Protein AF-A0A7R9B310-F1 (afdb_monomer_lite)

Organism: Timema shepardi (NCBI:txid629360)

pLDDT: mean 81.36, std 20.02, range [23.92, 98.62]

Foldseek 3Di:
DDQDPDDDPVVSLVVLLVVQVVCCVVPVAFAKFAFQQLPAQDPLLAWRIAGPSLLVNLVVLQVLCCLAVVDGLPLFQDPPPDDDDDPDDDDDDDSNNHHPVNSLVSLLVSLVVVLVSLVVLCVVCLVVVPPRSLLNSLNSLSSSLSSLVSVLVVCVVVVDPSSVRSVVSSVSSVVVNVVSLVVLLVSLLCCLVPPLQDDPLLLPQADQAADVNLPDADSSLVSLLVSLVVLLVVLLNRHRFLSSLVSSLSSLLSSLVVVLVSLLPGDHHPNCLSNSLRSLLSNLLSCLLSQLLNDPFLLLSLQAPDPDPSSVSNLVSNLSSVVSNCVSVDDPVVVCVQQVVHCPPVVSPDPDDNHAGRPSNCVSCVVQQPDDVSDGDQVSRLVSLVSSQVSGSGHDPVSVLCSCPPPLRPVLQVLLLVLLVVQVVVVVVVPDDDDDDPDDDDDDDDDDDDDQDQPPLRWSPRRSTNSPNSSVVRPPDDDDDRSLVVNLVSLVSCVVPNDPSSCCVRPVVSCVVCVPRCVVSDDPVPDDPPPPDD

Structure (mmCIF, N/CA/C/O backbone):
data_AF-A0A7R9B310-F1
#
_entry.id   AF-A0A7R9B310-F1
#
loop_
_atom_site.group_PDB
_atom_site.id
_atom_site.type_symbol
_atom_site.label_atom_id
_atom_site.label_alt_id
_atom_site.label_comp_id
_atom_site.label_asym_id
_atom_site.label_entity_id
_atom_site.label_seq_id
_atom_site.pdbx_PDB_ins_code
_atom_site.Cartn_x
_atom_site.Cartn_y
_atom_site.Cartn_z
_atom_site.occupancy
_atom_site.B_iso_or_equiv
_atom_site.auth_seq_id
_atom_site.auth_comp_id
_atom_site.auth_asym_id
_atom_site.auth_atom_id
_atom_site.pdbx_PDB_model_num
ATOM 1 N N . MET A 1 1 ? -2.228 -15.239 27.739 1.00 56.34 1 MET A N 1
ATOM 2 C CA . MET A 1 1 ? -1.664 -14.647 28.972 1.00 56.34 1 MET A CA 1
ATOM 3 C C . MET A 1 1 ? -2.821 -14.437 29.942 1.00 56.34 1 MET A C 1
ATOM 5 O O . MET A 1 1 ? -3.732 -13.704 29.588 1.00 56.34 1 MET A O 1
ATOM 9 N N . GLU A 1 2 ? -2.843 -15.104 31.100 1.00 55.12 2 GLU A N 1
ATOM 10 C CA . GLU A 1 2 ? -3.897 -14.897 32.113 1.00 55.12 2 GLU A CA 1
ATOM 11 C C . GLU A 1 2 ? -3.560 -13.669 32.964 1.00 55.12 2 GLU A C 1
ATOM 13 O O . GLU A 1 2 ? -2.518 -13.623 33.624 1.00 55.12 2 GLU A O 1
ATOM 18 N N . ILE A 1 3 ? -4.412 -12.647 32.922 1.00 64.38 3 ILE A N 1
ATOM 19 C CA . ILE A 1 3 ? -4.282 -11.428 33.727 1.00 64.38 3 ILE A CA 1
ATOM 20 C C . ILE A 1 3 ? -5.395 -11.446 34.763 1.00 64.38 3 ILE A C 1
ATOM 22 O O . ILE A 1 3 ? -6.525 -11.779 34.431 1.00 64.38 3 ILE A O 1
ATOM 26 N N . MET A 1 4 ? -5.074 -11.096 36.010 1.00 61.78 4 MET A N 1
ATOM 27 C CA . MET A 1 4 ? -6.087 -10.936 37.050 1.00 61.78 4 MET A CA 1
ATOM 28 C C . MET A 1 4 ? -7.137 -9.911 36.603 1.00 61.78 4 MET A C 1
ATOM 30 O O . MET A 1 4 ? -6.808 -8.766 36.275 1.00 61.78 4 MET A O 1
ATOM 34 N N . GLU A 1 5 ? -8.398 -10.332 36.577 1.00 64.06 5 GLU A N 1
ATOM 35 C CA . GLU A 1 5 ? -9.518 -9.478 36.168 1.00 64.06 5 GLU A CA 1
ATOM 36 C C . GLU A 1 5 ? -10.063 -8.622 37.319 1.00 64.06 5 GLU A C 1
ATOM 38 O O . GLU A 1 5 ? -10.747 -7.628 37.090 1.00 64.06 5 GLU A O 1
ATOM 43 N N . GLU A 1 6 ? -9.674 -8.944 38.553 1.00 59.31 6 GLU A N 1
ATOM 44 C CA . GLU A 1 6 ? -10.116 -8.276 39.774 1.00 59.31 6 GLU A CA 1
ATOM 45 C C . GLU A 1 6 ? -9.070 -7.258 40.266 1.00 59.31 6 GLU A C 1
ATOM 47 O O . GLU A 1 6 ? -7.886 -7.578 40.401 1.00 59.31 6 GLU A O 1
ATOM 52 N N . GLY A 1 7 ? -9.498 -6.019 40.542 1.00 69.50 7 GLY A N 1
ATOM 53 C CA . GLY A 1 7 ? -8.651 -4.957 41.104 1.00 69.50 7 GLY A CA 1
ATOM 54 C C . GLY A 1 7 ? -8.884 -3.568 40.496 1.00 69.50 7 GLY A C 1
ATOM 55 O O . GLY A 1 7 ? -9.684 -3.400 39.575 1.00 69.50 7 GLY A O 1
ATOM 56 N N . ASN A 1 8 ? -8.174 -2.558 41.017 1.00 84.50 8 ASN A N 1
ATOM 57 C CA . ASN A 1 8 ? -8.165 -1.209 40.444 1.00 84.50 8 ASN A CA 1
ATOM 58 C C . ASN A 1 8 ? -7.583 -1.252 39.018 1.00 84.50 8 ASN A C 1
ATOM 60 O O . ASN A 1 8 ? -6.540 -1.869 38.789 1.00 84.50 8 ASN A O 1
ATOM 64 N N . MET A 1 9 ? -8.238 -0.586 38.063 1.00 85.75 9 MET A N 1
ATOM 65 C CA . MET A 1 9 ? -7.824 -0.580 36.658 1.00 85.75 9 MET A CA 1
ATOM 66 C C . MET A 1 9 ? -6.369 -0.136 36.464 1.00 85.75 9 MET A C 1
ATOM 68 O O . MET A 1 9 ? -5.642 -0.760 35.694 1.00 85.75 9 MET A O 1
ATOM 72 N N . MET A 1 10 ? -5.902 0.881 37.189 1.00 90.56 10 MET A N 1
ATOM 73 C CA . MET A 1 10 ? -4.535 1.386 37.024 1.00 90.56 10 MET A CA 1
ATOM 74 C C . MET A 1 10 ? -3.470 0.367 37.449 1.00 90.56 10 MET A C 1
ATOM 76 O O . MET A 1 10 ? -2.408 0.290 36.827 1.00 90.56 10 MET A O 1
ATOM 80 N N . ASP A 1 11 ? -3.756 -0.462 38.455 1.00 88.69 11 ASP A N 1
ATOM 81 C CA . ASP A 1 11 ? -2.857 -1.547 38.862 1.00 88.69 11 ASP A CA 1
ATOM 82 C C . ASP A 1 11 ? -2.849 -2.676 37.825 1.00 88.69 11 ASP A C 1
ATOM 84 O O . ASP A 1 11 ? -1.785 -3.203 37.488 1.00 88.69 11 ASP A O 1
ATOM 88 N N . ARG A 1 12 ? -4.013 -2.994 37.239 1.00 90.19 12 ARG A N 1
ATOM 89 C CA . ARG A 1 12 ? -4.123 -3.964 36.136 1.00 90.19 12 ARG A CA 1
ATOM 90 C C . ARG A 1 12 ? -3.302 -3.525 34.925 1.00 90.19 12 ARG A C 1
ATOM 92 O O . ARG A 1 12 ? -2.574 -4.344 34.367 1.00 90.19 12 ARG A O 1
ATOM 99 N N . VAL A 1 13 ? -3.355 -2.239 34.561 1.00 92.44 13 VAL A N 1
ATOM 100 C CA . VAL A 1 13 ? -2.560 -1.666 33.460 1.00 92.44 13 VAL A CA 1
ATOM 101 C C . VAL A 1 13 ? -1.062 -1.799 33.733 1.00 92.44 13 VAL A C 1
ATOM 103 O O . VAL A 1 13 ? -0.331 -2.285 32.874 1.00 92.44 13 VAL A O 1
ATOM 106 N N . ARG A 1 14 ? -0.594 -1.461 34.942 1.00 92.94 14 ARG A N 1
ATOM 107 C CA . ARG A 1 14 ? 0.822 -1.631 35.327 1.00 92.94 14 ARG A CA 1
ATOM 108 C C . ARG A 1 14 ? 1.296 -3.074 35.179 1.00 92.94 14 ARG A C 1
ATOM 110 O O . ARG A 1 14 ? 2.345 -3.318 34.586 1.00 92.94 14 ARG A O 1
ATOM 117 N N . ILE A 1 15 ? 0.514 -4.025 35.689 1.00 92.31 15 ILE A N 1
ATOM 118 C CA . ILE A 1 15 ? 0.840 -5.455 35.625 1.00 92.31 15 ILE A CA 1
ATOM 119 C C . ILE A 1 15 ? 0.835 -5.951 34.175 1.00 92.31 15 ILE A C 1
ATOM 121 O O . ILE A 1 15 ? 1.716 -6.720 33.793 1.00 92.31 15 ILE A O 1
ATOM 125 N N . LEU A 1 16 ? -0.137 -5.516 33.368 1.00 93.88 16 LEU A N 1
ATOM 126 C CA . LEU A 1 16 ? -0.231 -5.861 31.952 1.00 93.88 16 LEU A CA 1
ATOM 127 C C . LEU A 1 16 ? 1.022 -5.416 31.191 1.00 93.88 16 LEU A C 1
ATOM 129 O O . LEU A 1 16 ? 1.655 -6.253 30.554 1.00 93.88 16 LEU A O 1
ATOM 133 N N . LEU A 1 17 ? 1.411 -4.143 31.302 1.00 94.81 17 LEU A N 1
ATOM 134 C CA . LEU A 1 17 ? 2.575 -3.606 30.588 1.00 94.81 17 LEU A CA 1
ATOM 135 C C . LEU A 1 17 ? 3.883 -4.251 31.061 1.00 94.81 17 LEU A C 1
ATOM 137 O O . LEU A 1 17 ? 4.727 -4.614 30.246 1.00 94.81 17 LEU A O 1
ATOM 141 N N . GLN A 1 18 ? 4.028 -4.493 32.369 1.00 93.38 18 GLN A N 1
ATOM 142 C CA . GLN A 1 18 ? 5.192 -5.199 32.907 1.00 93.38 18 GLN A CA 1
ATOM 143 C C . GLN A 1 18 ? 5.303 -6.630 32.354 1.00 93.38 18 GLN A C 1
ATOM 145 O O . GLN A 1 18 ? 6.401 -7.095 32.046 1.00 93.38 18 GLN A O 1
ATOM 150 N N . ARG A 1 19 ? 4.178 -7.344 32.228 1.00 92.50 19 ARG A N 1
ATOM 151 C CA . ARG A 1 19 ? 4.149 -8.706 31.674 1.00 92.50 19 ARG A CA 1
ATOM 152 C C . ARG A 1 19 ? 4.366 -8.729 30.169 1.00 92.50 19 ARG A C 1
ATOM 154 O O . ARG A 1 19 ? 5.027 -9.645 29.693 1.00 92.50 19 ARG A O 1
ATOM 161 N N . ASP A 1 20 ? 3.835 -7.751 29.445 1.00 93.12 20 ASP A N 1
ATOM 162 C CA . ASP A 1 20 ? 4.055 -7.600 28.007 1.00 93.12 20 ASP A CA 1
ATOM 163 C C . ASP A 1 20 ? 5.543 -7.354 27.713 1.00 93.12 20 ASP A C 1
ATOM 165 O O . ASP A 1 20 ? 6.145 -8.074 26.917 1.00 93.12 20 ASP A O 1
ATOM 169 N N . LEU A 1 21 ? 6.184 -6.450 28.467 1.00 92.38 21 LEU A N 1
ATOM 170 C CA . LEU A 1 21 ? 7.626 -6.219 28.366 1.00 92.38 21 LEU A CA 1
ATOM 171 C C . LEU A 1 21 ? 8.441 -7.460 28.760 1.00 92.38 21 LEU A C 1
ATOM 173 O O . LEU A 1 21 ? 9.399 -7.812 28.077 1.00 92.38 21 LEU A O 1
ATOM 177 N N . GLY A 1 22 ? 8.055 -8.155 29.834 1.00 92.38 22 GLY A N 1
ATOM 178 C CA . GLY A 1 22 ? 8.707 -9.402 30.240 1.00 92.38 22 GLY A CA 1
ATOM 179 C C . GLY A 1 22 ? 8.568 -10.514 29.193 1.00 92.38 22 GLY A C 1
ATOM 180 O O . GLY A 1 22 ? 9.506 -11.282 28.976 1.00 92.38 22 GLY A O 1
ATOM 181 N N . TYR A 1 23 ? 7.426 -10.585 28.504 1.00 92.38 23 TYR A N 1
ATOM 182 C CA . TYR A 1 23 ? 7.223 -11.510 27.393 1.00 92.38 23 TYR A CA 1
ATOM 183 C C . TYR A 1 23 ? 8.141 -11.169 26.217 1.00 92.38 23 TYR A C 1
ATOM 185 O O . TYR A 1 23 ? 8.820 -12.070 25.718 1.00 92.38 23 TYR A O 1
ATOM 193 N N . TYR A 1 24 ? 8.215 -9.887 25.839 1.00 91.88 24 TYR A N 1
ATOM 194 C CA . TYR A 1 24 ? 9.129 -9.401 24.807 1.00 91.88 24 TYR A CA 1
ATOM 195 C C . TYR A 1 24 ? 10.585 -9.740 25.140 1.00 91.88 24 TYR A C 1
ATOM 197 O O . TYR A 1 24 ? 11.271 -10.355 24.331 1.00 91.88 24 TYR A O 1
ATOM 205 N N . GLN A 1 25 ? 11.045 -9.449 26.358 1.00 91.06 25 GLN A N 1
ATOM 206 C CA . GLN A 1 25 ? 12.416 -9.755 26.778 1.00 91.06 25 GLN A CA 1
ATOM 207 C C . GLN A 1 25 ? 12.747 -11.252 26.660 1.00 91.06 25 GLN A C 1
ATOM 209 O O . GLN A 1 25 ? 13.864 -11.607 26.288 1.00 91.06 25 GLN A O 1
ATOM 214 N N . ALA A 1 26 ? 11.777 -12.130 26.934 1.00 92.94 26 ALA A N 1
ATOM 215 C CA . ALA A 1 26 ? 11.961 -13.577 26.869 1.00 92.94 26 ALA A CA 1
ATOM 216 C C . ALA A 1 26 ? 11.863 -14.165 25.447 1.00 92.94 26 ALA A C 1
ATOM 218 O O . ALA A 1 26 ? 12.554 -15.140 25.155 1.00 92.94 26 ALA A O 1
ATOM 219 N N . HIS A 1 27 ? 11.015 -13.607 24.576 1.00 88.94 27 HIS A N 1
ATOM 220 C CA . HIS A 1 27 ? 10.671 -14.212 23.278 1.00 88.94 27 HIS A CA 1
ATOM 221 C C . HIS A 1 27 ? 11.046 -13.358 22.063 1.00 88.94 27 HIS A C 1
ATOM 223 O O . HIS A 1 27 ? 10.858 -13.819 20.941 1.00 88.94 27 HIS A O 1
ATOM 229 N N . GLN A 1 28 ? 11.537 -12.133 22.272 1.00 88.38 28 GLN A N 1
ATOM 230 C CA . GLN A 1 28 ? 11.850 -11.147 21.228 1.00 88.38 28 GLN A CA 1
ATOM 231 C C . GLN A 1 28 ? 10.679 -10.920 20.262 1.00 88.38 28 GLN A C 1
ATOM 233 O O . GLN A 1 28 ? 10.847 -10.757 19.063 1.00 88.38 28 GLN A O 1
ATOM 238 N N . THR A 1 29 ? 9.456 -10.980 20.786 1.00 86.56 29 THR A N 1
ATOM 239 C CA . THR A 1 29 ? 8.216 -10.800 20.028 1.00 86.56 29 THR A CA 1
ATOM 240 C C . THR A 1 29 ? 7.168 -10.155 20.922 1.00 86.56 29 THR A C 1
ATOM 242 O O . THR A 1 29 ? 7.185 -10.320 22.143 1.00 86.56 29 THR A O 1
ATOM 245 N N . VAL A 1 30 ? 6.247 -9.408 20.316 1.00 87.25 30 VAL A N 1
ATOM 246 C CA . VAL A 1 30 ? 5.093 -8.829 21.013 1.00 87.25 30 VAL A CA 1
ATOM 247 C C . VAL A 1 30 ? 3.896 -9.739 20.779 1.00 87.25 30 VAL A C 1
ATOM 249 O O . VAL A 1 30 ? 3.663 -10.172 19.650 1.00 87.25 30 VAL A O 1
ATOM 252 N N . LEU A 1 31 ? 3.128 -10.031 21.829 1.00 90.38 31 LEU A N 1
ATOM 253 C CA . LEU A 1 31 ? 1.872 -10.762 21.673 1.00 90.38 31 LEU A CA 1
ATOM 254 C C . LEU A 1 31 ? 0.890 -9.908 20.875 1.00 90.38 31 LEU A C 1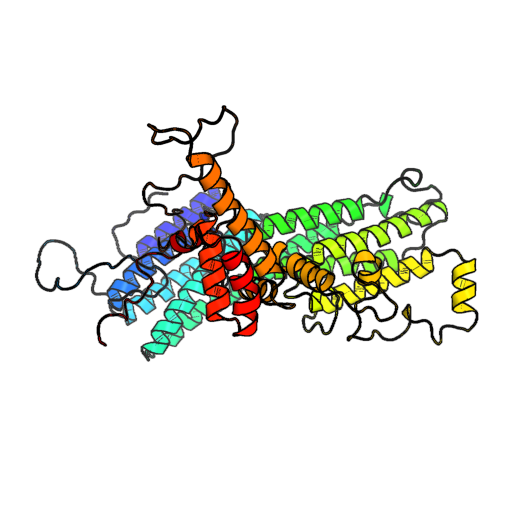
ATOM 256 O O . LEU A 1 31 ? 0.657 -8.750 21.214 1.00 90.38 31 LEU A O 1
ATOM 260 N N . GLN A 1 32 ? 0.303 -10.488 19.837 1.00 89.56 32 GLN A N 1
ATOM 261 C CA . GLN A 1 32 ? -0.623 -9.809 18.939 1.00 89.56 32 GLN A CA 1
ATOM 262 C C . GLN A 1 32 ? -1.984 -10.501 18.968 1.00 89.56 32 GLN A C 1
ATOM 264 O O . GLN A 1 32 ? -2.066 -11.723 19.099 1.00 89.56 32 GLN A O 1
ATOM 269 N N . GLU A 1 33 ? -3.048 -9.716 18.834 1.00 90.31 33 GLU A N 1
ATOM 270 C CA . GLU A 1 33 ? -4.407 -10.212 18.619 1.00 90.31 33 GLU A CA 1
ATOM 271 C C . GLU A 1 33 ? -4.966 -9.657 17.308 1.00 90.31 33 GLU A C 1
ATOM 273 O O . GLU A 1 33 ? -4.746 -8.491 16.965 1.00 90.31 33 GLU A O 1
ATOM 278 N N . ASN A 1 34 ? -5.704 -10.502 16.585 1.00 89.75 34 ASN A N 1
ATOM 279 C CA . ASN A 1 34 ? -6.335 -10.140 15.321 1.00 89.75 34 ASN A CA 1
ATOM 280 C C . ASN A 1 34 ? -7.614 -9.333 15.559 1.00 89.75 34 ASN A C 1
ATOM 282 O O . ASN A 1 34 ? -8.471 -9.701 16.367 1.00 89.75 34 ASN A O 1
ATOM 286 N N . LEU A 1 35 ? -7.770 -8.260 14.789 1.00 89.62 35 LEU A N 1
ATOM 287 C CA . LEU A 1 35 ? -9.024 -7.534 14.677 1.00 89.62 35 LEU A CA 1
ATOM 288 C C . LEU A 1 35 ? -9.956 -8.240 13.690 1.00 89.62 35 LEU A C 1
ATOM 290 O O . LEU A 1 35 ? -9.532 -8.934 12.766 1.00 89.62 35 LEU A O 1
ATOM 294 N N . CYS A 1 36 ? -11.253 -8.025 13.882 1.00 87.12 36 CYS A N 1
ATOM 295 C CA . CYS A 1 36 ? -12.299 -8.457 12.972 1.00 87.12 36 CYS A CA 1
ATOM 296 C C . CYS A 1 36 ? -12.008 -7.968 11.537 1.00 87.12 36 CYS A C 1
ATOM 298 O O . CYS A 1 36 ? -11.907 -6.755 11.330 1.00 87.12 36 CYS A O 1
ATOM 300 N N . PRO A 1 37 ? -11.955 -8.855 10.520 1.00 82.12 37 PRO A N 1
ATOM 301 C CA . PRO A 1 37 ? -11.706 -8.462 9.129 1.00 82.12 37 PRO A CA 1
ATOM 302 C C . PRO A 1 37 ? -12.701 -7.439 8.563 1.00 82.12 37 PRO A C 1
ATOM 304 O O . PRO A 1 37 ? -12.348 -6.690 7.654 1.00 82.12 37 PRO A O 1
ATOM 307 N N . GLY A 1 38 ? -13.926 -7.393 9.103 1.00 79.06 38 GLY A N 1
ATOM 308 C CA . GLY A 1 38 ? -14.942 -6.399 8.740 1.00 79.06 38 GLY A CA 1
ATOM 309 C C . GLY A 1 38 ? -14.667 -4.993 9.291 1.00 79.06 38 GLY A C 1
ATOM 310 O O . GLY A 1 38 ? -15.205 -4.023 8.769 1.00 79.06 38 GLY A O 1
ATOM 311 N N . VAL A 1 39 ? -13.811 -4.870 10.313 1.00 84.62 39 VAL A N 1
ATOM 312 C CA . VAL A 1 39 ? -13.461 -3.596 10.972 1.00 84.62 39 VAL A CA 1
ATOM 313 C C . VAL A 1 39 ? -12.131 -3.034 10.483 1.00 84.62 39 VAL A C 1
ATOM 315 O O . VAL A 1 39 ? -11.963 -1.815 10.473 1.00 84.62 39 VAL A O 1
ATOM 318 N N . VAL A 1 40 ? -11.193 -3.904 10.080 1.00 88.69 40 VAL A N 1
ATOM 319 C CA . VAL A 1 40 ? -9.886 -3.519 9.514 1.00 88.69 40 VAL A CA 1
ATOM 320 C C . VAL A 1 40 ? -10.064 -2.387 8.497 1.00 88.69 40 VAL A C 1
ATOM 322 O O . VAL A 1 40 ? -11.053 -2.350 7.775 1.00 88.69 40 VAL A O 1
ATOM 325 N N . GLY A 1 41 ? -9.129 -1.441 8.448 1.00 87.38 41 GLY A N 1
ATOM 326 C CA . GLY A 1 41 ? -9.189 -0.280 7.566 1.00 87.38 41 GLY A CA 1
ATOM 327 C C . GLY A 1 41 ? -10.400 0.621 7.817 1.00 87.38 41 GLY A C 1
ATOM 328 O O . GLY A 1 41 ? -10.528 1.235 8.879 1.00 87.38 41 GLY A O 1
ATOM 329 N N . GLY A 1 42 ? -11.248 0.790 6.803 1.00 85.00 42 GLY A N 1
ATOM 330 C CA . GLY A 1 42 ? -12.406 1.686 6.875 1.00 85.00 42 GLY A CA 1
ATOM 331 C C . GLY A 1 42 ? -12.043 3.176 6.990 1.00 85.00 42 GLY A C 1
ATOM 332 O O . GLY A 1 42 ? -11.016 3.648 6.486 1.00 85.00 42 GLY A O 1
ATOM 333 N N . LEU A 1 43 ? -12.920 3.966 7.622 1.00 85.56 43 LEU A N 1
ATOM 334 C CA . LEU A 1 43 ? -12.730 5.418 7.738 1.00 85.56 43 LEU A CA 1
ATOM 335 C C . LEU A 1 43 ? -11.504 5.762 8.595 1.00 85.56 43 LEU A C 1
ATOM 337 O O . LEU A 1 43 ? -10.679 6.572 8.168 1.00 85.56 43 LEU A O 1
ATOM 341 N N . LEU A 1 44 ? -11.374 5.106 9.752 1.00 90.75 44 LEU A N 1
ATOM 342 C CA . LEU A 1 44 ? -10.318 5.355 10.740 1.00 90.75 44 LEU A CA 1
ATOM 343 C C . LEU A 1 44 ? -9.011 4.599 10.460 1.00 90.75 44 LEU A C 1
ATOM 345 O O . LEU A 1 44 ? -8.007 4.857 11.120 1.00 90.75 44 LEU A O 1
ATOM 349 N N . ASP A 1 45 ? -9.003 3.723 9.453 1.00 92.75 45 ASP A N 1
ATOM 350 C CA . ASP A 1 45 ? -7.852 2.898 9.084 1.00 92.75 45 ASP A CA 1
ATOM 351 C C . ASP A 1 45 ? -7.412 1.982 10.243 1.00 92.75 45 ASP A C 1
ATOM 353 O O . ASP A 1 45 ? -6.320 2.122 10.791 1.00 92.75 45 ASP A O 1
ATOM 357 N N . PHE A 1 46 ? -8.301 1.093 10.700 1.00 92.88 46 PHE A N 1
ATOM 358 C CA . PHE A 1 46 ? -7.975 0.129 11.757 1.00 92.88 46 PHE A CA 1
ATOM 359 C C . PHE A 1 46 ? -6.900 -0.873 11.299 1.00 92.88 46 PHE A C 1
ATOM 361 O O . PHE A 1 46 ? -6.889 -1.286 10.135 1.00 92.88 46 PHE A O 1
ATOM 368 N N . PRO A 1 47 ? -5.995 -1.294 12.198 1.00 93.31 47 PRO A N 1
ATOM 369 C CA . PRO A 1 47 ? -4.976 -2.288 11.881 1.00 93.31 47 PRO A CA 1
ATOM 370 C C 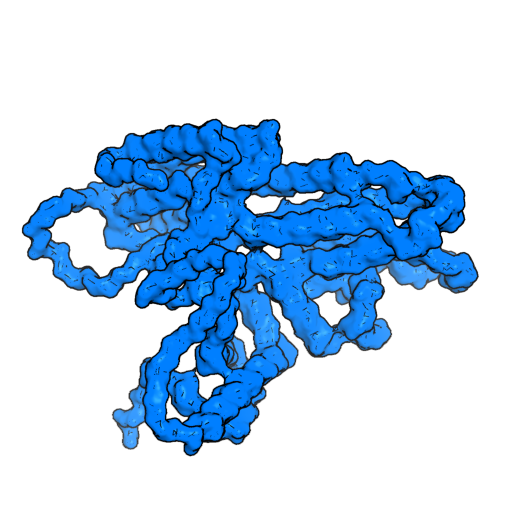. PRO A 1 47 ? -5.578 -3.694 11.742 1.00 93.31 47 PRO A C 1
ATOM 372 O O . PRO A 1 47 ? -6.698 -3.948 12.179 1.00 93.31 47 PRO A O 1
ATOM 375 N N . ARG A 1 48 ? -4.815 -4.633 11.169 1.00 89.12 48 ARG A N 1
ATOM 376 C CA . ARG A 1 48 ? -5.191 -6.061 11.135 1.00 89.12 48 ARG A CA 1
ATOM 377 C C . ARG A 1 48 ? -4.971 -6.770 12.457 1.00 89.12 48 ARG A C 1
ATOM 379 O O . ARG A 1 48 ? -5.793 -7.588 12.854 1.00 89.12 48 ARG A O 1
ATOM 386 N N . TYR A 1 49 ? -3.889 -6.427 13.136 1.00 90.38 49 TYR A N 1
ATOM 387 C CA . TYR A 1 49 ? -3.610 -6.871 14.487 1.00 90.38 49 TYR A CA 1
ATOM 388 C C . TYR A 1 49 ? -3.093 -5.704 15.318 1.00 90.38 49 TYR A C 1
ATOM 390 O O . TYR A 1 49 ? -2.559 -4.722 14.801 1.00 90.38 49 TYR A O 1
ATOM 398 N N . ALA A 1 50 ? -3.241 -5.819 16.626 1.00 92.25 50 ALA A N 1
ATOM 399 C CA . ALA A 1 50 ? -2.668 -4.893 17.589 1.00 92.25 50 ALA A CA 1
ATOM 400 C C . ALA A 1 50 ? -2.008 -5.685 18.716 1.00 92.25 50 ALA A C 1
ATOM 402 O O . ALA A 1 50 ? -2.257 -6.885 18.867 1.00 92.25 50 ALA A O 1
ATOM 403 N N . SER A 1 51 ? -1.155 -5.029 19.508 1.00 92.62 51 SER A N 1
ATOM 404 C CA . SER A 1 51 ? -0.581 -5.692 20.676 1.00 92.62 51 SER A CA 1
ATOM 405 C C . SER A 1 51 ? -1.688 -6.137 21.632 1.00 92.62 51 SER A C 1
ATOM 407 O O . SER A 1 51 ? -2.682 -5.434 21.837 1.00 92.62 51 SER A O 1
ATOM 409 N N . PHE A 1 52 ? -1.496 -7.300 22.248 1.00 92.25 52 PHE A N 1
ATOM 410 C CA . PHE A 1 52 ? -2.396 -7.853 23.255 1.00 92.25 52 PHE A CA 1
ATOM 411 C C . PHE A 1 52 ? -2.677 -6.832 24.365 1.00 92.25 52 PHE A C 1
ATOM 413 O O . PHE A 1 52 ? -3.817 -6.670 24.799 1.00 92.25 52 PHE A O 1
ATOM 420 N N . ALA A 1 53 ? -1.648 -6.085 24.779 1.00 94.00 53 ALA A N 1
ATOM 421 C CA . ALA A 1 53 ? -1.791 -5.028 25.768 1.00 94.00 53 ALA A CA 1
ATOM 422 C C . ALA A 1 53 ? -2.740 -3.905 25.318 1.00 94.00 53 ALA A C 1
ATOM 424 O O . ALA A 1 53 ? -3.590 -3.484 26.101 1.00 94.00 53 ALA A O 1
ATOM 425 N N . ALA A 1 54 ? -2.650 -3.454 24.064 1.00 95.81 54 ALA A N 1
ATOM 426 C CA . ALA A 1 54 ? -3.561 -2.442 23.536 1.00 95.81 54 ALA A CA 1
ATOM 427 C C . ALA A 1 54 ? -5.003 -2.963 23.462 1.00 95.81 54 ALA A C 1
ATOM 429 O O . ALA A 1 54 ? -5.921 -2.262 23.878 1.00 95.81 54 ALA A O 1
ATOM 430 N N . VAL A 1 55 ? -5.208 -4.204 23.008 1.00 94.19 55 VAL A N 1
ATOM 431 C CA . VAL A 1 55 ? -6.553 -4.798 22.929 1.00 94.19 55 VAL A CA 1
ATOM 432 C C . VAL A 1 55 ? -7.192 -4.936 24.313 1.00 94.19 55 VAL A C 1
ATOM 434 O O . VAL A 1 55 ? -8.334 -4.520 24.510 1.00 94.19 55 VAL A O 1
ATOM 437 N N . LYS A 1 56 ? -6.450 -5.444 25.307 1.00 93.00 56 LYS A N 1
ATOM 438 C CA . LYS A 1 56 ? -6.945 -5.524 26.691 1.00 93.00 56 LYS A CA 1
ATOM 439 C C . LYS A 1 56 ? -7.238 -4.156 27.287 1.00 93.00 56 LYS A C 1
ATOM 441 O O . LYS A 1 56 ? -8.245 -4.010 27.974 1.00 93.00 56 LYS A O 1
ATOM 446 N N . LEU A 1 57 ? -6.404 -3.160 26.999 1.00 94.50 57 LEU A N 1
ATOM 447 C CA . LEU A 1 57 ? -6.637 -1.805 27.476 1.00 94.50 57 LEU A CA 1
ATOM 448 C C . LEU A 1 57 ? -7.938 -1.220 26.910 1.00 94.50 57 LEU A C 1
ATOM 450 O O . LEU A 1 57 ? -8.720 -0.662 27.673 1.00 94.50 57 LEU A O 1
ATOM 454 N N . VAL A 1 58 ? -8.200 -1.404 25.612 1.00 94.69 58 VAL A N 1
ATOM 455 C CA . VAL A 1 58 ? -9.452 -0.950 24.983 1.00 94.69 58 VAL A CA 1
ATOM 456 C C . VAL A 1 58 ? -10.662 -1.669 25.576 1.00 94.69 58 VAL A C 1
ATOM 458 O O . VAL A 1 58 ? -11.652 -1.012 25.869 1.00 94.69 58 VAL A O 1
ATOM 461 N N . LEU A 1 59 ? -10.589 -2.983 25.818 1.00 91.88 59 LEU A N 1
ATOM 462 C CA . LEU A 1 59 ? -11.676 -3.715 26.486 1.00 91.88 59 LEU A CA 1
ATOM 463 C C . LEU A 1 59 ? -12.009 -3.112 27.858 1.00 91.88 59 LEU A C 1
ATOM 465 O O . LEU A 1 59 ? -13.175 -2.873 28.161 1.00 91.88 59 LEU A O 1
ATOM 469 N N . TRP A 1 60 ? -10.991 -2.805 28.664 1.00 92.06 60 TRP A N 1
ATOM 470 C CA . TRP A 1 60 ? -11.202 -2.180 29.971 1.00 92.06 60 TRP A CA 1
ATOM 471 C C . TRP A 1 60 ? -11.714 -0.740 29.860 1.00 92.06 60 TRP A C 1
ATOM 473 O O . TRP A 1 60 ? -12.519 -0.319 30.686 1.00 92.06 60 TRP A O 1
ATOM 483 N N . TRP A 1 61 ? -11.285 0.020 28.848 1.00 93.19 61 TRP A N 1
ATOM 484 C CA . TRP A 1 61 ? -11.845 1.347 28.585 1.00 93.19 61 TRP A CA 1
ATOM 485 C C . TRP A 1 61 ? -13.316 1.284 28.192 1.00 93.19 61 TRP A C 1
ATOM 487 O O . TRP A 1 61 ? -14.087 2.109 28.666 1.00 93.19 61 TRP A O 1
ATOM 497 N N . GLU A 1 62 ? -13.724 0.307 27.385 1.00 91.12 62 GLU A N 1
ATOM 498 C CA . GLU A 1 62 ? -15.130 0.119 27.023 1.00 91.12 62 GLU A CA 1
ATOM 499 C C . GLU A 1 62 ? -15.992 -0.232 28.239 1.00 91.12 62 GLU A C 1
ATOM 501 O O . GLU A 1 62 ? -17.060 0.353 28.416 1.00 91.12 62 GLU A O 1
ATOM 506 N N . GLU A 1 63 ? -15.516 -1.115 29.121 1.00 89.06 63 GLU A N 1
ATOM 507 C CA . GLU A 1 63 ? -16.193 -1.425 30.389 1.00 89.06 63 GLU A CA 1
ATOM 508 C C . GLU A 1 63 ? -16.389 -0.166 31.251 1.00 89.06 63 GLU A C 1
ATOM 510 O O . GLU A 1 63 ? -17.493 0.096 31.735 1.00 89.06 63 GLU A O 1
ATOM 515 N N . GLU A 1 64 ? -15.340 0.648 31.412 1.00 89.12 64 GLU A N 1
ATOM 516 C CA . GLU A 1 64 ? -15.415 1.898 32.179 1.00 89.12 64 GLU A CA 1
ATOM 517 C C . GLU A 1 64 ? -16.252 2.979 31.469 1.00 89.12 64 GLU A C 1
ATOM 519 O O . GLU A 1 64 ? -16.930 3.764 32.134 1.00 89.12 64 GLU A O 1
ATOM 524 N N . TYR A 1 65 ? -16.271 3.015 30.132 1.00 89.50 65 TYR A N 1
ATOM 525 C CA . TYR A 1 65 ? -17.126 3.922 29.361 1.00 89.50 65 TYR A CA 1
ATOM 526 C C . TYR A 1 65 ? -18.603 3.590 29.580 1.00 89.50 65 TYR A C 1
ATOM 528 O O . TYR A 1 65 ? -19.397 4.479 29.894 1.00 89.50 65 TYR A O 1
ATOM 536 N N . VAL A 1 66 ? -18.981 2.313 29.461 1.00 88.94 66 VAL A N 1
ATOM 537 C CA . VAL A 1 66 ? -20.363 1.861 29.682 1.00 88.94 66 VAL A CA 1
ATOM 538 C C . VAL A 1 66 ? -20.792 2.142 31.123 1.00 88.94 66 VAL A C 1
ATOM 540 O O . VAL A 1 66 ? -21.905 2.623 31.340 1.00 88.94 66 VAL A O 1
ATOM 543 N N . ALA A 1 67 ? -19.905 1.931 32.100 1.00 87.38 67 ALA A N 1
ATOM 544 C CA . ALA A 1 67 ? -20.154 2.288 33.495 1.00 87.38 67 ALA A CA 1
ATOM 545 C C . ALA A 1 67 ? -20.386 3.801 33.688 1.00 87.38 67 ALA A C 1
ATOM 547 O O . ALA A 1 67 ? -21.283 4.197 34.437 1.00 87.38 67 ALA A O 1
ATOM 548 N N . ALA A 1 68 ? -19.615 4.647 32.994 1.00 86.81 68 ALA A N 1
ATOM 549 C CA . ALA A 1 68 ? -19.664 6.099 33.153 1.00 86.81 68 ALA A CA 1
ATOM 550 C C . ALA A 1 68 ? -20.803 6.798 32.398 1.00 86.81 68 ALA A C 1
ATOM 552 O O . ALA A 1 68 ? -21.398 7.745 32.916 1.00 86.81 68 ALA A O 1
ATOM 553 N N . PHE A 1 69 ? -21.112 6.344 31.183 1.00 84.62 69 PHE A N 1
ATOM 554 C CA . PHE A 1 69 ? -22.076 6.988 30.285 1.00 84.62 69 PHE A CA 1
ATOM 555 C C . PHE A 1 69 ? -23.378 6.200 30.117 1.00 84.62 69 PHE A C 1
ATOM 557 O O . PHE A 1 69 ? -24.303 6.700 29.479 1.00 84.62 69 PHE A O 1
ATOM 564 N N . ARG A 1 70 ? -23.477 4.999 30.710 1.00 83.38 70 ARG A N 1
ATOM 565 C CA . ARG A 1 70 ? -24.662 4.119 30.670 1.00 83.38 70 ARG A CA 1
ATOM 566 C C . ARG A 1 70 ? -25.153 3.823 29.249 1.00 83.38 70 ARG A C 1
ATOM 568 O O . ARG A 1 70 ? -26.349 3.689 29.010 1.00 83.38 70 ARG A O 1
ATOM 575 N N . GLY A 1 71 ? -24.222 3.728 28.307 1.00 80.19 71 GLY A N 1
ATOM 576 C CA . GLY A 1 71 ? -24.502 3.435 26.909 1.00 80.19 71 GLY A CA 1
ATOM 577 C C . GLY A 1 71 ? -23.239 3.005 26.164 1.00 80.19 71 GLY A C 1
ATOM 578 O O . GLY A 1 71 ? -22.131 3.253 26.647 1.00 80.19 71 GLY A O 1
ATOM 579 N N . PRO A 1 72 ? -23.385 2.350 25.002 1.00 81.88 72 PRO A N 1
ATOM 580 C CA . PRO A 1 72 ? -22.247 1.921 24.202 1.00 81.88 72 PRO A CA 1
ATOM 581 C C . PRO A 1 72 ? -21.517 3.126 23.597 1.00 81.88 72 PRO A C 1
ATOM 583 O O . PRO A 1 72 ? -22.130 4.117 23.196 1.00 81.88 72 PRO A O 1
ATOM 586 N N . SER A 1 73 ? -20.192 3.032 23.486 1.00 82.50 73 SER A N 1
ATOM 587 C CA . SER A 1 73 ? -19.370 4.047 22.811 1.00 82.50 73 SER A CA 1
ATOM 588 C C . SER A 1 73 ? -19.546 4.030 21.284 1.00 82.50 73 SER A C 1
ATOM 590 O O . SER A 1 73 ? -19.267 5.025 20.609 1.00 82.50 73 SER A O 1
ATOM 592 N N . GLY A 1 74 ? -20.013 2.897 20.746 1.00 80.50 74 GLY A N 1
ATOM 593 C CA . GLY A 1 74 ? -20.020 2.573 19.320 1.00 80.50 74 GLY A CA 1
ATOM 594 C C . GLY A 1 74 ? -18.758 1.847 18.832 1.00 80.50 74 GLY A C 1
ATOM 595 O O . GLY A 1 74 ? -18.668 1.569 17.642 1.00 80.50 74 GLY A O 1
ATOM 596 N N . LEU A 1 75 ? -17.786 1.544 19.709 1.00 81.94 75 LEU A N 1
ATOM 597 C CA . LEU A 1 75 ? -16.613 0.716 19.377 1.00 81.94 75 LEU A CA 1
ATOM 598 C C . LEU A 1 75 ? -16.913 -0.784 19.476 1.00 81.94 75 LEU A C 1
ATOM 600 O O . LEU A 1 75 ? -16.555 -1.539 18.576 1.00 81.94 75 LEU A O 1
ATOM 604 N N . LEU A 1 76 ? -17.569 -1.212 20.556 1.00 78.50 76 LEU A N 1
ATOM 605 C CA . LEU A 1 76 ? -18.071 -2.574 20.725 1.00 78.50 76 LEU A CA 1
ATOM 606 C C . LEU A 1 76 ? -19.599 -2.546 20.664 1.00 78.50 76 LEU A C 1
ATOM 608 O O . LEU A 1 76 ? -20.257 -2.050 21.580 1.00 78.50 76 LEU A O 1
ATOM 612 N N . GLU A 1 77 ? -20.169 -3.089 19.588 1.00 63.25 77 GLU A N 1
ATOM 613 C CA . GLU A 1 77 ? -21.587 -3.444 19.567 1.00 63.25 77 GLU A CA 1
ATOM 614 C C . GLU A 1 77 ? -21.761 -4.670 20.462 1.00 63.25 77 GLU A C 1
ATOM 616 O O . GLU A 1 77 ? -21.518 -5.809 20.068 1.00 63.25 77 GLU A O 1
ATOM 621 N N . THR A 1 78 ? -22.127 -4.435 21.718 1.00 52.75 78 THR A N 1
ATOM 622 C CA . THR A 1 78 ? -22.725 -5.502 22.514 1.00 52.75 78 THR A CA 1
ATOM 623 C C . THR A 1 78 ? -24.121 -5.719 21.954 1.00 52.75 78 THR A C 1
ATOM 625 O O . THR A 1 78 ? -24.871 -4.759 21.794 1.00 52.75 78 THR A O 1
ATOM 628 N N . ALA A 1 79 ? -24.455 -6.963 21.605 1.00 37.97 79 ALA A N 1
ATOM 629 C CA . ALA A 1 79 ? -25.809 -7.349 21.235 1.00 37.97 79 ALA A CA 1
ATOM 630 C C . ALA A 1 79 ? -26.736 -7.083 22.429 1.00 37.97 79 ALA A C 1
ATOM 632 O O . ALA A 1 79 ? -26.950 -7.940 23.282 1.00 37.97 79 ALA A O 1
ATOM 633 N N . THR A 1 80 ? -27.235 -5.858 22.539 1.00 37.97 80 THR A N 1
ATOM 634 C CA . THR A 1 80 ? -28.334 -5.511 23.426 1.00 37.97 80 THR A CA 1
ATOM 635 C C . THR A 1 80 ? -29.617 -5.770 22.658 1.00 37.97 80 THR A C 1
ATOM 637 O O . THR A 1 80 ? -30.272 -4.840 22.194 1.00 37.97 80 THR A O 1
ATOM 640 N N . GLU A 1 81 ? -29.947 -7.047 22.488 1.00 35.06 81 GLU A N 1
ATOM 641 C CA . GLU A 1 81 ? -31.352 -7.431 22.445 1.00 35.06 81 GLU A CA 1
ATOM 642 C C . GLU A 1 81 ? -31.822 -7.481 23.908 1.00 35.06 81 GLU A C 1
ATOM 644 O O . GLU A 1 81 ? -31.255 -8.189 24.740 1.00 35.06 81 GLU A O 1
ATOM 649 N N . ASP A 1 82 ? -32.801 -6.631 24.207 1.00 36.88 82 ASP A N 1
ATOM 650 C CA . ASP A 1 82 ? -33.653 -6.616 25.395 1.00 36.88 82 ASP A CA 1
ATOM 651 C C . ASP A 1 82 ? -32.975 -6.440 26.767 1.00 36.88 82 ASP A C 1
ATOM 653 O O . ASP A 1 82 ? -32.760 -7.375 27.539 1.00 36.88 82 ASP A O 1
ATOM 657 N N . LYS A 1 83 ? -32.771 -5.172 27.143 1.00 38.59 83 LYS A N 1
ATOM 658 C CA . LYS A 1 83 ? -32.900 -4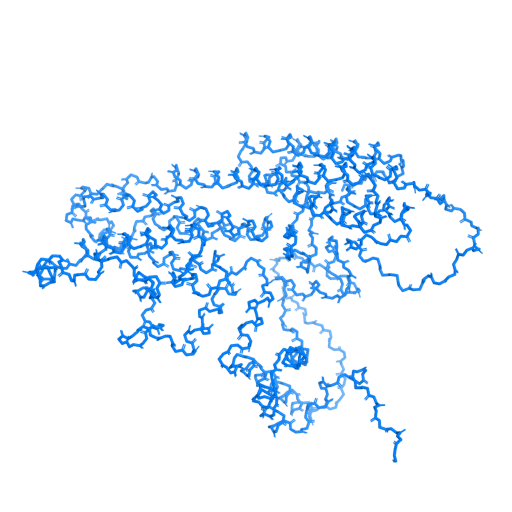.742 28.546 1.00 38.59 83 LYS A CA 1
ATOM 659 C C . LYS A 1 83 ? -33.833 -3.541 28.643 1.00 38.59 83 LYS A C 1
ATOM 661 O O . LYS A 1 83 ? -33.423 -2.440 29.000 1.00 38.59 83 LYS A O 1
ATOM 666 N N . GLU A 1 84 ? -35.096 -3.775 28.306 1.00 36.09 84 GLU A N 1
ATOM 667 C CA . GLU A 1 84 ? -36.182 -3.072 28.983 1.00 36.09 84 GLU A CA 1
ATOM 668 C C . GLU A 1 84 ? -36.294 -3.669 30.402 1.00 36.09 84 GLU A C 1
ATOM 670 O O . GLU A 1 84 ? -36.313 -4.886 30.573 1.00 36.09 84 GLU A O 1
ATOM 675 N N . ASP A 1 85 ? -36.296 -2.793 31.406 1.00 39.69 85 ASP A N 1
ATOM 676 C CA . ASP A 1 85 ? -36.645 -3.042 32.811 1.00 39.69 85 ASP A CA 1
ATOM 677 C C . ASP A 1 85 ? -35.782 -4.024 33.641 1.00 39.69 85 ASP A C 1
ATOM 679 O O . ASP A 1 85 ? -36.207 -5.119 34.002 1.00 39.69 85 ASP A O 1
ATOM 683 N N . GLU A 1 86 ? -34.625 -3.563 34.132 1.00 38.69 86 GLU A N 1
ATOM 684 C CA . GLU A 1 86 ? -34.110 -4.003 35.445 1.00 38.69 86 GLU A CA 1
ATOM 685 C C . GLU A 1 86 ? -33.699 -2.797 36.307 1.00 38.69 86 GLU A C 1
ATOM 687 O O . GLU A 1 86 ? -32.523 -2.551 36.565 1.00 38.69 86 GLU A O 1
ATOM 692 N N . GLU A 1 87 ? -34.691 -2.042 36.790 1.00 38.28 87 GLU A N 1
ATOM 693 C CA . GLU A 1 87 ? -34.521 -1.162 37.958 1.00 38.28 87 GLU A CA 1
ATOM 694 C C . GLU A 1 87 ? -34.769 -1.880 39.301 1.00 38.28 87 GLU A C 1
ATOM 696 O O . GLU A 1 87 ? -34.608 -1.258 40.346 1.00 38.28 87 GLU A O 1
ATOM 701 N N . ASP A 1 88 ? -35.101 -3.180 39.337 1.00 35.56 88 ASP A N 1
ATOM 702 C CA . ASP A 1 88 ? -35.441 -3.828 40.617 1.00 35.56 88 ASP A CA 1
ATOM 703 C C . ASP A 1 88 ? -35.121 -5.331 40.707 1.00 35.56 88 ASP A C 1
ATOM 705 O O . ASP A 1 88 ? -36.002 -6.170 40.905 1.00 35.56 88 ASP A O 1
ATOM 709 N N . ARG A 1 89 ? -33.836 -5.703 40.606 1.00 33.25 89 ARG A N 1
ATOM 710 C CA . ARG A 1 89 ? -33.348 -6.986 41.149 1.00 33.25 89 ARG A CA 1
ATOM 711 C C . ARG A 1 89 ? -32.019 -6.830 41.872 1.00 33.25 89 ARG A C 1
ATOM 713 O O . ARG A 1 89 ? -30.934 -6.956 41.313 1.00 33.25 89 ARG A O 1
ATOM 720 N N . GLY A 1 90 ? -32.115 -6.610 43.180 1.00 38.94 90 GLY A N 1
ATOM 721 C CA . GLY A 1 90 ? -30.988 -6.776 44.083 1.00 38.94 90 GLY A CA 1
ATOM 722 C C . GLY A 1 90 ? -30.526 -8.233 44.139 1.00 38.94 90 GLY A C 1
ATOM 723 O O . GLY A 1 90 ? -31.255 -9.075 44.651 1.00 38.94 90 GLY A O 1
ATOM 724 N N . CYS A 1 91 ? -29.303 -8.511 43.669 1.00 29.22 91 CYS A N 1
ATOM 725 C CA . CYS A 1 91 ? -28.366 -9.450 44.300 1.00 29.22 91 CYS A CA 1
ATOM 726 C C . CYS A 1 91 ? -26.957 -9.366 43.662 1.00 29.22 91 CYS A C 1
ATOM 728 O O . CYS A 1 91 ? -26.736 -9.851 42.559 1.00 29.22 91 CYS A O 1
ATOM 730 N N . GLY A 1 92 ? -25.973 -8.823 44.390 1.00 30.78 92 GLY A N 1
ATOM 731 C CA . GLY A 1 92 ? -24.585 -9.323 44.359 1.00 30.78 92 GLY A CA 1
ATOM 732 C C . GLY A 1 92 ? -23.573 -8.804 43.325 1.00 30.78 92 GLY A C 1
ATOM 733 O O . GLY A 1 92 ? -22.409 -9.170 43.447 1.00 30.78 92 GLY A O 1
ATOM 734 N N . GLY A 1 93 ? -23.935 -7.956 42.362 1.00 31.67 93 GLY A N 1
ATOM 735 C CA . GLY A 1 93 ? -22.955 -7.272 41.504 1.00 31.67 93 GLY A CA 1
ATOM 736 C C . GLY A 1 93 ? -22.671 -5.868 42.030 1.00 31.67 93 GLY A C 1
ATOM 737 O O . GLY A 1 93 ? -23.601 -5.078 42.168 1.00 31.67 93 GLY A O 1
ATOM 738 N N . VAL A 1 94 ? -21.418 -5.527 42.342 1.00 33.12 94 VAL A N 1
ATOM 739 C CA . VAL A 1 94 ? -21.052 -4.130 42.629 1.00 33.12 94 VAL A CA 1
ATOM 740 C C . VAL A 1 94 ? -21.339 -3.324 41.365 1.00 33.12 94 VAL A C 1
ATOM 742 O O . VAL A 1 94 ? -20.609 -3.439 40.384 1.00 33.12 94 VAL A O 1
ATOM 745 N N . ALA A 1 95 ? -22.411 -2.531 41.367 1.00 42.38 95 ALA A N 1
ATOM 746 C CA . ALA A 1 95 ? -22.655 -1.546 40.325 1.00 42.38 95 ALA A CA 1
ATOM 747 C C . ALA A 1 95 ? -21.498 -0.538 40.365 1.00 42.38 95 ALA A C 1
ATOM 749 O O . ALA A 1 95 ? -21.466 0.353 41.218 1.00 42.38 95 ALA A O 1
ATOM 750 N N . LYS A 1 96 ? -20.496 -0.725 39.498 1.00 56.06 96 LYS A N 1
ATOM 751 C CA . LYS A 1 96 ? -19.457 0.275 39.255 1.00 56.06 96 LYS A CA 1
ATOM 752 C C . LYS A 1 96 ? -20.146 1.493 38.645 1.00 56.06 96 LYS A C 1
ATOM 754 O O . LYS A 1 96 ? -20.424 1.528 37.454 1.00 56.06 96 LYS A O 1
ATOM 759 N N . ASN A 1 97 ? -20.465 2.470 39.482 1.00 59.47 97 ASN A N 1
ATOM 760 C CA . ASN A 1 97 ? -20.941 3.773 39.041 1.00 59.47 97 ASN A CA 1
ATOM 761 C C . ASN A 1 97 ? -19.719 4.683 38.873 1.00 59.47 97 ASN A C 1
ATOM 763 O O . ASN A 1 97 ? -19.418 5.471 39.769 1.00 59.47 97 ASN A O 1
ATOM 767 N N . SER A 1 98 ? -18.993 4.538 37.764 1.00 71.94 98 SER A N 1
ATOM 768 C CA . SER A 1 98 ? -17.876 5.430 37.424 1.00 71.94 98 SER A CA 1
ATOM 769 C C . SER A 1 98 ? -18.433 6.792 36.990 1.00 71.94 98 SER A C 1
ATOM 771 O O . SER A 1 98 ? -19.468 6.865 36.333 1.00 71.94 98 SER A O 1
ATOM 773 N N . ALA A 1 99 ? -17.799 7.905 37.360 1.00 82.75 99 ALA A N 1
ATOM 774 C CA . ALA A 1 99 ? -18.212 9.222 36.857 1.00 82.75 99 ALA A CA 1
ATOM 775 C C . ALA A 1 99 ? -17.525 9.531 35.508 1.00 82.75 99 ALA A C 1
ATOM 777 O O . ALA A 1 99 ? -16.362 9.163 35.335 1.00 82.75 99 ALA A O 1
ATOM 778 N N . PRO A 1 100 ? -18.133 10.310 34.587 1.00 84.19 100 PRO A N 1
ATOM 779 C CA . PRO A 1 100 ? -17.486 10.720 33.330 1.00 84.19 100 PRO A CA 1
ATOM 780 C C . PRO A 1 100 ? -16.087 11.335 33.502 1.00 84.19 100 PRO A C 1
ATOM 782 O O . PRO A 1 100 ? -15.179 11.089 32.715 1.00 84.19 100 PRO A O 1
ATOM 785 N N . GLY A 1 101 ? -15.876 12.105 34.577 1.00 84.88 101 GLY A N 1
ATOM 786 C CA . GLY A 1 101 ? -14.559 12.667 34.893 1.00 84.88 101 GLY A CA 1
ATOM 787 C C . GLY A 1 101 ? -13.519 11.637 35.335 1.00 84.88 101 GLY A C 1
ATOM 788 O O . GLY A 1 101 ? -12.337 11.813 35.053 1.00 84.88 101 GLY A O 1
ATOM 789 N N . GLU A 1 102 ? -13.954 10.582 36.017 1.00 87.31 102 GLU A N 1
ATOM 790 C CA . GLU A 1 102 ? -13.092 9.481 36.444 1.00 87.31 102 GLU A CA 1
ATOM 791 C C . GLU A 1 102 ? -12.679 8.636 35.239 1.00 87.31 102 GLU A C 1
ATOM 793 O O . GLU A 1 102 ? -11.490 8.382 35.068 1.00 87.31 102 GLU A O 1
ATOM 798 N N . PHE A 1 103 ? -13.622 8.336 34.337 1.00 90.06 103 PHE A N 1
ATOM 799 C CA . PHE A 1 103 ? -13.331 7.699 33.050 1.00 90.06 103 PHE A CA 1
ATOM 800 C C . PHE A 1 103 ? -12.253 8.464 32.275 1.00 90.06 103 PHE A C 1
ATOM 802 O O . PHE A 1 103 ? -11.225 7.894 31.913 1.00 90.06 103 PHE A O 1
ATOM 809 N N . VAL A 1 104 ? -12.443 9.774 32.079 1.00 90.25 104 VAL A N 1
ATOM 810 C CA . VAL A 1 104 ? -11.477 10.615 31.357 1.00 90.25 104 VAL A CA 1
ATOM 811 C C . VAL A 1 104 ? -10.088 10.563 32.004 1.00 90.25 104 VAL A C 1
ATOM 813 O O . VAL A 1 104 ? -9.084 10.441 31.299 1.00 90.25 104 VAL A O 1
ATOM 816 N N . SER A 1 105 ? -10.017 10.619 33.337 1.00 90.94 105 SER A N 1
ATOM 817 C CA . SER A 1 105 ? -8.750 10.522 34.067 1.00 90.94 105 SER A CA 1
ATOM 818 C C . SER A 1 105 ? -8.078 9.164 33.863 1.00 90.94 105 SER A C 1
ATOM 820 O O . SER A 1 105 ? -6.883 9.113 33.578 1.00 90.94 105 SER A O 1
ATOM 822 N N . VAL A 1 106 ? -8.834 8.071 33.991 1.00 92.06 106 VAL A N 1
ATOM 823 C CA . VAL A 1 106 ? -8.321 6.703 33.848 1.00 92.06 106 VAL A CA 1
ATOM 824 C C . VAL A 1 106 ? -7.826 6.454 32.427 1.00 92.06 106 VAL A C 1
ATOM 826 O O . VAL A 1 106 ? -6.711 5.960 32.253 1.00 92.06 106 VAL A O 1
ATOM 829 N N . VAL A 1 107 ? -8.595 6.848 31.408 1.00 93.69 107 VAL A N 1
ATOM 830 C CA . VAL A 1 107 ? -8.196 6.721 29.998 1.00 93.69 107 VAL A CA 1
ATOM 831 C C . VAL A 1 107 ? -6.930 7.518 29.721 1.00 93.69 107 VAL A C 1
ATOM 833 O O . VAL A 1 107 ? -5.966 6.954 29.220 1.00 93.69 107 VAL A O 1
ATOM 836 N N . THR A 1 108 ? -6.883 8.795 30.105 1.00 94.19 108 THR A N 1
ATOM 837 C CA . THR A 1 108 ? -5.716 9.656 29.841 1.00 94.19 108 THR A CA 1
ATOM 838 C C . THR A 1 108 ? -4.457 9.112 30.525 1.00 94.19 108 THR A C 1
ATOM 840 O O . THR A 1 108 ? -3.395 9.021 29.908 1.00 94.19 108 THR A O 1
ATOM 843 N N . GLN A 1 109 ? -4.566 8.692 31.790 1.00 95.19 109 GLN A N 1
ATOM 844 C CA . GLN A 1 109 ? -3.426 8.178 32.548 1.00 95.19 109 GLN A CA 1
ATOM 845 C C . GLN A 1 109 ? -2.931 6.832 32.003 1.00 95.19 109 GLN A C 1
ATOM 847 O O . GLN A 1 109 ? -1.730 6.637 31.826 1.00 95.19 109 GLN A O 1
ATOM 852 N N . SER A 1 110 ? -3.840 5.899 31.724 1.00 96.31 110 SER A N 1
ATOM 853 C CA . SER A 1 110 ? -3.468 4.585 31.190 1.00 96.31 110 SER A CA 1
ATOM 854 C C . SER A 1 110 ? -2.989 4.645 29.735 1.00 96.31 110 SER A C 1
ATOM 856 O O . SER A 1 110 ? -2.086 3.894 29.370 1.00 96.31 110 SER A O 1
ATOM 858 N N . ALA A 1 111 ? -3.508 5.578 28.929 1.00 96.81 111 ALA A N 1
ATOM 859 C CA . ALA A 1 111 ? -3.017 5.856 27.581 1.00 96.81 111 ALA A CA 1
ATOM 860 C C . ALA A 1 111 ? -1.566 6.351 27.617 1.00 96.81 111 ALA A C 1
ATOM 862 O O . ALA A 1 111 ? -0.732 5.838 26.878 1.00 96.81 111 ALA A O 1
ATOM 863 N N . SER A 1 112 ? -1.248 7.286 28.520 1.00 97.12 112 SER A N 1
ATOM 864 C CA . SER A 1 112 ? 0.120 7.783 28.724 1.00 97.12 112 SER A CA 1
ATOM 865 C C . SER A 1 112 ? 1.088 6.658 29.119 1.00 97.12 112 SER A C 1
ATOM 867 O O . SER A 1 112 ? 2.162 6.541 28.535 1.00 97.12 112 SER A O 1
ATOM 869 N N . MET A 1 113 ? 0.680 5.761 30.023 1.00 97.31 113 MET A N 1
ATOM 870 C CA . MET A 1 113 ? 1.490 4.594 30.396 1.00 97.31 113 MET A CA 1
ATOM 871 C C . MET A 1 113 ? 1.748 3.642 29.222 1.00 97.31 113 MET A C 1
ATOM 873 O O . MET A 1 113 ? 2.864 3.150 29.052 1.00 97.31 113 MET A O 1
ATOM 877 N N . LEU A 1 114 ? 0.723 3.369 28.408 1.00 97.62 114 LEU A N 1
ATOM 878 C CA . LEU A 1 114 ? 0.892 2.548 27.211 1.00 97.62 114 LEU A CA 1
ATOM 879 C C . LEU A 1 114 ? 1.792 3.251 26.187 1.00 97.62 114 LEU A C 1
ATOM 881 O O . LEU A 1 114 ? 2.613 2.588 25.566 1.00 97.62 114 LEU A O 1
ATOM 885 N N . LEU A 1 115 ? 1.685 4.570 26.029 1.00 97.81 115 LEU A N 1
ATOM 886 C CA . LEU A 1 115 ? 2.528 5.333 25.110 1.00 97.81 115 LEU A CA 1
ATOM 887 C C . LEU A 1 115 ? 4.019 5.218 25.474 1.00 97.81 115 LEU A C 1
ATOM 889 O O . LEU A 1 115 ? 4.834 4.938 24.599 1.00 97.81 115 LEU A O 1
ATOM 893 N N . GLU A 1 116 ? 4.377 5.350 26.756 1.00 97.38 116 GLU A N 1
ATOM 894 C CA . GLU A 1 116 ? 5.755 5.142 27.241 1.00 97.38 116 GLU A CA 1
ATOM 895 C C . GLU A 1 116 ? 6.263 3.716 26.961 1.00 97.38 116 GLU A C 1
ATOM 897 O O . GLU A 1 116 ? 7.406 3.510 26.533 1.00 97.38 116 GLU A O 1
ATOM 902 N N . HIS A 1 117 ? 5.396 2.717 27.149 1.00 96.88 117 HIS A N 1
ATOM 903 C CA . HIS A 1 117 ? 5.700 1.324 26.818 1.00 96.88 117 HIS A CA 1
ATOM 904 C C . HIS A 1 117 ? 5.935 1.128 25.315 1.00 96.88 117 HIS A C 1
ATOM 906 O O . HIS A 1 117 ? 6.937 0.532 24.918 1.00 96.88 117 HIS A O 1
ATOM 912 N N . LEU A 1 118 ? 5.071 1.690 24.462 1.00 96.88 118 LEU A N 1
ATOM 913 C CA . LEU A 1 118 ? 5.238 1.634 23.008 1.00 96.88 118 LEU A CA 1
ATOM 914 C C . LEU A 1 118 ? 6.492 2.385 22.543 1.00 96.88 118 LEU A C 1
ATOM 916 O O . LEU A 1 118 ? 7.143 1.930 21.607 1.00 96.88 118 LEU A O 1
ATOM 920 N N . HIS A 1 119 ? 6.879 3.485 23.197 1.00 96.38 119 HIS A N 1
ATOM 921 C CA . HIS A 1 119 ? 8.160 4.144 22.930 1.00 96.38 119 HIS A CA 1
ATOM 922 C C . HIS A 1 119 ? 9.342 3.215 23.204 1.00 96.38 119 HIS A C 1
ATOM 924 O O . HIS A 1 119 ? 10.228 3.095 22.358 1.00 96.38 119 HIS A O 1
ATOM 930 N N . THR A 1 120 ? 9.321 2.506 24.332 1.00 95.12 120 THR A N 1
ATOM 931 C CA . THR A 1 120 ? 10.362 1.528 24.678 1.00 95.12 120 THR A CA 1
ATOM 932 C C . THR A 1 120 ? 10.442 0.419 23.627 1.00 95.12 120 THR A C 1
ATOM 934 O O . THR A 1 120 ? 11.509 0.189 23.065 1.00 95.12 120 THR A O 1
ATOM 937 N N . LEU A 1 121 ? 9.309 -0.204 23.279 1.00 94.50 121 LEU A N 1
ATOM 938 C CA . LEU A 1 121 ? 9.263 -1.241 22.240 1.00 94.50 121 LEU A CA 1
ATOM 939 C C . LEU A 1 121 ? 9.697 -0.722 20.864 1.00 94.50 121 LEU A C 1
ATOM 941 O O . LEU A 1 121 ? 10.373 -1.433 20.126 1.00 94.50 121 LEU A O 1
ATOM 945 N N . SER A 1 122 ? 9.343 0.518 20.518 1.00 94.12 122 SER A N 1
ATOM 946 C CA . SER A 1 122 ? 9.759 1.122 19.251 1.00 94.12 122 SER A CA 1
ATOM 947 C C . SER A 1 122 ? 11.272 1.315 19.172 1.00 94.12 122 SER A C 1
ATOM 949 O O . SER A 1 122 ? 11.857 1.060 18.125 1.00 94.12 122 SER A O 1
ATOM 951 N N . GLN A 1 123 ? 11.911 1.723 20.272 1.00 92.69 123 GLN A N 1
ATOM 952 C CA . GLN A 1 123 ? 13.355 1.922 20.322 1.00 92.69 123 GLN A CA 1
ATOM 953 C C . GLN A 1 123 ? 14.088 0.585 20.180 1.00 92.69 123 GLN A C 1
ATOM 955 O O . GLN A 1 123 ? 14.960 0.450 19.327 1.00 92.69 123 GLN A O 1
ATOM 960 N N . GLU A 1 124 ? 13.655 -0.421 20.937 1.00 90.75 124 GLU A N 1
ATOM 961 C CA . GLU A 1 124 ? 14.182 -1.786 20.865 1.00 90.75 124 GLU A CA 1
ATOM 962 C C . GLU A 1 124 ? 14.039 -2.387 19.454 1.00 90.75 124 GLU A C 1
ATOM 964 O O . GLU A 1 124 ? 14.988 -2.950 18.903 1.00 90.75 124 GLU A O 1
ATOM 969 N N . ALA A 1 125 ? 12.878 -2.196 18.814 1.00 89.94 125 ALA A N 1
ATOM 970 C CA . ALA A 1 125 ? 12.647 -2.643 17.443 1.00 89.94 125 ALA A CA 1
ATOM 971 C C . ALA A 1 125 ? 13.604 -1.983 16.441 1.00 89.94 125 ALA A C 1
ATOM 973 O O . ALA A 1 125 ? 14.042 -2.627 15.491 1.00 89.94 125 ALA A O 1
ATOM 974 N N . LEU A 1 126 ? 13.945 -0.706 16.634 1.00 88.25 126 LEU A N 1
ATOM 975 C CA . LEU A 1 126 ? 14.875 0.009 15.759 1.00 88.25 126 LEU A CA 1
ATOM 976 C C . LEU A 1 126 ? 16.328 -0.408 15.992 1.00 88.25 126 LEU A C 1
ATOM 978 O O . LEU A 1 126 ? 17.063 -0.580 15.018 1.00 88.25 126 LEU A O 1
ATOM 982 N N . ASP A 1 127 ? 16.728 -0.610 17.247 1.00 88.12 127 ASP A N 1
ATOM 983 C CA . ASP A 1 127 ? 18.086 -1.028 17.606 1.00 88.12 127 ASP A CA 1
ATOM 984 C C . ASP A 1 127 ? 18.399 -2.448 17.101 1.00 88.12 127 ASP A C 1
ATOM 986 O O . ASP A 1 127 ? 19.536 -2.742 16.718 1.00 88.12 127 ASP A O 1
ATOM 990 N N . HIS A 1 128 ? 17.378 -3.306 17.013 1.00 87.31 128 HIS A N 1
ATOM 991 C CA . HIS A 1 128 ? 17.488 -4.677 16.505 1.00 87.31 128 HIS A CA 1
ATOM 992 C C . HIS A 1 128 ? 16.978 -4.877 15.070 1.00 87.31 128 HIS A C 1
ATOM 994 O O . HIS A 1 128 ? 17.091 -5.980 14.536 1.00 87.31 128 HIS A O 1
ATOM 1000 N N . ALA A 1 129 ? 16.466 -3.823 14.425 1.00 85.75 129 ALA A N 1
ATOM 1001 C CA . ALA A 1 129 ? 15.808 -3.878 13.116 1.00 85.75 129 ALA A CA 1
ATOM 1002 C C . ALA A 1 129 ? 14.691 -4.946 13.030 1.00 85.75 129 ALA A C 1
ATOM 1004 O O . ALA A 1 129 ? 14.524 -5.612 12.004 1.00 85.75 129 ALA A O 1
ATOM 1005 N N . ASP A 1 130 ? 13.916 -5.102 14.105 1.00 88.94 130 ASP A N 1
ATOM 1006 C CA . ASP A 1 130 ? 12.821 -6.065 14.200 1.00 88.94 130 ASP A CA 1
ATOM 1007 C C . ASP A 1 130 ? 11.517 -5.488 13.626 1.00 88.94 130 ASP A C 1
ATOM 1009 O O . ASP A 1 130 ? 10.779 -4.734 14.268 1.00 88.94 130 ASP A O 1
ATOM 1013 N N . LEU A 1 131 ? 11.214 -5.881 12.389 1.00 89.06 131 LEU A N 1
ATOM 1014 C CA . LEU A 1 131 ? 9.992 -5.490 11.684 1.00 89.06 131 LEU A CA 1
ATOM 1015 C C . LEU A 1 131 ? 8.712 -6.003 12.360 1.00 89.06 131 LEU A C 1
ATOM 1017 O O . LEU A 1 131 ? 7.673 -5.343 12.287 1.00 89.06 131 LEU A O 1
ATOM 1021 N N . THR A 1 132 ? 8.757 -7.154 13.027 1.00 89.12 132 THR A N 1
ATOM 1022 C CA . THR A 1 132 ? 7.574 -7.753 13.663 1.00 89.12 132 THR A CA 1
ATOM 1023 C C . THR A 1 132 ? 7.161 -6.931 14.878 1.00 89.12 132 THR A C 1
ATOM 1025 O O . THR A 1 132 ? 5.987 -6.596 15.051 1.00 89.12 132 THR A O 1
ATOM 1028 N N . VAL A 1 133 ? 8.139 -6.543 15.699 1.00 91.75 133 VAL A N 1
ATOM 1029 C CA . VAL A 1 133 ? 7.918 -5.682 16.869 1.00 91.75 133 VAL A CA 1
ATOM 1030 C C . VAL A 1 133 ? 7.520 -4.274 16.428 1.00 91.75 133 VAL A C 1
ATOM 1032 O O . VAL A 1 133 ? 6.588 -3.697 16.996 1.00 91.75 133 VAL A O 1
ATOM 1035 N N . LEU A 1 134 ? 8.154 -3.735 15.380 1.00 92.81 134 LEU A N 1
ATOM 1036 C CA . LEU A 1 134 ? 7.827 -2.412 14.845 1.00 92.81 134 LEU A CA 1
ATOM 1037 C C . LEU A 1 134 ? 6.379 -2.343 14.334 1.00 92.81 134 LEU A C 1
ATOM 1039 O O . LEU A 1 134 ? 5.632 -1.439 14.710 1.00 92.81 134 LEU A O 1
ATOM 1043 N N . THR A 1 135 ? 5.956 -3.315 13.521 1.00 92.44 135 THR A N 1
ATOM 1044 C CA . THR A 1 135 ? 4.584 -3.371 12.984 1.00 92.44 135 THR A CA 1
ATOM 1045 C C . THR A 1 135 ? 3.548 -3.666 14.071 1.00 92.44 135 THR A C 1
ATOM 1047 O O . THR A 1 135 ? 2.476 -3.067 14.060 1.00 92.44 135 THR A O 1
ATOM 1050 N N . GLY A 1 136 ? 3.875 -4.498 15.069 1.00 92.06 136 GLY A N 1
ATOM 1051 C CA . GLY A 1 136 ? 3.031 -4.724 16.251 1.00 92.06 136 GLY A CA 1
ATOM 1052 C C . GLY A 1 136 ? 2.810 -3.462 17.087 1.00 92.06 136 GLY A C 1
ATOM 1053 O O . GLY A 1 136 ? 1.676 -3.142 17.451 1.00 92.06 136 GLY A O 1
ATOM 1054 N N . THR A 1 137 ? 3.883 -2.711 17.341 1.00 94.38 137 THR A N 1
ATOM 1055 C CA . THR A 1 137 ? 3.847 -1.416 18.043 1.00 94.38 137 THR A CA 1
ATOM 1056 C C . THR A 1 137 ? 3.025 -0.389 17.262 1.00 94.38 137 THR A C 1
ATOM 1058 O O . THR A 1 137 ? 2.216 0.339 17.838 1.00 94.38 137 THR A O 1
ATOM 1061 N N . LEU A 1 138 ? 3.170 -0.366 15.936 1.00 95.75 138 LEU A N 1
ATOM 1062 C CA . LEU A 1 138 ? 2.396 0.499 15.048 1.00 95.75 138 LEU A CA 1
ATOM 1063 C C . LEU A 1 138 ? 0.905 0.135 15.048 1.00 95.75 138 LEU A C 1
ATOM 1065 O O . LEU A 1 138 ? 0.063 1.028 15.138 1.00 95.75 138 LEU A O 1
ATOM 1069 N N . GLY A 1 139 ? 0.567 -1.158 15.009 1.00 95.12 139 GLY A N 1
ATOM 1070 C CA . GLY A 1 139 ? -0.810 -1.639 15.135 1.00 95.12 139 GLY A CA 1
ATOM 1071 C C . GLY A 1 139 ? -1.440 -1.237 16.470 1.00 95.12 139 GLY A C 1
ATOM 1072 O O . GLY A 1 139 ? -2.558 -0.724 16.501 1.00 95.12 139 GLY A O 1
ATOM 1073 N N . ALA A 1 140 ? -0.695 -1.364 17.572 1.00 96.19 140 ALA A N 1
ATOM 1074 C CA . ALA A 1 140 ? -1.122 -0.889 18.887 1.00 96.19 140 ALA A CA 1
ATOM 1075 C C . ALA A 1 140 ? -1.404 0.623 18.896 1.00 96.19 140 ALA A C 1
ATOM 1077 O O . ALA A 1 140 ? -2.473 1.049 19.337 1.00 96.19 140 ALA A O 1
ATOM 1078 N N . ALA A 1 141 ? -0.486 1.431 18.358 1.00 97.62 141 ALA A N 1
ATOM 1079 C CA . ALA A 1 141 ? -0.660 2.878 18.296 1.00 97.62 141 ALA A CA 1
ATOM 1080 C C . ALA A 1 141 ? -1.875 3.279 17.441 1.00 97.62 141 ALA A C 1
ATOM 1082 O O . ALA A 1 141 ? -2.670 4.128 17.848 1.00 97.62 141 ALA A O 1
ATOM 1083 N N . ALA A 1 142 ? -2.061 2.631 16.286 1.00 96.94 142 ALA A N 1
ATOM 1084 C CA . ALA A 1 142 ? -3.191 2.871 15.394 1.00 96.94 142 ALA A CA 1
ATOM 1085 C C . ALA A 1 142 ? -4.536 2.511 16.043 1.00 96.94 142 ALA A C 1
ATOM 1087 O O . ALA A 1 142 ? -5.484 3.291 15.938 1.00 96.94 142 ALA A O 1
ATOM 1088 N N . LEU A 1 143 ? -4.612 1.373 16.744 1.00 96.56 143 LEU A N 1
ATOM 1089 C CA . LEU A 1 143 ? -5.813 0.964 17.469 1.00 96.56 143 LEU A CA 1
ATOM 1090 C C . LEU A 1 143 ? -6.194 2.001 18.531 1.00 96.56 143 LEU A C 1
ATOM 1092 O O . LEU A 1 143 ? -7.312 2.511 18.516 1.00 96.56 143 LEU A O 1
ATOM 1096 N N . ILE A 1 144 ? -5.258 2.358 19.412 1.00 97.62 144 ILE A N 1
ATOM 1097 C CA . ILE A 1 144 ? -5.520 3.291 20.514 1.00 97.62 144 ILE A CA 1
ATOM 1098 C C . ILE A 1 144 ? -5.905 4.674 19.990 1.00 97.62 144 ILE A C 1
ATOM 1100 O O . ILE A 1 144 ? -6.884 5.254 20.458 1.00 97.62 144 ILE A O 1
ATOM 1104 N N . LYS A 1 145 ? -5.202 5.174 18.965 1.00 96.88 145 LYS A N 1
ATOM 1105 C CA . LYS A 1 145 ? -5.562 6.410 18.257 1.00 96.88 145 LYS A CA 1
ATOM 1106 C C . LYS A 1 145 ? -7.022 6.372 17.789 1.00 96.88 145 LYS A C 1
ATOM 1108 O O . LYS A 1 145 ? -7.764 7.325 18.018 1.00 96.88 145 LYS A O 1
ATOM 1113 N N . ASN A 1 146 ? -7.451 5.281 17.153 1.00 95.44 146 ASN A N 1
ATOM 1114 C CA . ASN A 1 146 ? -8.817 5.150 16.642 1.00 95.44 146 ASN A CA 1
ATOM 1115 C C . ASN A 1 146 ? -9.852 5.068 17.774 1.00 95.44 146 ASN A C 1
ATOM 1117 O O . ASN A 1 146 ? -10.893 5.716 17.693 1.00 95.44 146 ASN A O 1
ATOM 1121 N N . CYS A 1 147 ? -9.552 4.349 18.858 1.00 94.62 147 CYS A N 1
ATOM 1122 C CA . CYS A 1 147 ? -10.434 4.265 20.023 1.00 94.62 147 CYS A CA 1
ATOM 1123 C C . CYS A 1 147 ? -10.611 5.625 20.715 1.00 94.62 147 CYS A C 1
ATOM 1125 O O . CYS A 1 147 ? -11.736 6.058 20.967 1.00 94.62 147 CYS A O 1
ATOM 1127 N N . LEU A 1 148 ? -9.514 6.353 20.944 1.00 95.00 148 LEU A N 1
ATOM 1128 C CA . LEU A 1 148 ? -9.549 7.700 21.522 1.00 95.00 148 LEU A CA 1
ATOM 1129 C C . LEU A 1 148 ? -10.310 8.688 20.627 1.00 95.00 148 LEU A C 1
ATOM 1131 O O . LEU A 1 148 ? -10.966 9.600 21.131 1.00 95.00 148 LEU A O 1
ATOM 1135 N N . TRP A 1 149 ? -10.250 8.521 19.302 1.00 93.81 149 TRP A N 1
ATOM 1136 C CA . TRP A 1 149 ? -11.062 9.313 18.379 1.00 93.81 149 TRP A CA 1
ATOM 1137 C C . TRP A 1 149 ? -12.562 9.091 18.609 1.00 93.81 149 TRP A C 1
ATOM 1139 O O . TRP A 1 149 ? -13.300 10.069 18.729 1.00 93.81 149 TRP A O 1
ATOM 1149 N N . CYS A 1 150 ? -13.004 7.836 18.748 1.00 91.44 150 CYS A N 1
ATOM 1150 C CA . CYS A 1 150 ? -14.407 7.519 19.022 1.00 91.44 150 CYS A CA 1
ATOM 1151 C C . CYS A 1 150 ? -14.887 8.155 20.333 1.00 91.44 150 CYS A C 1
ATOM 1153 O O . CYS A 1 150 ? -15.928 8.812 20.345 1.00 91.44 150 CYS A O 1
ATOM 1155 N N . TYR A 1 151 ? -14.108 8.054 21.416 1.00 91.44 151 TYR A N 1
ATOM 1156 C CA . TYR A 1 151 ? -14.457 8.713 22.681 1.00 91.44 151 TYR A CA 1
ATOM 1157 C C . TYR A 1 151 ? -14.527 10.233 22.549 1.00 91.44 151 TYR A C 1
ATOM 1159 O O . TYR A 1 151 ? -15.461 10.849 23.059 1.00 91.44 151 TYR A O 1
ATOM 1167 N N . ASN A 1 152 ? -13.585 10.845 21.828 1.00 90.38 152 ASN A N 1
ATOM 1168 C CA . ASN A 1 152 ? -13.610 12.284 21.575 1.00 90.38 152 ASN A CA 1
ATOM 1169 C C . ASN A 1 152 ? -14.884 12.716 20.839 1.00 90.38 152 ASN A C 1
ATOM 1171 O O . ASN A 1 152 ? -15.460 13.744 21.185 1.00 90.38 152 ASN A O 1
ATOM 1175 N N . GLU A 1 153 ? -15.346 11.956 19.844 1.00 88.06 153 GLU A N 1
ATOM 1176 C CA . GLU A 1 153 ? -16.591 12.274 19.135 1.00 88.06 153 GLU A CA 1
ATOM 1177 C C . GLU A 1 153 ? -17.823 12.179 20.041 1.00 88.06 153 GLU A C 1
ATOM 1179 O O . GLU A 1 153 ? -18.704 13.038 19.968 1.00 88.06 153 GLU A O 1
ATOM 1184 N N . GLN A 1 154 ? -17.874 11.202 20.948 1.00 84.94 154 GLN A N 1
ATOM 1185 C CA . GLN A 1 154 ? -18.983 11.100 21.898 1.00 84.94 154 GLN A CA 1
ATOM 1186 C C . GLN A 1 154 ? -18.945 12.209 22.959 1.00 84.94 154 GLN A C 1
ATOM 1188 O O . GLN A 1 154 ? -19.968 12.842 23.224 1.00 84.94 154 GLN A O 1
ATOM 1193 N N . LEU A 1 155 ? -17.766 12.533 23.497 1.00 85.19 155 LEU A N 1
ATOM 1194 C CA . LEU A 1 155 ? -17.592 13.641 24.446 1.00 85.19 155 LEU A CA 1
ATOM 1195 C C . LEU A 1 155 ? -17.939 15.000 23.819 1.00 85.19 155 LEU A C 1
ATOM 1197 O O . LEU A 1 155 ? -18.571 15.834 24.469 1.00 85.19 155 LEU A O 1
ATOM 1201 N N . LYS A 1 156 ? -17.599 15.211 22.537 1.00 85.06 156 LYS A N 1
ATOM 1202 C CA . LYS A 1 156 ? -18.020 16.401 21.775 1.00 85.06 156 LYS A CA 1
ATOM 1203 C C . LYS A 1 156 ? -19.537 16.525 21.705 1.00 85.06 156 LYS A C 1
ATOM 1205 O O . LYS A 1 156 ? -20.059 17.620 21.889 1.00 85.06 156 LYS A O 1
ATOM 1210 N N . ARG A 1 157 ? -20.244 15.423 21.438 1.00 81.31 157 ARG A N 1
ATOM 1211 C CA . ARG A 1 157 ? -21.716 15.404 21.371 1.00 81.31 157 ARG A CA 1
ATOM 1212 C C . ARG A 1 157 ? -22.359 15.674 22.728 1.00 81.31 157 ARG A C 1
ATOM 1214 O O . ARG A 1 157 ? -23.397 16.324 22.777 1.00 81.31 157 ARG A O 1
ATOM 1221 N N . ALA A 1 158 ? -21.731 15.213 23.807 1.00 77.69 158 ALA A N 1
ATOM 1222 C CA . ALA A 1 158 ? -22.178 15.456 25.176 1.00 77.69 158 ALA A CA 1
ATOM 1223 C C . ALA A 1 158 ? -21.903 16.892 25.674 1.00 77.69 158 ALA A C 1
ATOM 1225 O O . ALA A 1 158 ? -22.443 17.282 26.707 1.00 77.69 158 ALA A O 1
ATOM 1226 N N . GLY A 1 159 ? -21.095 17.684 24.955 1.00 70.56 159 GLY A N 1
ATOM 1227 C CA . GLY A 1 159 ? -20.755 19.059 25.336 1.00 70.56 159 GLY A CA 1
ATOM 1228 C C . GLY A 1 159 ? -19.857 19.158 26.575 1.00 70.56 159 GLY A C 1
ATOM 1229 O O . GLY A 1 159 ? -19.960 20.135 27.311 1.00 70.56 159 GLY A O 1
ATOM 1230 N N . ASP A 1 160 ? -19.014 18.150 26.832 1.00 71.69 160 ASP A N 1
ATOM 1231 C CA . ASP A 1 160 ? -18.165 18.089 28.031 1.00 71.69 160 ASP A CA 1
ATOM 1232 C C . ASP A 1 160 ? -16.849 18.876 27.848 1.00 71.69 160 ASP A C 1
ATOM 1234 O O . ASP A 1 160 ? -16.058 18.609 26.937 1.00 71.69 160 ASP A O 1
ATOM 1238 N N . ASP A 1 161 ? -16.571 19.808 28.765 1.00 64.56 161 ASP A N 1
ATOM 1239 C CA . ASP A 1 161 ? -15.343 20.618 28.819 1.00 64.56 161 ASP A CA 1
ATOM 1240 C C . ASP A 1 161 ? -14.060 19.774 28.993 1.00 64.56 161 ASP A C 1
ATOM 1242 O O . ASP A 1 161 ? -12.947 20.241 28.732 1.00 64.56 161 ASP A O 1
ATOM 1246 N N . LYS A 1 162 ? -14.184 18.504 29.403 1.00 66.69 162 LYS A N 1
ATOM 1247 C CA . LYS A 1 162 ? -13.057 17.572 29.593 1.00 66.69 162 LYS A CA 1
ATOM 1248 C C . LYS A 1 162 ? -12.520 16.960 28.296 1.00 66.69 162 LYS A C 1
ATOM 1250 O O . LYS A 1 162 ? -11.502 16.261 28.334 1.00 66.69 162 LYS A O 1
ATOM 1255 N N . LEU A 1 163 ? -13.127 17.289 27.153 1.00 72.38 163 LEU A N 1
ATOM 1256 C CA . LEU A 1 163 ? -12.715 16.890 25.802 1.00 72.38 163 LEU A CA 1
ATOM 1257 C C . LEU A 1 163 ? -11.220 17.117 25.508 1.00 72.38 163 LEU A C 1
ATOM 1259 O O . LEU A 1 163 ? -10.602 16.340 24.784 1.00 72.38 163 LEU A O 1
ATOM 1263 N N . LEU A 1 164 ? -10.621 18.174 26.066 1.00 77.00 164 LEU A N 1
ATOM 1264 C CA . LEU A 1 164 ? -9.236 18.552 25.761 1.00 77.00 164 LEU A CA 1
ATOM 1265 C C . LEU A 1 164 ? -8.204 17.488 26.170 1.00 77.00 164 LEU A C 1
ATOM 1267 O O . LEU A 1 164 ? -7.183 17.348 25.500 1.00 77.00 164 LEU A O 1
ATOM 1271 N N . SER A 1 165 ? -8.469 16.736 27.239 1.00 81.25 165 SER A N 1
ATOM 1272 C CA . SER A 1 165 ? -7.531 15.740 27.780 1.00 81.25 165 SER A CA 1
ATOM 1273 C C . SER A 1 165 ? -7.432 14.489 26.899 1.00 81.25 165 SER A C 1
ATOM 1275 O O . SER A 1 165 ? -6.354 14.172 26.402 1.00 81.25 165 SER A O 1
ATOM 1277 N N . VAL A 1 166 ? -8.568 13.857 26.591 1.00 88.88 166 VAL A N 1
ATOM 1278 C CA . VAL A 1 166 ? -8.655 12.708 25.670 1.00 88.88 166 VAL A CA 1
ATOM 1279 C C . VAL A 1 166 ? -8.201 13.099 24.259 1.00 88.88 166 VAL A C 1
ATOM 1281 O O . VAL A 1 166 ? -7.579 12.308 23.546 1.00 88.88 166 VAL A O 1
ATOM 1284 N N . HIS A 1 167 ? -8.446 14.347 23.850 1.00 91.56 167 HIS A N 1
ATOM 1285 C CA . HIS A 1 167 ? -7.943 14.862 22.582 1.00 91.56 167 HIS A CA 1
ATOM 1286 C C . HIS A 1 167 ? -6.414 14.998 22.553 1.00 91.56 167 HIS A C 1
ATOM 1288 O O . HIS A 1 167 ? -5.814 14.768 21.503 1.00 91.56 167 HIS A O 1
ATOM 1294 N N . SER A 1 168 ? -5.778 15.330 23.682 1.00 93.50 168 SER A N 1
ATOM 1295 C CA . SER A 1 168 ? -4.314 15.348 23.794 1.00 93.50 168 SER A CA 1
ATOM 1296 C C . SER A 1 168 ? -3.736 13.952 23.580 1.00 93.50 168 SER A C 1
ATOM 1298 O O . SER A 1 168 ? -2.906 13.776 22.693 1.00 93.50 168 SER A O 1
ATOM 1300 N N . SER A 1 169 ? -4.254 12.944 24.290 1.00 95.12 169 SER A N 1
ATOM 1301 C CA . SER A 1 169 ? -3.810 11.556 24.109 1.00 95.12 169 SER A CA 1
ATOM 1302 C C . SER A 1 169 ? -4.037 11.062 22.678 1.00 95.12 169 SER A C 1
ATOM 1304 O O . SER A 1 169 ? -3.179 10.397 22.107 1.00 95.12 169 SER A O 1
ATOM 1306 N N . TYR A 1 170 ? -5.155 11.435 22.042 1.00 96.50 170 TYR A N 1
ATOM 1307 C CA . TYR A 1 170 ? -5.381 11.127 20.626 1.00 96.50 170 TYR A CA 1
ATOM 1308 C C . TYR A 1 170 ? -4.259 11.671 19.727 1.00 96.50 170 TYR A C 1
ATOM 1310 O O . TYR A 1 170 ? -3.792 10.957 18.837 1.00 96.50 170 TYR A O 1
ATOM 1318 N N . LYS A 1 171 ? -3.823 12.920 19.945 1.00 97.06 171 LYS A N 1
ATOM 1319 C CA . LYS A 1 171 ? -2.739 13.523 19.155 1.00 97.06 171 LYS A CA 1
ATOM 1320 C C . LYS A 1 171 ? -1.417 12.799 19.365 1.00 97.06 171 LYS A C 1
ATOM 1322 O O . LYS A 1 171 ? -0.762 12.491 18.380 1.00 97.06 171 LYS A O 1
ATOM 1327 N N . GLU A 1 172 ? -1.072 12.471 20.605 1.00 97.81 172 GLU A N 1
ATOM 1328 C CA . GLU A 1 172 ? 0.171 11.761 20.930 1.00 97.81 172 GLU A CA 1
ATOM 1329 C C . GLU A 1 172 ? 0.241 10.394 20.230 1.00 97.81 172 GLU A C 1
ATOM 1331 O O . GLU A 1 172 ? 1.237 10.061 19.590 1.00 97.81 172 GLU A O 1
ATOM 1336 N N . PHE A 1 173 ? -0.851 9.624 20.257 1.00 98.12 173 PHE A N 1
ATOM 1337 C CA . PHE A 1 173 ? -0.921 8.345 19.545 1.00 98.12 173 PHE A CA 1
ATOM 1338 C C . PHE A 1 173 ? -0.968 8.506 18.019 1.00 98.12 173 PHE A C 1
ATOM 1340 O O . PHE A 1 173 ? -0.450 7.652 17.295 1.00 98.12 173 PHE A O 1
ATOM 1347 N N . HIS A 1 174 ? -1.558 9.590 17.507 1.00 97.12 174 HIS A N 1
ATOM 1348 C CA . HIS A 1 174 ? -1.506 9.906 16.081 1.00 97.12 174 HIS A CA 1
ATOM 1349 C C . HIS A 1 174 ? -0.075 10.211 15.621 1.00 97.12 174 HIS A C 1
ATOM 1351 O O . HIS A 1 174 ? 0.365 9.651 14.617 1.00 97.12 174 HIS A O 1
ATOM 1357 N N . GLU A 1 175 ? 0.647 11.045 16.367 1.00 97.94 175 GLU A N 1
ATOM 1358 C CA . GLU A 1 175 ? 2.045 11.393 16.104 1.00 97.94 175 GLU A CA 1
ATOM 1359 C C . GLU A 1 175 ? 2.950 10.161 16.201 1.00 97.94 175 GLU A C 1
ATOM 1361 O O . GLU A 1 175 ? 3.767 9.937 15.310 1.00 97.94 175 GLU A O 1
ATOM 1366 N N . MET A 1 176 ? 2.745 9.308 17.211 1.00 97.12 176 MET A N 1
ATOM 1367 C CA . MET A 1 176 ? 3.458 8.034 17.338 1.00 97.12 176 MET A CA 1
ATOM 1368 C C . MET A 1 176 ? 3.227 7.132 16.119 1.00 97.12 176 MET A C 1
ATOM 1370 O O . MET A 1 176 ? 4.182 6.611 15.546 1.00 97.12 176 MET A O 1
ATOM 1374 N N . ALA A 1 177 ? 1.975 6.962 15.682 1.00 97.19 177 ALA A N 1
ATOM 1375 C CA . ALA A 1 177 ? 1.658 6.127 14.525 1.00 97.19 177 ALA A CA 1
ATOM 1376 C C . ALA A 1 177 ? 2.300 6.652 13.226 1.00 97.19 177 ALA A C 1
ATOM 1378 O O . ALA A 1 177 ? 2.822 5.859 12.442 1.00 97.19 177 ALA A O 1
ATOM 1379 N N . GLU A 1 178 ? 2.305 7.971 13.001 1.00 97.00 178 GLU A N 1
ATOM 1380 C CA . GLU A 1 178 ? 2.966 8.561 11.829 1.00 97.00 178 GLU A CA 1
ATOM 1381 C C . GLU A 1 178 ? 4.495 8.456 11.909 1.00 97.00 178 GLU A C 1
ATOM 1383 O O . GLU A 1 178 ? 5.127 8.067 10.926 1.00 97.00 178 GLU A O 1
ATOM 1388 N N . ALA A 1 179 ? 5.093 8.691 13.080 1.00 96.69 179 ALA A N 1
ATOM 1389 C CA . ALA A 1 179 ? 6.530 8.521 13.280 1.00 96.69 179 ALA A CA 1
ATOM 1390 C C . ALA A 1 179 ? 6.972 7.070 13.021 1.00 96.69 179 ALA A C 1
ATOM 1392 O O . ALA A 1 179 ? 7.958 6.841 12.318 1.00 96.69 179 ALA A O 1
ATOM 1393 N N . LEU A 1 180 ? 6.228 6.080 13.529 1.00 96.19 180 LEU A N 1
ATOM 1394 C CA . LEU A 1 180 ? 6.509 4.662 13.279 1.00 96.19 180 LEU A CA 1
ATOM 1395 C C . LEU A 1 180 ? 6.375 4.306 11.791 1.00 96.19 180 LEU A C 1
ATOM 1397 O O . LEU A 1 180 ? 7.196 3.549 11.273 1.00 96.19 180 LEU A O 1
ATOM 1401 N N . ALA A 1 181 ? 5.390 4.871 11.084 1.00 96.62 181 ALA A N 1
ATOM 1402 C CA . ALA A 1 181 ? 5.224 4.659 9.646 1.00 96.62 181 ALA A CA 1
ATOM 1403 C C . ALA A 1 181 ? 6.406 5.221 8.837 1.00 96.62 181 ALA A C 1
ATOM 1405 O O . ALA A 1 181 ? 6.892 4.568 7.911 1.00 96.62 181 ALA A O 1
ATOM 1406 N N . GLU A 1 182 ? 6.908 6.406 9.202 1.00 96.25 182 GLU A N 1
ATOM 1407 C CA . GLU A 1 182 ? 8.116 6.978 8.599 1.00 96.25 182 GLU A CA 1
ATOM 1408 C C . GLU A 1 182 ? 9.357 6.124 8.876 1.00 96.25 182 GLU A C 1
ATOM 1410 O O . GLU A 1 182 ? 10.172 5.915 7.978 1.00 96.25 182 GLU A O 1
ATOM 1415 N N . ARG A 1 183 ? 9.501 5.596 10.099 1.00 94.56 183 ARG A N 1
ATOM 1416 C CA . ARG A 1 183 ? 10.609 4.691 10.440 1.00 94.56 183 ARG A CA 1
ATOM 1417 C C . ARG A 1 183 ? 10.550 3.384 9.651 1.00 94.56 183 ARG A C 1
ATOM 1419 O O . ARG A 1 183 ? 11.584 2.921 9.178 1.00 94.56 183 ARG A O 1
ATOM 1426 N N . LEU A 1 184 ? 9.358 2.811 9.483 1.00 95.75 184 LEU A N 1
ATOM 1427 C CA . LEU A 1 184 ? 9.148 1.607 8.679 1.00 95.75 184 LEU A CA 1
ATOM 1428 C C . LEU A 1 184 ? 9.541 1.842 7.212 1.00 95.75 184 LEU A C 1
ATOM 1430 O O . LEU A 1 184 ? 10.252 1.030 6.619 1.00 95.75 184 LEU A O 1
ATOM 1434 N N . LEU A 1 185 ? 9.137 2.984 6.645 1.00 97.12 185 LEU A N 1
ATOM 1435 C CA . LEU A 1 185 ? 9.550 3.402 5.306 1.00 97.12 185 LEU A CA 1
ATOM 1436 C C . LEU A 1 185 ? 11.077 3.554 5.200 1.00 97.12 185 LEU A C 1
ATOM 1438 O O . LEU A 1 185 ? 11.674 2.998 4.277 1.00 97.12 185 LEU A O 1
ATOM 1442 N N . ASP A 1 186 ? 11.712 4.269 6.135 1.00 95.38 186 ASP A N 1
ATOM 1443 C CA . ASP A 1 186 ? 13.170 4.458 6.151 1.00 95.38 186 ASP A CA 1
ATOM 1444 C C . ASP A 1 186 ? 13.910 3.117 6.188 1.00 95.38 186 ASP A C 1
ATOM 1446 O O . ASP A 1 186 ? 14.818 2.885 5.388 1.00 95.38 186 ASP A O 1
ATOM 1450 N N . LEU A 1 187 ? 13.477 2.192 7.049 1.00 93.69 187 LEU A N 1
ATOM 1451 C CA . LEU A 1 187 ? 14.078 0.867 7.170 1.00 93.69 187 LEU A CA 1
ATOM 1452 C C . LEU A 1 187 ? 14.019 0.094 5.845 1.00 93.69 187 LEU A C 1
ATOM 1454 O O . LEU A 1 187 ? 15.051 -0.391 5.372 1.00 93.69 187 LEU A O 1
ATOM 1458 N N . HIS A 1 188 ? 12.854 0.029 5.193 1.00 96.25 188 HIS A N 1
ATOM 1459 C CA . HIS A 1 188 ? 12.738 -0.647 3.900 1.00 96.25 188 HIS A CA 1
ATOM 1460 C C . HIS A 1 188 ? 13.542 0.052 2.792 1.00 96.25 188 HIS A C 1
ATOM 1462 O O . HIS A 1 188 ? 14.176 -0.629 1.980 1.00 96.25 188 HIS A O 1
ATOM 1468 N N . CYS A 1 189 ? 13.579 1.387 2.763 1.00 97.12 189 CYS A N 1
ATOM 1469 C CA . CYS A 1 189 ? 14.396 2.155 1.818 1.00 97.12 189 CYS A CA 1
ATOM 1470 C C . CYS A 1 189 ? 15.901 1.926 2.030 1.00 97.12 189 CYS A C 1
ATOM 1472 O O . CYS A 1 189 ? 16.658 1.807 1.060 1.00 97.12 189 CYS A O 1
ATOM 1474 N N . ARG A 1 190 ? 16.354 1.805 3.281 1.00 95.06 190 ARG A N 1
ATOM 1475 C CA . ARG A 1 190 ? 17.738 1.442 3.621 1.00 95.06 190 ARG A CA 1
ATOM 1476 C C . ARG A 1 190 ? 18.065 0.018 3.194 1.00 95.06 190 ARG A C 1
ATOM 1478 O O . ARG A 1 190 ? 19.107 -0.193 2.580 1.00 95.06 190 ARG A O 1
ATOM 1485 N N . LEU A 1 191 ? 17.169 -0.941 3.434 1.00 94.31 191 LEU A N 1
ATOM 1486 C CA . LEU A 1 191 ? 17.352 -2.324 2.985 1.00 94.31 191 LEU A CA 1
ATOM 1487 C C . LEU A 1 191 ? 17.504 -2.409 1.459 1.00 94.31 191 LEU A C 1
ATOM 1489 O O . LEU A 1 191 ? 18.448 -3.015 0.943 1.00 94.31 191 LEU A O 1
ATOM 1493 N N . LEU A 1 192 ? 16.626 -1.713 0.736 1.00 97.00 192 LEU A N 1
ATOM 1494 C CA . LEU A 1 192 ? 16.682 -1.601 -0.717 1.00 97.00 192 LEU A CA 1
ATOM 1495 C C . LEU A 1 192 ? 17.996 -0.977 -1.193 1.00 97.00 192 LEU A C 1
ATOM 1497 O O . LEU A 1 192 ? 18.711 -1.561 -2.007 1.00 97.00 192 LEU A O 1
ATOM 1501 N N . SER A 1 193 ? 18.324 0.207 -0.682 1.00 96.19 193 SER A N 1
ATOM 1502 C CA . SER A 1 193 ? 19.464 0.992 -1.154 1.00 96.19 193 SER A CA 1
ATOM 1503 C C . SER A 1 193 ? 20.821 0.397 -0.790 1.00 96.19 193 SER A C 1
ATOM 1505 O O . SER A 1 193 ? 21.757 0.581 -1.566 1.00 96.19 193 SER A O 1
ATOM 1507 N N . LEU A 1 194 ? 20.946 -0.307 0.339 1.00 94.25 194 LEU A N 1
ATOM 1508 C CA . LEU A 1 194 ? 22.224 -0.831 0.829 1.00 94.25 194 LEU A CA 1
ATOM 1509 C C . LEU A 1 194 ? 22.476 -2.289 0.441 1.00 94.25 194 LEU A C 1
ATOM 1511 O O . LEU A 1 194 ? 23.630 -2.644 0.216 1.00 94.25 194 LEU A O 1
ATOM 1515 N N . TYR A 1 195 ? 21.435 -3.121 0.344 1.00 93.31 195 TYR A N 1
ATOM 1516 C CA . TYR A 1 195 ? 21.612 -4.567 0.160 1.00 93.31 195 TYR A CA 1
ATOM 1517 C C . TYR A 1 195 ? 21.081 -5.078 -1.176 1.00 93.31 195 TYR A C 1
ATOM 1519 O O . TYR A 1 195 ? 21.716 -5.918 -1.805 1.00 93.31 195 TYR A O 1
ATOM 1527 N N . ILE A 1 196 ? 19.939 -4.572 -1.640 1.00 95.50 196 ILE A N 1
ATOM 1528 C CA . ILE A 1 196 ? 19.286 -5.110 -2.845 1.00 95.50 196 ILE A CA 1
ATOM 1529 C C . ILE A 1 196 ? 19.830 -4.443 -4.104 1.00 95.50 196 ILE A C 1
ATOM 1531 O O . ILE A 1 196 ? 20.099 -5.092 -5.113 1.00 95.50 196 ILE A O 1
ATOM 1535 N N . LEU A 1 197 ? 20.014 -3.125 -4.050 1.00 96.19 197 LEU A N 1
ATOM 1536 C CA . LEU A 1 197 ? 20.408 -2.333 -5.206 1.00 96.19 197 LEU A CA 1
ATOM 1537 C C . LEU A 1 197 ? 21.928 -2.271 -5.420 1.00 96.19 197 LEU A C 1
ATOM 1539 O O . LEU A 1 197 ? 22.353 -1.519 -6.294 1.00 96.19 197 LEU A O 1
ATOM 1543 N N . GLN A 1 198 ? 22.743 -3.015 -4.669 1.00 93.19 198 GLN A N 1
ATOM 1544 C CA . GLN A 1 198 ? 24.209 -2.881 -4.646 1.00 93.19 198 GLN A CA 1
ATOM 1545 C C . GLN A 1 198 ? 24.946 -4.134 -5.148 1.00 93.19 198 GLN A C 1
ATOM 1547 O O . GLN A 1 198 ? 25.828 -4.655 -4.472 1.00 93.19 198 GLN A O 1
ATOM 1552 N N . ASP A 1 199 ? 24.617 -4.617 -6.350 1.00 91.50 199 ASP A N 1
ATOM 1553 C CA . ASP A 1 199 ? 25.360 -5.720 -6.978 1.00 91.50 199 ASP A CA 1
ATOM 1554 C C . ASP A 1 199 ? 26.440 -5.205 -7.943 1.00 91.50 199 ASP A C 1
ATOM 1556 O O . ASP A 1 199 ? 26.142 -4.619 -8.984 1.00 91.50 199 ASP A O 1
ATOM 1560 N N . SER A 1 200 ? 27.713 -5.441 -7.626 1.00 86.56 200 SER A N 1
ATOM 1561 C CA . SER A 1 200 ? 28.841 -4.913 -8.405 1.00 86.56 200 SER A CA 1
ATOM 1562 C C . SER A 1 200 ? 28.903 -5.451 -9.839 1.00 86.56 200 SER A C 1
ATOM 1564 O O . SER A 1 200 ? 29.257 -4.706 -10.752 1.00 86.56 200 SER A O 1
ATOM 1566 N N . ASN A 1 201 ? 28.515 -6.708 -10.072 1.00 84.69 201 ASN A N 1
ATOM 1567 C CA . ASN A 1 201 ? 28.580 -7.341 -11.393 1.00 84.69 201 ASN A CA 1
ATOM 1568 C C . ASN A 1 201 ? 27.497 -6.815 -12.345 1.00 84.69 201 ASN A C 1
ATOM 1570 O O . ASN A 1 201 ? 27.744 -6.620 -13.542 1.00 84.69 201 ASN A O 1
ATOM 1574 N N . CYS A 1 202 ? 26.297 -6.573 -11.817 1.00 87.56 202 CYS A N 1
ATOM 1575 C CA . CYS A 1 202 ? 25.194 -5.950 -12.542 1.00 87.56 202 CYS A CA 1
ATOM 1576 C C . CYS A 1 202 ? 25.495 -4.482 -12.864 1.00 87.56 202 CYS A C 1
ATOM 1578 O O . CYS A 1 202 ? 25.073 -3.984 -13.904 1.00 87.56 202 CYS A O 1
ATOM 1580 N N . LEU A 1 203 ? 26.242 -3.801 -11.989 1.00 88.25 203 LEU A N 1
ATOM 1581 C CA . LEU A 1 203 ? 26.557 -2.376 -12.104 1.00 88.25 203 LEU A CA 1
ATOM 1582 C C . LEU A 1 203 ? 27.866 -2.083 -12.854 1.00 88.25 203 LEU A C 1
ATOM 1584 O O . LEU A 1 203 ? 28.180 -0.917 -13.101 1.00 88.25 203 LEU A O 1
ATOM 1588 N N . HIS A 1 204 ? 28.619 -3.110 -13.257 1.00 92.94 204 HIS A N 1
ATOM 1589 C CA . HIS A 1 204 ? 29.827 -2.955 -14.065 1.00 92.94 204 HIS A CA 1
ATOM 1590 C C . HIS A 1 204 ? 29.480 -2.711 -15.545 1.00 92.94 204 HIS A C 1
ATOM 1592 O O . HIS A 1 204 ? 29.605 -3.586 -16.402 1.00 92.94 204 HIS A O 1
ATOM 1598 N N . TRP A 1 205 ? 29.005 -1.499 -15.843 1.00 94.81 205 TRP A N 1
ATOM 1599 C CA . TRP A 1 205 ? 28.537 -1.105 -17.177 1.00 94.81 205 TRP A CA 1
ATOM 1600 C C . TRP A 1 205 ? 29.632 -1.121 -18.250 1.00 94.81 205 TRP A C 1
ATOM 1602 O O . TRP A 1 205 ? 29.331 -1.332 -19.422 1.00 94.81 205 TRP A O 1
ATOM 1612 N N . GLU A 1 206 ? 30.892 -0.931 -17.866 1.00 94.38 206 GLU A N 1
ATOM 1613 C CA . GLU A 1 206 ? 32.030 -0.832 -18.789 1.00 94.38 206 GLU A CA 1
ATOM 1614 C C . GLU A 1 206 ? 32.590 -2.193 -19.235 1.00 94.38 206 GLU A C 1
ATOM 1616 O O . GLU A 1 206 ? 33.411 -2.237 -20.151 1.00 94.38 206 GLU A O 1
ATOM 1621 N N . ASP A 1 207 ? 32.123 -3.301 -18.646 1.00 93.56 207 ASP A N 1
ATOM 1622 C CA . ASP A 1 207 ? 32.580 -4.653 -18.985 1.00 93.56 207 ASP A CA 1
ATOM 1623 C C . ASP A 1 207 ? 32.451 -4.916 -20.491 1.00 93.56 207 ASP A C 1
ATOM 1625 O O . ASP A 1 207 ? 31.351 -4.772 -21.032 1.00 93.56 207 ASP A O 1
ATOM 1629 N N . PRO A 1 208 ? 33.508 -5.328 -21.204 1.00 93.88 208 PRO A N 1
ATOM 1630 C CA . PRO A 1 208 ? 33.396 -5.635 -22.625 1.00 93.88 208 PRO A CA 1
ATOM 1631 C C . PRO A 1 208 ? 32.496 -6.847 -22.916 1.00 93.88 208 PRO A C 1
ATOM 1633 O O . PRO A 1 208 ? 31.997 -6.964 -24.038 1.00 93.88 208 PRO A O 1
ATOM 1636 N N . HIS A 1 209 ? 32.266 -7.731 -21.940 1.00 93.69 209 HIS A N 1
ATOM 1637 C CA . HIS A 1 209 ? 31.473 -8.942 -22.116 1.00 93.69 209 HIS A CA 1
ATOM 1638 C C . HIS A 1 209 ? 29.977 -8.697 -21.884 1.00 93.69 209 HIS A C 1
ATOM 1640 O O . HIS A 1 209 ? 29.587 -7.880 -21.038 1.00 93.69 209 HIS A O 1
ATOM 1646 N N . PRO A 1 210 ? 29.111 -9.426 -22.611 1.00 93.06 210 PRO A N 1
ATOM 1647 C CA . PRO A 1 210 ? 27.688 -9.420 -22.329 1.00 93.06 210 PRO A CA 1
ATOM 1648 C C . PRO A 1 210 ? 27.403 -10.003 -20.945 1.00 93.06 210 PRO A C 1
ATOM 1650 O O . PRO A 1 210 ? 28.008 -10.990 -20.526 1.00 93.06 210 PRO A O 1
ATOM 1653 N N . PHE A 1 211 ? 26.449 -9.399 -20.239 1.00 92.62 211 PHE A N 1
ATOM 1654 C CA . PHE A 1 211 ? 25.976 -9.935 -18.967 1.00 92.62 211 PHE A CA 1
ATOM 1655 C C . PHE A 1 211 ? 25.232 -11.246 -19.208 1.00 92.62 211 PHE A C 1
ATOM 1657 O O . PHE A 1 211 ? 24.270 -11.252 -19.974 1.00 92.62 211 PHE A O 1
ATOM 1664 N N . PHE A 1 212 ? 25.683 -12.335 -18.575 1.00 89.62 212 PHE A N 1
ATOM 1665 C CA . PHE A 1 212 ? 25.097 -13.676 -18.728 1.00 89.62 212 PHE A CA 1
ATOM 1666 C C . PHE A 1 212 ? 24.791 -14.017 -20.193 1.00 89.62 212 PHE A C 1
ATOM 1668 O O . PHE A 1 212 ? 23.661 -14.342 -20.545 1.00 89.62 212 PHE A O 1
ATOM 1675 N N . GLU A 1 213 ? 25.791 -13.833 -21.063 1.00 87.12 213 GLU A N 1
ATOM 1676 C CA . GLU A 1 213 ? 25.707 -14.150 -22.499 1.00 87.12 213 GLU A CA 1
ATOM 1677 C C . GLU A 1 213 ? 24.612 -13.375 -23.267 1.00 87.12 213 GLU A C 1
ATOM 1679 O O . GLU A 1 213 ? 24.363 -13.628 -24.441 1.00 87.12 213 GLU A O 1
ATOM 1684 N N . GLY A 1 214 ? 24.007 -12.357 -22.641 1.00 84.00 214 GLY A N 1
ATOM 1685 C CA . GLY A 1 214 ? 22.929 -11.549 -23.208 1.00 84.00 214 GLY A CA 1
ATOM 1686 C C . GLY A 1 214 ? 21.533 -12.151 -23.034 1.00 84.00 214 GLY A C 1
ATOM 1687 O O . GLY A 1 214 ? 20.582 -11.621 -23.603 1.00 84.00 214 GLY A O 1
ATOM 1688 N N . GLU A 1 215 ? 21.388 -13.224 -22.255 1.00 84.81 215 GLU A N 1
ATOM 1689 C CA . GLU A 1 215 ? 20.122 -13.954 -22.125 1.00 84.81 215 GLU A CA 1
ATOM 1690 C C . GLU A 1 215 ? 19.177 -13.382 -21.060 1.00 84.81 215 GLU A C 1
ATOM 1692 O O . GLU A 1 215 ? 18.005 -13.760 -21.004 1.00 84.81 215 GLU A O 1
ATOM 1697 N N . ARG A 1 216 ? 19.673 -12.522 -20.159 1.00 87.25 216 ARG A N 1
ATOM 1698 C CA . ARG A 1 216 ? 18.941 -12.132 -18.944 1.00 87.25 216 ARG A CA 1
ATOM 1699 C C . ARG A 1 216 ? 19.142 -10.667 -18.568 1.00 87.25 216 ARG A C 1
ATOM 1701 O O . ARG A 1 216 ? 20.189 -10.080 -18.831 1.00 87.25 216 ARG A O 1
ATOM 1708 N N . GLY A 1 217 ? 18.129 -10.109 -17.902 1.00 90.81 217 GLY A N 1
ATOM 1709 C CA . GLY A 1 217 ? 18.243 -8.849 -17.163 1.00 90.81 217 GLY A CA 1
ATOM 1710 C C . GLY A 1 217 ? 19.014 -9.025 -15.852 1.00 90.81 217 GLY A C 1
ATOM 1711 O O . GLY A 1 217 ? 19.266 -10.150 -15.414 1.00 90.81 217 GLY A O 1
ATOM 1712 N N . SER A 1 218 ? 19.367 -7.919 -15.205 1.00 94.50 218 SER A N 1
ATOM 1713 C CA . SER A 1 218 ? 20.174 -7.916 -13.987 1.00 94.50 218 SER A CA 1
ATOM 1714 C C . SER A 1 218 ? 19.443 -8.515 -12.789 1.00 94.50 218 SER A C 1
ATOM 1716 O O . SER A 1 218 ? 18.218 -8.427 -12.653 1.00 94.50 218 SER A O 1
ATOM 1718 N N . PHE A 1 219 ? 20.220 -9.079 -11.863 1.00 94.50 219 PHE A N 1
ATOM 1719 C CA . PHE A 1 219 ? 19.690 -9.522 -10.575 1.00 94.50 219 PHE A CA 1
ATOM 1720 C C . PHE A 1 219 ? 19.183 -8.351 -9.737 1.00 94.50 219 PHE A C 1
ATOM 1722 O O . PHE A 1 219 ? 18.246 -8.528 -8.973 1.00 94.50 219 PHE A O 1
ATOM 1729 N N . VAL A 1 220 ? 19.736 -7.149 -9.920 1.00 95.38 220 VAL A N 1
ATOM 1730 C CA . VAL A 1 220 ? 19.289 -5.940 -9.214 1.00 95.38 220 VAL A CA 1
ATOM 1731 C C . VAL A 1 220 ? 17.806 -5.672 -9.462 1.00 95.38 220 VAL A C 1
ATOM 1733 O O . VAL A 1 220 ? 17.056 -5.496 -8.506 1.00 95.38 220 VAL A O 1
ATOM 1736 N N . VAL A 1 221 ? 17.363 -5.678 -10.724 1.00 96.88 221 VAL A N 1
ATOM 1737 C CA . VAL A 1 221 ? 15.949 -5.433 -11.061 1.00 96.88 221 VAL A CA 1
ATOM 1738 C C . VAL A 1 221 ? 15.065 -6.591 -10.599 1.00 96.88 221 VAL A C 1
ATOM 1740 O O . VAL A 1 221 ? 13.985 -6.354 -10.063 1.00 96.88 221 VAL A O 1
ATOM 1743 N N . GLN A 1 222 ? 15.530 -7.836 -10.748 1.00 95.25 222 GLN A N 1
ATOM 1744 C CA . GLN A 1 222 ? 14.787 -9.024 -10.309 1.00 95.25 222 GLN A CA 1
ATOM 1745 C C . GLN A 1 222 ? 14.578 -9.042 -8.789 1.00 95.25 222 GLN A C 1
ATOM 1747 O O . GLN A 1 222 ? 13.457 -9.226 -8.322 1.00 95.25 222 GLN A O 1
ATOM 1752 N N . MET A 1 223 ? 15.639 -8.813 -8.014 1.00 97.06 223 MET A N 1
ATOM 1753 C CA . MET A 1 223 ? 15.587 -8.798 -6.553 1.00 97.06 223 MET A CA 1
ATOM 1754 C C . MET A 1 223 ? 14.802 -7.598 -6.030 1.00 97.06 223 MET A C 1
ATOM 1756 O O . MET A 1 223 ? 14.032 -7.750 -5.087 1.00 97.06 223 MET A O 1
ATOM 1760 N N . TRP A 1 224 ? 14.940 -6.427 -6.662 1.00 98.12 224 TRP A N 1
ATOM 1761 C CA . TRP A 1 224 ? 14.111 -5.261 -6.356 1.00 98.12 224 TRP A CA 1
ATOM 1762 C C . TRP A 1 224 ? 12.624 -5.573 -6.539 1.00 98.12 224 TRP A C 1
ATOM 1764 O O . TRP A 1 224 ? 11.836 -5.343 -5.628 1.00 98.12 224 TRP A O 1
ATOM 1774 N N . TRP A 1 225 ? 12.246 -6.160 -7.676 1.00 97.81 225 TRP A N 1
ATOM 1775 C CA . TRP A 1 225 ? 10.867 -6.563 -7.946 1.00 97.81 225 TRP A CA 1
ATOM 1776 C C . TRP A 1 225 ? 10.332 -7.560 -6.912 1.00 97.81 225 TRP A C 1
ATOM 1778 O O . TRP A 1 225 ? 9.260 -7.340 -6.347 1.00 97.81 225 TRP A O 1
ATOM 1788 N N . LEU A 1 226 ? 11.084 -8.634 -6.646 1.00 97.50 226 LEU A N 1
ATOM 1789 C CA . LEU A 1 226 ? 10.692 -9.667 -5.684 1.00 97.50 226 LEU A CA 1
ATOM 1790 C C . LEU A 1 226 ? 10.511 -9.085 -4.283 1.00 97.50 226 LEU A C 1
ATOM 1792 O O . LEU A 1 226 ? 9.530 -9.395 -3.614 1.00 97.50 226 LEU A O 1
ATOM 1796 N N . TYR A 1 227 ? 11.418 -8.203 -3.865 1.00 98.06 227 TYR A N 1
ATOM 1797 C CA . TYR A 1 227 ? 11.315 -7.532 -2.578 1.00 98.06 227 TYR A CA 1
ATOM 1798 C C . TYR A 1 227 ? 10.101 -6.604 -2.511 1.00 98.06 227 TYR A C 1
ATOM 1800 O O . TYR A 1 227 ? 9.339 -6.680 -1.557 1.00 98.06 227 TYR A O 1
ATOM 1808 N N . MET A 1 228 ? 9.861 -5.776 -3.535 1.00 98.31 228 MET A N 1
ATOM 1809 C CA . MET A 1 228 ? 8.690 -4.890 -3.570 1.00 98.31 228 MET A CA 1
ATOM 1810 C C . MET A 1 228 ? 7.369 -5.673 -3.506 1.00 98.31 228 MET A C 1
ATOM 1812 O O . MET A 1 228 ? 6.438 -5.235 -2.834 1.00 98.31 228 MET A O 1
ATOM 1816 N N . GLN A 1 229 ? 7.279 -6.828 -4.176 1.00 96.69 229 GLN A N 1
ATOM 1817 C CA . GLN A 1 229 ? 6.093 -7.688 -4.111 1.00 96.69 229 GLN A CA 1
ATOM 1818 C C . GLN A 1 229 ? 5.928 -8.360 -2.748 1.00 96.69 229 GLN A C 1
ATOM 1820 O O . GLN A 1 229 ? 4.841 -8.282 -2.180 1.00 96.69 229 GLN A O 1
ATOM 1825 N N . GLY A 1 230 ? 6.996 -8.953 -2.205 1.00 96.25 230 GLY A N 1
ATOM 1826 C CA . GLY A 1 230 ? 6.963 -9.570 -0.878 1.00 96.25 230 GLY A CA 1
ATOM 1827 C C . GLY A 1 230 ? 6.592 -8.556 0.202 1.00 96.25 230 GLY A C 1
ATOM 1828 O O . GLY A 1 230 ? 5.640 -8.761 0.944 1.00 96.25 230 GLY A O 1
ATOM 1829 N N . THR A 1 231 ? 7.239 -7.386 0.208 1.00 95.88 231 THR A N 1
ATOM 1830 C CA . THR A 1 231 ? 6.919 -6.329 1.174 1.00 95.88 231 THR A CA 1
ATOM 1831 C C . THR A 1 231 ? 5.507 -5.775 0.992 1.00 95.88 231 THR A C 1
ATOM 1833 O O . THR A 1 231 ? 4.873 -5.434 1.982 1.00 95.88 231 THR A O 1
ATOM 1836 N N . LYS A 1 232 ? 4.963 -5.698 -0.230 1.00 96.44 232 LYS A N 1
ATOM 1837 C CA . LYS A 1 232 ? 3.548 -5.336 -0.421 1.00 96.44 232 LYS A CA 1
ATOM 1838 C C . LYS A 1 232 ? 2.629 -6.324 0.301 1.00 96.44 232 LYS A C 1
ATOM 1840 O O . LYS A 1 232 ? 1.721 -5.890 1.003 1.00 96.44 232 LYS A O 1
ATOM 1845 N N . GLU A 1 233 ? 2.851 -7.625 0.123 1.00 93.00 233 GLU A N 1
ATOM 1846 C CA . GLU A 1 233 ? 2.060 -8.665 0.791 1.00 93.00 233 GLU A CA 1
ATOM 1847 C C . GLU A 1 233 ? 2.219 -8.600 2.315 1.00 93.00 233 GLU A C 1
ATOM 1849 O O . GLU A 1 233 ? 1.219 -8.632 3.034 1.00 93.00 233 GLU A O 1
ATOM 1854 N N . ASP A 1 234 ? 3.443 -8.412 2.810 1.00 93.31 234 ASP A N 1
ATOM 1855 C CA . ASP A 1 234 ? 3.711 -8.258 4.240 1.00 93.31 234 ASP A CA 1
ATOM 1856 C C . ASP A 1 234 ? 3.006 -7.021 4.804 1.00 93.31 234 ASP A C 1
ATOM 1858 O O . ASP A 1 234 ? 2.252 -7.125 5.768 1.00 93.31 234 ASP A O 1
ATOM 1862 N N . LEU A 1 235 ? 3.166 -5.848 4.183 1.00 94.50 235 LEU A N 1
ATOM 1863 C CA . LEU A 1 235 ? 2.515 -4.607 4.614 1.00 94.50 235 LEU A CA 1
ATOM 1864 C C . LEU A 1 235 ? 0.992 -4.748 4.618 1.00 94.50 235 LEU A C 1
ATOM 1866 O O . LEU A 1 235 ? 0.337 -4.291 5.554 1.00 94.50 235 LEU A O 1
ATOM 1870 N N . TRP A 1 236 ? 0.424 -5.411 3.605 1.00 91.88 236 TRP A N 1
ATOM 1871 C CA . TRP A 1 236 ? -1.021 -5.610 3.513 1.00 91.88 236 TRP A CA 1
ATOM 1872 C C . TRP A 1 236 ? -1.527 -6.399 4.704 1.00 91.88 236 TRP A C 1
ATOM 1874 O O . TRP A 1 236 ? -2.642 -6.137 5.131 1.00 91.88 236 TRP A O 1
ATOM 1884 N N . ASN A 1 237 ? -0.725 -7.323 5.233 1.00 87.88 237 ASN A N 1
ATOM 1885 C CA . ASN A 1 237 ? -1.089 -8.204 6.335 1.00 87.88 237 ASN A CA 1
ATOM 1886 C C . ASN A 1 237 ? -0.676 -7.679 7.719 1.00 87.88 237 ASN A C 1
ATOM 1888 O O . ASN A 1 237 ? -1.209 -8.163 8.715 1.00 87.88 237 ASN A O 1
ATOM 1892 N N . THR A 1 238 ? 0.222 -6.693 7.792 1.00 87.94 238 THR A N 1
ATOM 1893 C CA . THR A 1 238 ? 0.876 -6.291 9.050 1.00 87.94 238 THR A CA 1
ATOM 1894 C C . THR A 1 238 ? 0.495 -4.914 9.578 1.00 87.94 238 THR A C 1
ATOM 1896 O O . THR A 1 238 ? 0.486 -4.706 10.790 1.00 87.94 238 THR A O 1
ATOM 1899 N N . VAL A 1 239 ? 0.149 -3.962 8.709 1.00 92.00 239 VAL A N 1
ATOM 1900 C CA . VAL A 1 239 ? -0.129 -2.571 9.110 1.00 92.00 239 VAL A CA 1
ATOM 1901 C C . VAL A 1 239 ? -1.512 -2.108 8.625 1.00 92.00 239 VAL A C 1
ATOM 1903 O O . VAL A 1 239 ? -2.134 -2.786 7.802 1.00 92.00 239 VAL A O 1
ATOM 1906 N N . PRO A 1 240 ? -2.051 -0.978 9.131 1.00 94.88 240 PRO A N 1
ATOM 1907 C CA . PRO A 1 240 ? -3.301 -0.414 8.633 1.00 94.88 240 PRO A CA 1
ATOM 1908 C C . PRO A 1 240 ? -3.311 -0.227 7.105 1.00 94.88 240 PRO A C 1
ATOM 1910 O O . PRO A 1 240 ? -2.313 0.245 6.556 1.00 94.88 240 PRO A O 1
ATOM 1913 N N . PRO A 1 241 ? -4.411 -0.556 6.404 1.00 93.56 241 PRO A N 1
ATOM 1914 C CA . PRO A 1 241 ? -4.489 -0.540 4.942 1.00 93.56 241 PRO A CA 1
ATOM 1915 C C . PRO A 1 241 ? -3.984 0.736 4.247 1.00 93.56 241 PRO A C 1
ATOM 1917 O O . PRO A 1 241 ? -3.126 0.660 3.363 1.00 93.56 241 PRO A O 1
ATOM 1920 N N . LYS A 1 242 ? -4.466 1.927 4.625 1.00 93.81 242 LYS A N 1
ATOM 1921 C CA . LYS A 1 242 ? -4.040 3.181 3.965 1.00 93.81 242 LYS A CA 1
ATOM 1922 C C . LYS A 1 242 ? -2.587 3.508 4.292 1.00 93.81 242 LYS A C 1
ATOM 1924 O O . LYS A 1 242 ? -1.864 4.060 3.460 1.00 93.81 242 LYS A O 1
ATOM 1929 N N . MET A 1 243 ? -2.143 3.167 5.498 1.00 95.62 243 MET A N 1
ATOM 1930 C CA . MET A 1 243 ? -0.742 3.288 5.888 1.00 95.62 243 MET A CA 1
ATOM 1931 C C . MET A 1 243 ? 0.161 2.349 5.078 1.00 95.62 243 MET A C 1
ATOM 1933 O O . MET A 1 243 ? 1.190 2.796 4.577 1.00 95.62 243 MET A O 1
ATOM 1937 N N . ALA A 1 244 ? -0.257 1.099 4.865 1.00 95.94 244 ALA A N 1
ATOM 1938 C CA . ALA A 1 244 ? 0.437 0.121 4.032 1.00 95.94 244 ALA A CA 1
ATOM 1939 C C . ALA A 1 244 ? 0.676 0.674 2.619 1.00 95.94 244 ALA A C 1
ATOM 1941 O O . ALA A 1 244 ? 1.808 0.692 2.131 1.00 95.94 244 ALA A O 1
ATOM 1942 N N . GLN A 1 245 ? -0.380 1.205 1.988 1.00 95.88 245 GLN A N 1
ATOM 1943 C CA . GLN A 1 245 ? -0.298 1.834 0.665 1.00 95.88 245 GLN A CA 1
ATOM 1944 C C . GLN A 1 245 ? 0.680 2.999 0.632 1.00 95.88 245 GLN A C 1
ATOM 1946 O O . GLN A 1 245 ? 1.479 3.113 -0.297 1.00 95.88 245 GLN A O 1
ATOM 1951 N N . ARG A 1 246 ? 0.639 3.862 1.649 1.00 96.31 246 ARG A N 1
ATOM 1952 C CA . ARG A 1 246 ? 1.523 5.023 1.750 1.00 96.31 246 ARG A CA 1
ATOM 1953 C C . ARG A 1 246 ? 2.990 4.618 1.882 1.00 96.31 246 ARG A C 1
ATOM 1955 O O . ARG A 1 246 ? 3.830 5.192 1.189 1.00 96.31 246 ARG A O 1
ATOM 1962 N N . VAL A 1 247 ? 3.294 3.643 2.740 1.00 97.81 247 VAL A N 1
ATOM 1963 C CA . VAL A 1 247 ? 4.658 3.123 2.926 1.00 97.81 247 VAL A CA 1
ATOM 1964 C C . VAL A 1 247 ? 5.159 2.506 1.621 1.00 97.81 247 VAL A C 1
ATOM 1966 O O . VAL A 1 247 ? 6.225 2.885 1.142 1.00 97.81 247 VAL A O 1
ATOM 1969 N N . LEU A 1 248 ? 4.358 1.657 0.972 1.00 98.31 248 LEU A N 1
ATOM 1970 C CA . LEU A 1 248 ? 4.713 1.059 -0.316 1.00 98.31 248 LEU A CA 1
ATOM 1971 C C . LEU A 1 248 ? 4.941 2.112 -1.415 1.00 98.31 248 LEU A C 1
ATOM 1973 O O . LEU A 1 248 ? 5.895 2.008 -2.187 1.00 98.31 248 LEU A O 1
ATOM 1977 N N . ALA A 1 249 ? 4.096 3.145 -1.477 1.00 98.19 249 ALA A N 1
ATOM 1978 C CA . ALA A 1 249 ? 4.245 4.247 -2.425 1.00 98.19 249 ALA A CA 1
ATOM 1979 C C . ALA A 1 249 ? 5.553 5.018 -2.197 1.00 98.19 249 ALA A C 1
ATOM 1981 O O . ALA A 1 249 ? 6.257 5.339 -3.157 1.00 98.19 249 ALA A O 1
ATOM 1982 N N . GLY A 1 250 ? 5.902 5.273 -0.931 1.00 98.31 250 GLY A N 1
ATOM 1983 C CA . GLY A 1 250 ? 7.179 5.868 -0.545 1.00 98.31 250 GLY A CA 1
ATOM 1984 C C . GLY A 1 250 ? 8.363 5.005 -0.979 1.00 98.31 250 GLY A C 1
ATOM 1985 O O . GLY A 1 250 ? 9.262 5.499 -1.657 1.00 98.31 250 GLY A O 1
ATOM 1986 N N . MET A 1 251 ? 8.325 3.702 -0.680 1.00 98.56 251 MET A N 1
ATOM 1987 C CA . MET A 1 251 ? 9.370 2.751 -1.073 1.00 98.56 251 MET A CA 1
ATOM 1988 C C . MET A 1 251 ? 9.579 2.731 -2.589 1.00 98.56 251 MET A C 1
ATOM 1990 O O . MET A 1 251 ? 10.717 2.776 -3.068 1.00 98.56 251 MET A O 1
ATOM 1994 N N . LEU A 1 252 ? 8.484 2.688 -3.356 1.00 98.62 252 LEU A N 1
ATOM 1995 C CA . LEU A 1 252 ? 8.535 2.713 -4.814 1.00 98.62 252 LEU A CA 1
ATOM 1996 C C . LEU A 1 252 ? 9.184 4.008 -5.311 1.00 98.62 252 LEU A C 1
ATOM 1998 O O . LEU A 1 252 ? 10.082 3.960 -6.146 1.00 98.62 252 LEU A O 1
ATOM 2002 N N . ASN A 1 253 ? 8.763 5.159 -4.790 1.00 98.44 253 ASN A N 1
ATOM 2003 C CA . ASN A 1 253 ? 9.284 6.450 -5.223 1.00 98.44 253 ASN A CA 1
ATOM 2004 C C . ASN A 1 253 ? 10.776 6.627 -4.904 1.00 98.44 253 ASN A C 1
ATOM 2006 O O . ASN A 1 253 ? 11.536 7.021 -5.789 1.00 98.44 253 ASN A O 1
ATOM 2010 N N . GLU A 1 254 ? 11.207 6.304 -3.682 1.00 98.38 254 GLU A N 1
ATOM 2011 C CA . GLU A 1 254 ? 12.606 6.447 -3.260 1.00 98.38 254 GLU A CA 1
ATOM 2012 C C . GLU A 1 254 ? 13.531 5.474 -4.000 1.00 98.38 254 GLU A C 1
ATOM 2014 O O . GLU A 1 254 ? 14.572 5.870 -4.533 1.00 98.38 254 GLU A O 1
ATOM 2019 N N . SER A 1 255 ? 13.134 4.205 -4.125 1.00 98.50 255 SER A N 1
ATOM 2020 C CA . SER A 1 255 ? 13.937 3.228 -4.870 1.00 98.50 255 SER A CA 1
ATOM 2021 C C . SER A 1 255 ? 13.992 3.542 -6.369 1.00 98.50 255 SER A C 1
ATOM 2023 O O . SER A 1 255 ? 15.058 3.412 -6.981 1.00 98.50 255 SER A O 1
ATOM 2025 N N . LEU A 1 256 ? 12.903 4.052 -6.961 1.00 98.38 256 LEU A N 1
ATOM 2026 C CA . LEU A 1 256 ? 12.920 4.538 -8.340 1.00 98.38 256 LEU A CA 1
ATOM 2027 C C . LEU A 1 256 ? 13.807 5.766 -8.522 1.00 98.38 256 LEU A C 1
ATOM 2029 O O . LEU A 1 256 ? 14.370 5.907 -9.604 1.00 98.38 256 LEU A O 1
ATOM 2033 N N . THR A 1 257 ? 13.978 6.637 -7.521 1.00 98.38 257 THR A N 1
ATOM 2034 C CA . THR A 1 257 ? 14.961 7.733 -7.605 1.00 98.38 257 THR A CA 1
ATOM 2035 C C . THR A 1 257 ? 16.356 7.168 -7.871 1.00 98.38 257 THR A C 1
ATOM 2037 O O . THR A 1 257 ? 17.016 7.578 -8.827 1.00 98.38 257 THR A O 1
ATOM 2040 N N . ILE A 1 258 ? 16.779 6.172 -7.083 1.00 97.88 258 ILE A N 1
ATOM 2041 C CA . ILE A 1 258 ? 18.094 5.527 -7.223 1.00 97.88 258 ILE A CA 1
ATOM 2042 C C . ILE A 1 258 ? 18.229 4.874 -8.601 1.00 97.88 258 ILE A C 1
ATOM 2044 O O . ILE A 1 258 ? 19.220 5.091 -9.301 1.00 97.88 258 ILE A O 1
ATOM 2048 N N . LEU A 1 259 ? 17.230 4.084 -9.003 1.00 98.12 259 LEU A N 1
ATOM 2049 C CA . LEU A 1 259 ? 17.234 3.365 -10.277 1.00 98.12 259 LEU A CA 1
ATOM 2050 C C . LEU A 1 259 ? 17.250 4.334 -11.466 1.00 98.12 259 LEU A C 1
ATOM 2052 O O . LEU A 1 259 ? 18.059 4.176 -12.376 1.00 98.12 259 LEU A O 1
ATOM 2056 N N . THR A 1 260 ? 16.424 5.378 -11.441 1.00 98.31 260 THR A N 1
ATOM 2057 C CA . THR A 1 260 ? 16.338 6.364 -12.529 1.00 98.31 260 THR A CA 1
ATOM 2058 C C . THR A 1 260 ? 17.668 7.072 -12.731 1.00 98.31 260 THR A C 1
ATOM 2060 O O . THR A 1 260 ? 18.189 7.078 -13.845 1.00 98.31 260 THR A O 1
ATOM 2063 N N . VAL A 1 261 ? 18.278 7.589 -11.659 1.00 97.31 261 VAL A N 1
ATOM 2064 C CA . VAL A 1 261 ? 19.599 8.236 -11.730 1.00 97.31 261 VAL A CA 1
ATOM 2065 C C . VAL A 1 261 ? 20.646 7.266 -12.277 1.00 97.31 261 VAL A C 1
ATOM 2067 O O . VAL A 1 261 ? 21.372 7.584 -13.216 1.00 97.31 261 VAL A O 1
ATOM 2070 N N . ARG A 1 262 ? 20.685 6.047 -11.743 1.00 95.75 262 ARG A N 1
ATOM 2071 C CA . ARG A 1 262 ? 21.654 5.023 -12.134 1.00 95.75 262 ARG A CA 1
ATOM 2072 C C . ARG A 1 262 ? 21.569 4.652 -13.613 1.00 95.75 262 ARG A C 1
ATOM 2074 O O . ARG A 1 262 ? 22.593 4.637 -14.287 1.00 95.75 262 ARG A O 1
ATOM 2081 N N . TYR A 1 263 ? 20.377 4.345 -14.122 1.00 96.38 263 TYR A N 1
ATOM 2082 C CA . TYR A 1 263 ? 20.214 3.908 -15.511 1.00 96.38 263 TYR A CA 1
ATOM 2083 C C . TYR A 1 263 ? 20.336 5.059 -16.512 1.00 96.38 263 TYR A C 1
ATOM 2085 O O . TYR A 1 263 ? 20.825 4.849 -17.618 1.00 96.38 263 TYR A O 1
ATOM 2093 N N . THR A 1 264 ? 19.932 6.279 -16.147 1.00 95.25 264 THR A N 1
ATOM 2094 C CA . THR A 1 264 ? 20.080 7.452 -17.029 1.00 95.25 264 THR A CA 1
ATOM 2095 C C . THR A 1 264 ? 21.535 7.909 -17.159 1.00 95.25 264 THR A C 1
ATOM 2097 O O . THR A 1 264 ? 21.928 8.396 -18.222 1.00 95.25 264 THR A O 1
ATOM 2100 N N . GLN A 1 265 ? 22.348 7.713 -16.117 1.00 94.75 265 GLN A N 1
ATOM 2101 C CA . GLN A 1 265 ? 23.771 8.068 -16.104 1.00 94.75 265 GLN A CA 1
ATOM 2102 C C . GLN A 1 265 ? 24.700 6.928 -16.544 1.00 94.75 265 GLN A C 1
ATOM 2104 O O . GLN A 1 265 ? 25.890 7.160 -16.755 1.00 94.75 265 GLN A O 1
ATOM 2109 N N . ALA A 1 266 ? 24.182 5.708 -16.707 1.00 93.94 266 ALA A N 1
ATOM 2110 C CA . ALA A 1 266 ? 24.977 4.562 -17.126 1.00 93.94 266 ALA A CA 1
ATOM 2111 C C . ALA A 1 266 ? 25.640 4.787 -18.499 1.00 93.94 266 ALA A C 1
ATOM 2113 O O . ALA A 1 266 ? 25.034 5.284 -19.455 1.00 93.94 266 ALA A O 1
ATOM 2114 N N . MET A 1 267 ? 26.896 4.354 -18.604 1.00 93.62 267 MET A N 1
ATOM 2115 C CA . MET A 1 267 ? 27.688 4.372 -19.835 1.00 93.62 267 MET A CA 1
ATOM 2116 C C . MET A 1 267 ? 28.041 2.931 -20.221 1.00 93.62 267 MET A C 1
ATOM 2118 O O . MET A 1 267 ? 29.170 2.497 -20.002 1.00 93.62 267 MET A O 1
ATOM 2122 N N . PRO A 1 268 ? 27.069 2.151 -20.737 1.00 94.56 268 PRO A N 1
ATOM 2123 C CA . PRO A 1 268 ? 27.301 0.751 -21.042 1.00 94.56 268 PRO A CA 1
ATOM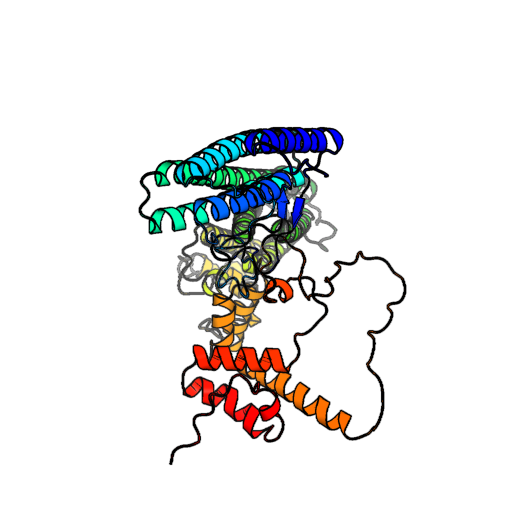 2124 C C . PRO A 1 268 ? 28.292 0.592 -22.193 1.00 94.56 268 PRO A C 1
ATOM 2126 O O . PRO A 1 268 ? 28.233 1.302 -23.201 1.00 94.56 268 PRO A O 1
ATOM 2129 N N . SER A 1 269 ? 29.154 -0.412 -22.077 1.00 94.94 269 SER A N 1
ATOM 2130 C CA . SER A 1 269 ? 29.912 -0.940 -23.202 1.00 94.94 269 SER A CA 1
ATOM 2131 C C . SER A 1 269 ? 28.962 -1.500 -24.272 1.00 94.94 269 SER A C 1
ATOM 2133 O O . SER A 1 269 ? 27.756 -1.698 -24.060 1.00 94.94 269 SER A O 1
ATOM 2135 N N . ARG A 1 270 ? 29.519 -1.866 -25.429 1.00 91.69 270 ARG A N 1
ATOM 2136 C CA . ARG A 1 270 ? 28.759 -2.602 -26.447 1.00 91.69 270 ARG A CA 1
ATOM 2137 C C . ARG A 1 270 ? 28.209 -3.932 -25.911 1.00 91.69 270 ARG A C 1
ATOM 2139 O O . ARG A 1 270 ? 27.093 -4.292 -26.272 1.00 91.69 270 ARG A O 1
ATOM 2146 N N . GLY A 1 271 ? 28.959 -4.627 -25.053 1.00 91.88 271 GLY A N 1
ATOM 2147 C CA . GLY A 1 271 ? 28.528 -5.878 -24.423 1.00 91.88 271 GLY A CA 1
ATOM 2148 C C . GLY A 1 271 ? 27.375 -5.677 -23.436 1.00 91.88 271 GLY A C 1
ATOM 2149 O O . GLY A 1 271 ? 26.471 -6.502 -23.372 1.00 91.88 271 GLY A O 1
ATOM 2150 N N . ARG A 1 272 ? 27.343 -4.546 -22.720 1.00 94.44 272 ARG A N 1
ATOM 2151 C CA . ARG A 1 272 ? 26.324 -4.252 -21.694 1.00 94.44 272 ARG A CA 1
ATOM 2152 C C . ARG A 1 272 ? 25.118 -3.451 -22.191 1.00 94.44 272 ARG A C 1
ATOM 2154 O O . ARG A 1 272 ? 24.169 -3.247 -21.441 1.00 94.44 272 ARG A O 1
ATOM 2161 N N . SER A 1 273 ? 25.107 -3.025 -23.452 1.00 93.38 273 SER A N 1
ATOM 2162 C CA . SER A 1 273 ? 24.014 -2.212 -24.006 1.00 93.38 273 SER A CA 1
ATOM 2163 C C . SER A 1 273 ? 22.661 -2.940 -23.995 1.00 93.38 273 SER A C 1
ATOM 2165 O O . SER A 1 273 ? 21.644 -2.331 -23.674 1.00 93.38 273 SER A O 1
ATOM 2167 N N . SER A 1 274 ? 22.637 -4.246 -24.287 1.00 92.88 274 SER A N 1
ATOM 2168 C CA . SER A 1 274 ? 21.406 -5.050 -24.229 1.00 92.88 274 SER A CA 1
ATOM 2169 C C . SER A 1 274 ? 20.869 -5.196 -22.804 1.00 92.88 274 SER A C 1
ATOM 2171 O O . SER A 1 274 ? 19.656 -5.156 -22.617 1.00 92.88 274 SER A O 1
ATOM 2173 N N . LEU A 1 275 ? 21.755 -5.291 -21.804 1.00 95.12 275 LEU A N 1
ATOM 2174 C CA . LEU A 1 275 ? 21.375 -5.339 -20.391 1.00 95.12 275 LEU A CA 1
ATOM 2175 C C . LEU A 1 275 ? 20.638 -4.063 -19.976 1.00 95.12 275 LEU A C 1
ATOM 2177 O O . LEU A 1 275 ? 19.580 -4.153 -19.366 1.00 95.12 275 LEU A O 1
ATOM 2181 N N . LEU A 1 276 ? 21.154 -2.883 -20.345 1.00 95.44 276 LEU A N 1
ATOM 2182 C CA . LEU A 1 276 ? 20.495 -1.610 -20.030 1.00 95.44 276 LEU A CA 1
ATOM 2183 C C . LEU A 1 276 ? 19.074 -1.561 -20.605 1.00 95.44 276 LEU A C 1
ATOM 2185 O O . LEU A 1 276 ? 18.135 -1.182 -19.910 1.00 95.44 276 LEU A O 1
ATOM 2189 N N . VAL A 1 277 ? 18.907 -1.968 -21.865 1.00 94.94 277 VAL A N 1
ATOM 2190 C CA . VAL A 1 277 ? 17.596 -1.997 -22.529 1.00 94.94 277 VAL A CA 1
ATOM 2191 C C . VAL A 1 277 ? 16.653 -2.986 -21.842 1.00 94.94 277 VAL A C 1
ATOM 2193 O O . VAL A 1 277 ? 15.498 -2.640 -21.583 1.00 94.94 277 VAL A O 1
ATOM 2196 N N . ALA A 1 278 ? 17.135 -4.190 -21.523 1.00 95.38 278 ALA A N 1
ATOM 2197 C CA . ALA A 1 278 ? 16.354 -5.213 -20.836 1.00 95.38 278 ALA A CA 1
ATOM 2198 C C . ALA A 1 278 ? 15.908 -4.740 -19.446 1.00 95.38 278 ALA A C 1
ATOM 2200 O O . ALA A 1 278 ? 14.726 -4.815 -19.119 1.00 95.38 278 ALA A O 1
ATOM 2201 N N . ASP A 1 279 ? 16.825 -4.188 -18.657 1.00 97.25 279 ASP A N 1
ATOM 2202 C CA . ASP A 1 279 ? 16.556 -3.719 -17.301 1.00 97.25 279 ASP A CA 1
ATOM 2203 C C . ASP A 1 279 ? 15.567 -2.562 -17.271 1.00 97.25 279 ASP A C 1
ATOM 2205 O O . ASP A 1 279 ? 14.600 -2.611 -16.518 1.00 97.25 279 ASP A O 1
ATOM 2209 N N . VAL A 1 280 ? 15.763 -1.537 -18.105 1.00 97.81 280 VAL A N 1
ATOM 2210 C CA . VAL A 1 280 ? 14.852 -0.386 -18.140 1.00 97.81 280 VAL A CA 1
ATOM 2211 C C . VAL A 1 280 ? 13.461 -0.809 -18.622 1.00 97.81 280 VAL A C 1
ATOM 2213 O O . VAL A 1 280 ? 12.460 -0.356 -18.069 1.00 97.81 280 VAL A O 1
ATOM 2216 N N . SER A 1 281 ? 13.375 -1.725 -19.592 1.00 96.62 281 SER A N 1
ATOM 2217 C CA . SER A 1 281 ? 12.090 -2.290 -20.030 1.00 96.62 281 SER A CA 1
ATOM 2218 C C . SER A 1 281 ? 11.398 -3.052 -18.896 1.00 96.62 281 SER A C 1
ATOM 2220 O O . SER A 1 281 ? 10.223 -2.814 -18.615 1.00 96.62 281 SER A O 1
ATOM 2222 N N . ASN A 1 282 ? 12.139 -3.921 -18.202 1.00 96.88 282 ASN A N 1
ATOM 2223 C CA . ASN A 1 282 ? 11.631 -4.686 -17.067 1.00 96.88 282 ASN A CA 1
ATOM 2224 C C . ASN A 1 282 ? 11.198 -3.773 -15.919 1.00 96.88 282 ASN A C 1
ATOM 2226 O O . ASN A 1 282 ? 10.145 -4.009 -15.337 1.00 96.88 282 ASN A O 1
ATOM 2230 N N . LEU A 1 283 ? 11.947 -2.706 -15.630 1.00 98.19 283 LEU A N 1
ATOM 2231 C CA . LEU A 1 283 ? 11.582 -1.712 -14.622 1.00 98.19 283 LEU A CA 1
ATOM 2232 C C . LEU A 1 283 ? 10.235 -1.064 -14.938 1.00 98.19 283 LEU A C 1
ATOM 2234 O O . LEU A 1 283 ? 9.370 -1.037 -14.070 1.00 98.19 283 LEU A O 1
ATOM 2238 N N . LEU A 1 284 ? 10.017 -0.600 -16.173 1.00 98.38 284 LEU A N 1
ATOM 2239 C CA . LEU A 1 284 ? 8.739 0.008 -16.564 1.00 98.38 284 LEU A CA 1
ATOM 2240 C C . LEU A 1 284 ? 7.561 -0.968 -16.412 1.00 98.38 284 LEU A C 1
ATOM 2242 O O . LEU A 1 284 ? 6.494 -0.574 -15.939 1.00 98.38 284 LEU A O 1
ATOM 2246 N N . VAL A 1 285 ? 7.752 -2.243 -16.765 1.00 97.06 285 VAL A N 1
ATOM 2247 C CA . VAL A 1 285 ? 6.727 -3.289 -16.597 1.00 97.06 285 VAL A CA 1
ATOM 2248 C C . VAL A 1 285 ? 6.487 -3.608 -15.118 1.00 97.06 285 VAL A C 1
ATOM 2250 O O . VAL A 1 285 ? 5.339 -3.711 -14.693 1.00 97.06 285 VAL A O 1
ATOM 2253 N N . CYS A 1 286 ? 7.543 -3.713 -14.314 1.00 98.06 286 CYS A N 1
ATOM 2254 C CA . CYS A 1 286 ? 7.434 -3.929 -12.872 1.00 98.06 286 CYS A CA 1
ATOM 2255 C C . CYS A 1 286 ? 6.684 -2.774 -12.196 1.00 98.06 286 CYS A C 1
ATOM 2257 O O . CYS A 1 286 ? 5.765 -3.007 -11.416 1.00 98.06 286 CYS A O 1
ATOM 2259 N N . VAL A 1 287 ? 7.015 -1.522 -12.533 1.00 98.25 287 VAL A N 1
ATOM 2260 C CA . VAL A 1 287 ? 6.289 -0.358 -12.009 1.00 98.25 287 VAL A CA 1
ATOM 2261 C C . VAL A 1 287 ? 4.830 -0.395 -12.442 1.00 98.25 287 VAL A C 1
ATOM 2263 O O . VAL A 1 287 ? 3.964 -0.192 -11.600 1.00 98.25 287 VAL A O 1
ATOM 2266 N N . HIS A 1 288 ? 4.536 -0.719 -13.706 1.00 97.06 288 HIS A N 1
ATOM 2267 C CA . HIS A 1 288 ? 3.159 -0.890 -14.176 1.00 97.06 288 HIS A CA 1
ATOM 2268 C C . HIS A 1 288 ? 2.367 -1.899 -13.324 1.00 97.06 288 HIS A C 1
ATOM 2270 O O . HIS A 1 288 ? 1.197 -1.659 -13.047 1.00 97.06 288 HIS A O 1
ATOM 2276 N N . GLN A 1 289 ? 2.994 -2.985 -12.863 1.00 96.62 289 GLN A N 1
ATOM 2277 C CA . GLN A 1 289 ? 2.336 -3.984 -12.012 1.00 96.62 289 GLN A CA 1
ATOM 2278 C C . GLN A 1 289 ? 2.225 -3.575 -10.531 1.00 96.62 289 GLN A C 1
ATOM 2280 O O . GLN A 1 289 ? 1.322 -4.041 -9.841 1.00 96.62 289 GLN A O 1
ATOM 2285 N N . LEU A 1 290 ? 3.119 -2.719 -10.023 1.00 97.56 290 LEU A N 1
ATOM 2286 C CA . LEU A 1 290 ? 3.050 -2.196 -8.648 1.00 97.56 290 LEU A CA 1
ATOM 2287 C C . LEU A 1 290 ? 2.075 -1.021 -8.516 1.00 97.56 290 LEU A C 1
ATOM 2289 O O . LEU A 1 290 ? 1.458 -0.848 -7.467 1.00 97.56 290 LEU A O 1
ATOM 2293 N N . LEU A 1 291 ? 1.939 -0.215 -9.570 1.00 96.44 291 LEU A N 1
ATOM 2294 C CA . LEU A 1 291 ? 1.209 1.050 -9.546 1.00 96.44 291 LEU A CA 1
ATOM 2295 C C . LEU A 1 291 ? -0.261 0.919 -9.091 1.00 96.44 291 LEU A C 1
ATOM 2297 O O . LEU A 1 291 ? -0.673 1.733 -8.266 1.00 96.44 291 LEU A O 1
ATOM 2301 N N . PRO A 1 292 ? -1.039 -0.109 -9.501 1.00 96.44 292 PRO A N 1
ATOM 2302 C CA . PRO A 1 292 ? -2.416 -0.277 -9.035 1.00 96.44 292 PRO A CA 1
ATOM 2303 C C . PRO A 1 292 ? -2.557 -0.364 -7.511 1.00 96.44 292 PRO A C 1
ATOM 2305 O O . PRO A 1 292 ? -3.567 0.078 -6.974 1.00 96.44 292 PRO A O 1
ATOM 2308 N N . ALA A 1 293 ? -1.545 -0.887 -6.805 1.00 96.50 293 ALA A N 1
ATOM 2309 C CA . ALA A 1 293 ? -1.585 -1.049 -5.351 1.00 96.50 293 ALA A CA 1
ATOM 2310 C C . ALA A 1 293 ? -1.472 0.280 -4.588 1.00 96.50 293 ALA A C 1
ATOM 2312 O O . ALA A 1 293 ? -1.837 0.338 -3.417 1.00 96.50 293 ALA A O 1
ATOM 2313 N N . ILE A 1 294 ? -0.973 1.338 -5.236 1.00 95.56 294 ILE A N 1
ATOM 2314 C CA . ILE A 1 294 ? -0.731 2.652 -4.619 1.00 95.56 294 ILE A CA 1
ATOM 2315 C C . ILE A 1 294 ? -1.605 3.774 -5.203 1.00 95.56 294 ILE A C 1
ATOM 2317 O O . ILE A 1 294 ? -1.476 4.927 -4.792 1.00 95.56 294 ILE A O 1
ATOM 2321 N N . CYS A 1 295 ? -2.475 3.448 -6.162 1.00 94.69 295 CYS A N 1
ATOM 2322 C CA . CYS A 1 295 ? -3.450 4.366 -6.745 1.00 94.69 295 CYS A CA 1
ATOM 2323 C C . CYS A 1 295 ? -4.819 4.223 -6.073 1.00 94.69 295 CYS A C 1
ATOM 2325 O O . CYS A 1 295 ? -5.207 3.135 -5.643 1.00 94.69 295 CYS A O 1
ATOM 2327 N N . CYS A 1 296 ? -5.578 5.318 -6.059 1.00 89.25 296 CYS A N 1
ATOM 2328 C CA . CYS A 1 296 ? -6.964 5.333 -5.592 1.00 89.25 296 CYS A CA 1
ATOM 2329 C C . CYS A 1 296 ? -7.978 5.176 -6.740 1.00 89.25 296 CYS A C 1
ATOM 2331 O O . CYS A 1 296 ? -9.115 4.768 -6.509 1.00 89.25 296 CYS A O 1
ATOM 2333 N N . GLU A 1 297 ? -7.585 5.507 -7.974 1.00 90.00 297 GLU A N 1
ATOM 2334 C CA . GLU A 1 297 ? -8.444 5.454 -9.163 1.00 90.00 297 GLU A CA 1
ATOM 2335 C C . GLU A 1 297 ? -7.652 5.265 -10.466 1.00 90.00 297 GLU A C 1
ATOM 2337 O O . GLU A 1 297 ? -6.433 5.466 -10.513 1.00 90.00 297 GLU A O 1
ATOM 2342 N N . SER A 1 298 ? -8.345 4.919 -11.559 1.00 91.44 298 SER A N 1
ATOM 2343 C CA . SER A 1 298 ? -7.692 4.679 -12.853 1.00 91.44 298 SER A CA 1
ATOM 2344 C C . SER A 1 298 ? -6.992 5.900 -13.452 1.00 91.44 298 SER A C 1
ATOM 2346 O O . SER A 1 298 ? -6.034 5.740 -14.204 1.00 91.44 298 SER A O 1
ATOM 2348 N N . GLU A 1 299 ? -7.472 7.119 -13.184 1.00 90.94 299 GLU A N 1
ATOM 2349 C CA . GLU A 1 299 ? -6.862 8.342 -13.725 1.00 90.94 299 GLU A CA 1
ATOM 2350 C C . GLU A 1 299 ? -5.461 8.558 -13.141 1.00 90.94 299 GLU A C 1
ATOM 2352 O O . GLU A 1 299 ? -4.522 8.844 -13.888 1.00 90.94 299 GLU A O 1
ATOM 2357 N N . GLU A 1 300 ? -5.291 8.308 -11.839 1.00 93.31 300 GLU A N 1
ATOM 2358 C CA . GLU A 1 300 ? -3.975 8.284 -11.208 1.00 93.31 300 GLU A CA 1
ATOM 2359 C C . GLU A 1 300 ? -3.084 7.199 -11.812 1.00 93.31 300 GLU A C 1
ATOM 2361 O O . GLU A 1 300 ? -1.937 7.490 -12.131 1.00 93.31 300 GLU A O 1
ATOM 2366 N N . LEU A 1 301 ? -3.622 5.998 -12.052 1.00 94.62 301 LEU A N 1
ATOM 2367 C CA . LEU A 1 301 ? -2.889 4.871 -12.638 1.00 94.62 301 LEU A CA 1
ATOM 2368 C C . LEU A 1 301 ? -2.328 5.186 -14.035 1.00 94.62 301 LEU A C 1
ATOM 2370 O O . LEU A 1 301 ? -1.189 4.840 -14.344 1.00 94.62 301 LEU A O 1
ATOM 2374 N N . VAL A 1 302 ? -3.095 5.872 -14.888 1.00 93.06 302 VAL A N 1
ATOM 2375 C CA . VAL A 1 302 ? -2.619 6.292 -16.222 1.00 93.06 302 VAL A CA 1
ATOM 2376 C C . VAL A 1 302 ? -1.816 7.600 -16.183 1.00 93.06 302 VAL A C 1
ATOM 2378 O O . VAL A 1 302 ? -1.338 8.075 -17.219 1.00 93.06 302 VAL A O 1
ATOM 2381 N N . GLY A 1 303 ? -1.656 8.204 -15.004 1.00 90.75 303 GLY A N 1
ATOM 2382 C CA . GLY A 1 303 ? -0.930 9.448 -14.771 1.00 90.75 303 GLY A CA 1
ATOM 2383 C C . GLY A 1 303 ? -1.669 10.712 -15.206 1.00 90.75 303 GLY A C 1
ATOM 2384 O O . GLY A 1 303 ? -1.024 11.740 -15.438 1.00 90.75 303 GLY A O 1
ATOM 2385 N N . ARG A 1 304 ? -2.988 10.671 -15.388 1.00 88.81 304 ARG A N 1
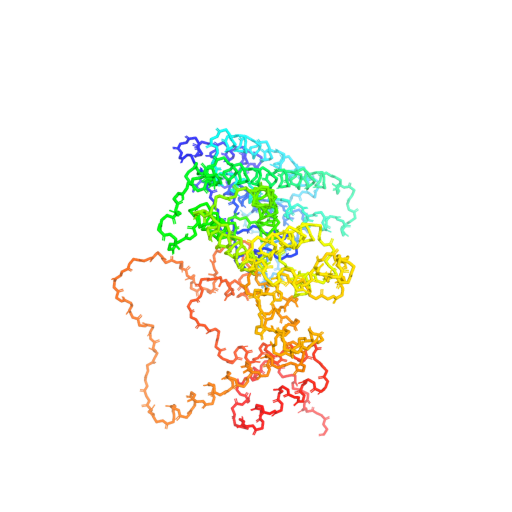ATOM 2386 C CA . ARG A 1 304 ? -3.794 11.856 -15.703 1.00 88.81 304 ARG A CA 1
ATOM 2387 C C . ARG A 1 304 ? -4.149 12.598 -14.418 1.00 88.81 304 ARG A C 1
ATOM 2389 O O . ARG A 1 304 ? -4.558 11.993 -13.438 1.00 88.81 304 ARG A O 1
ATOM 2396 N N . ARG A 1 305 ? -4.003 13.929 -14.434 1.00 77.62 305 ARG A N 1
ATOM 2397 C CA . ARG A 1 305 ? -4.473 14.848 -13.368 1.00 77.62 305 ARG A CA 1
ATOM 2398 C C . ARG A 1 305 ? -4.152 14.428 -11.918 1.00 77.62 305 ARG A C 1
ATOM 2400 O O . ARG A 1 305 ? -4.890 14.760 -10.997 1.00 77.62 305 ARG A O 1
ATOM 2407 N N . THR A 1 306 ? -3.025 13.760 -11.699 1.00 82.00 306 THR A N 1
ATOM 2408 C CA . THR A 1 306 ? -2.651 13.234 -10.384 1.00 82.00 306 THR A CA 1
ATOM 2409 C C . THR A 1 306 ? -2.346 14.361 -9.390 1.00 82.00 306 THR A C 1
ATOM 2411 O O . THR A 1 306 ? -1.413 15.142 -9.593 1.00 82.00 306 THR A O 1
ATOM 2414 N N . THR A 1 307 ? -3.105 14.448 -8.296 1.00 85.12 307 THR A N 1
ATOM 2415 C CA . THR A 1 307 ? -2.865 15.421 -7.212 1.00 85.12 307 THR A CA 1
ATOM 2416 C C . THR A 1 307 ? -1.789 14.924 -6.244 1.00 85.12 307 THR A C 1
ATOM 2418 O O . THR A 1 307 ? -0.972 15.712 -5.753 1.00 85.12 307 THR A O 1
ATOM 2421 N N . ASN A 1 308 ? -1.715 13.605 -6.051 1.00 90.81 308 ASN A N 1
ATOM 2422 C CA . ASN A 1 308 ? -0.713 12.942 -5.231 1.00 90.81 308 ASN A CA 1
ATOM 2423 C C . ASN A 1 308 ? 0.710 13.219 -5.756 1.00 90.81 308 ASN A C 1
ATOM 2425 O O . ASN A 1 308 ? 1.050 12.933 -6.908 1.00 90.81 308 ASN A O 1
ATOM 2429 N N . LYS A 1 309 ? 1.555 13.811 -4.903 1.00 93.75 309 LYS A N 1
ATOM 2430 C CA . LYS A 1 309 ? 2.943 14.155 -5.242 1.00 93.75 309 LYS A CA 1
ATOM 2431 C C . LYS A 1 309 ? 3.782 12.908 -5.538 1.00 93.75 309 LYS A C 1
ATOM 2433 O O . LYS A 1 309 ? 4.487 12.899 -6.538 1.00 93.75 309 LYS A O 1
ATOM 2438 N N . VAL A 1 310 ? 3.654 11.860 -4.726 1.00 95.94 310 VAL A N 1
ATOM 2439 C CA . VAL A 1 310 ? 4.427 10.616 -4.868 1.00 95.94 310 VAL A CA 1
ATOM 2440 C C . VAL A 1 310 ? 4.136 9.959 -6.216 1.00 95.94 310 VAL A C 1
ATOM 2442 O O . VAL A 1 310 ? 5.053 9.610 -6.951 1.00 95.94 310 VAL A O 1
ATOM 2445 N N . LEU A 1 311 ? 2.862 9.868 -6.599 1.00 95.75 311 LEU A N 1
ATOM 2446 C CA . LEU A 1 311 ? 2.474 9.293 -7.889 1.00 95.75 311 LEU A CA 1
ATOM 2447 C C . LEU A 1 311 ? 2.955 10.144 -9.074 1.00 95.75 311 LEU A C 1
ATOM 2449 O O . LEU A 1 311 ? 3.478 9.600 -10.047 1.00 95.75 311 LEU A O 1
ATOM 2453 N N . ARG A 1 312 ? 2.860 11.481 -8.995 1.00 94.31 312 ARG A N 1
ATOM 2454 C CA . ARG A 1 312 ? 3.451 12.369 -10.018 1.00 94.31 312 ARG A CA 1
ATOM 2455 C C . ARG A 1 312 ? 4.948 12.132 -10.180 1.00 94.31 312 ARG A C 1
ATOM 2457 O O . ARG A 1 312 ? 5.440 12.075 -11.310 1.00 94.31 312 ARG A O 1
ATOM 2464 N N . ASP A 1 313 ? 5.650 11.979 -9.067 1.00 96.56 313 ASP A N 1
ATOM 2465 C CA . ASP A 1 313 ? 7.082 11.729 -9.038 1.00 96.56 313 ASP A CA 1
ATOM 2466 C C . ASP A 1 313 ? 7.415 10.362 -9.665 1.00 96.56 313 ASP A C 1
ATOM 2468 O O . ASP A 1 313 ? 8.329 10.280 -10.486 1.00 96.56 313 ASP A O 1
ATOM 2472 N N . VAL A 1 314 ? 6.632 9.315 -9.376 1.00 98.00 314 VAL A N 1
ATOM 2473 C CA . VAL A 1 314 ? 6.752 7.984 -10.005 1.00 98.00 314 VAL A CA 1
ATOM 2474 C C . VAL A 1 314 ? 6.531 8.057 -11.520 1.00 98.00 314 VAL A C 1
ATOM 2476 O O . VAL A 1 314 ? 7.360 7.554 -12.281 1.00 98.00 314 VAL A O 1
ATOM 2479 N N . HIS A 1 315 ? 5.471 8.725 -11.992 1.00 96.31 315 HIS A N 1
ATOM 2480 C CA . HIS A 1 315 ? 5.232 8.878 -13.433 1.00 96.31 315 HIS A CA 1
ATOM 2481 C C . HIS A 1 315 ? 6.343 9.661 -14.133 1.00 96.31 315 HIS A C 1
ATOM 2483 O O . HIS A 1 315 ? 6.685 9.336 -15.270 1.00 96.31 315 HIS A O 1
ATOM 2489 N N . THR A 1 316 ? 6.899 10.676 -13.469 1.00 95.06 316 THR A N 1
ATOM 2490 C CA . THR A 1 316 ? 8.005 11.483 -14.004 1.00 95.06 316 THR A CA 1
ATOM 2491 C C . THR A 1 316 ? 9.270 10.640 -14.142 1.00 95.06 316 THR A C 1
ATOM 2493 O O . THR A 1 316 ? 9.858 10.600 -15.219 1.00 95.06 316 THR A O 1
ATOM 2496 N N . LYS A 1 317 ? 9.627 9.871 -13.108 1.00 97.81 317 LYS A N 1
ATOM 2497 C CA . LYS A 1 317 ? 10.763 8.936 -13.136 1.00 97.81 317 LYS A CA 1
ATOM 2498 C C . LYS A 1 317 ? 10.611 7.872 -14.225 1.00 97.81 317 LYS A C 1
ATOM 2500 O O . LYS A 1 317 ? 11.539 7.618 -14.985 1.00 97.81 317 LYS A O 1
ATOM 2505 N N . CYS A 1 318 ? 9.417 7.300 -14.375 1.00 97.81 318 CYS A N 1
ATOM 2506 C CA . CYS A 1 318 ? 9.140 6.346 -15.452 1.00 97.81 318 CYS A CA 1
ATOM 2507 C C . CYS A 1 318 ? 9.221 6.989 -16.843 1.00 97.81 318 CYS A C 1
ATOM 2509 O O . CYS A 1 318 ? 9.646 6.341 -17.796 1.00 97.81 318 CYS A O 1
ATOM 2511 N N . HIS A 1 319 ? 8.853 8.266 -16.979 1.00 95.50 319 HIS A N 1
ATOM 2512 C CA . HIS A 1 319 ? 9.050 9.007 -18.227 1.00 95.50 319 HIS A CA 1
ATOM 2513 C C . HIS A 1 319 ? 10.538 9.209 -18.539 1.00 95.50 319 HIS A C 1
ATOM 2515 O O . HIS A 1 319 ? 10.952 9.000 -19.674 1.00 95.50 319 HIS A O 1
ATOM 2521 N N . GLU A 1 320 ? 11.367 9.538 -17.547 1.00 96.06 320 GLU A N 1
ATOM 2522 C CA . GLU A 1 320 ? 12.825 9.631 -17.721 1.00 96.06 320 GLU A CA 1
ATOM 2523 C C . GLU A 1 320 ? 13.452 8.283 -18.105 1.00 96.06 320 GLU A C 1
ATOM 2525 O O . GLU A 1 320 ? 14.278 8.214 -19.020 1.00 96.06 320 GLU A O 1
ATOM 2530 N N . LEU A 1 321 ? 13.013 7.196 -17.467 1.00 97.88 321 LEU A N 1
ATOM 2531 C CA . LEU A 1 321 ? 13.404 5.833 -17.827 1.00 97.88 321 LEU A CA 1
ATOM 2532 C C . LEU A 1 321 ? 12.980 5.483 -19.260 1.00 97.88 321 LEU A C 1
ATOM 2534 O O . LEU A 1 321 ? 13.782 4.941 -20.018 1.00 97.88 321 LEU A O 1
ATOM 2538 N N . LEU A 1 322 ? 11.769 5.857 -19.682 1.00 96.50 322 LEU A N 1
ATOM 2539 C CA . LEU A 1 322 ? 11.329 5.698 -21.068 1.00 96.50 322 LEU A CA 1
ATOM 2540 C C . LEU A 1 322 ? 12.218 6.484 -22.042 1.00 96.50 322 LEU A C 1
ATOM 2542 O O . LEU A 1 322 ? 12.632 5.943 -23.068 1.00 96.50 322 LEU A O 1
ATOM 2546 N N . CYS A 1 323 ? 12.530 7.745 -21.737 1.00 95.00 323 CYS A N 1
ATOM 2547 C CA . CYS A 1 323 ? 13.451 8.546 -22.543 1.00 95.00 323 CYS A CA 1
ATOM 2548 C C . CYS A 1 323 ? 14.807 7.846 -22.680 1.00 95.00 323 CYS A C 1
ATOM 2550 O O . CYS A 1 323 ? 15.340 7.756 -23.787 1.00 95.00 323 CYS A O 1
ATOM 2552 N N . CYS A 1 324 ? 15.342 7.309 -21.577 1.00 95.56 324 CYS A N 1
ATOM 2553 C CA . CYS A 1 324 ? 16.571 6.521 -21.584 1.00 95.56 324 CYS A CA 1
ATOM 2554 C C . CYS A 1 324 ? 16.449 5.306 -22.513 1.00 95.56 324 CYS A C 1
ATOM 2556 O O . CYS A 1 324 ? 17.289 5.126 -23.396 1.00 95.56 324 CYS A O 1
ATOM 2558 N N . LEU A 1 325 ? 15.371 4.529 -22.379 1.00 95.81 325 LEU A N 1
ATOM 2559 C CA . LEU A 1 325 ? 15.112 3.343 -23.190 1.00 95.81 325 LEU A CA 1
ATOM 2560 C C . LEU A 1 325 ? 15.085 3.664 -24.686 1.00 95.81 325 LEU A C 1
ATOM 2562 O O . LEU A 1 325 ? 15.729 2.973 -25.472 1.00 95.81 325 LEU A O 1
ATOM 2566 N N . LEU A 1 326 ? 14.379 4.722 -25.093 1.00 94.19 326 LEU A N 1
ATOM 2567 C CA . LEU A 1 326 ? 14.289 5.087 -26.507 1.00 94.19 326 LEU A CA 1
ATOM 2568 C C . LEU A 1 326 ? 15.623 5.617 -27.042 1.00 94.19 326 LEU A C 1
ATOM 2570 O O . LEU A 1 326 ? 16.070 5.204 -28.109 1.00 94.19 326 LEU A O 1
ATOM 2574 N N . LEU A 1 327 ? 16.292 6.509 -26.310 1.00 93.06 327 LEU A N 1
ATOM 2575 C CA . LEU A 1 327 ? 17.530 7.129 -26.788 1.00 93.06 327 LEU A CA 1
ATOM 2576 C C . LEU A 1 327 ? 18.718 6.161 -26.800 1.00 93.06 327 LEU A C 1
ATOM 2578 O O . LEU A 1 327 ? 19.589 6.283 -27.659 1.00 93.06 327 LEU A O 1
ATOM 2582 N N . ARG A 1 328 ? 18.768 5.209 -25.862 1.00 92.25 328 ARG A N 1
ATOM 2583 C CA . ARG A 1 328 ? 19.863 4.234 -25.748 1.00 92.25 328 ARG A CA 1
ATOM 2584 C C . ARG A 1 328 ? 19.551 2.896 -26.420 1.00 92.25 328 ARG A C 1
ATOM 2586 O O . ARG A 1 328 ? 20.482 2.199 -26.809 1.00 92.25 328 ARG A O 1
ATOM 2593 N N . GLY A 1 329 ? 18.276 2.537 -26.560 1.00 91.50 329 GLY A N 1
ATOM 2594 C CA . GLY A 1 329 ? 17.842 1.251 -27.110 1.00 91.50 329 GLY A CA 1
ATOM 2595 C C . GLY A 1 329 ? 17.458 1.272 -28.588 1.00 91.50 329 GLY A C 1
ATOM 2596 O O . GLY A 1 329 ? 17.481 0.225 -29.234 1.00 91.50 329 GLY A O 1
ATOM 2597 N N . CYS A 1 330 ? 17.118 2.429 -29.165 1.00 93.06 330 CYS A N 1
ATOM 2598 C CA . CYS A 1 330 ? 16.745 2.483 -30.578 1.00 93.06 330 CYS A CA 1
ATOM 2599 C C . CYS A 1 330 ? 17.965 2.389 -31.515 1.00 93.06 330 CYS A C 1
ATOM 2601 O O . CYS A 1 330 ? 19.005 2.999 -31.257 1.00 93.06 330 CYS A O 1
ATOM 2603 N N . PRO A 1 331 ? 17.832 1.722 -32.680 1.00 92.94 331 PRO A N 1
ATOM 2604 C CA . PRO A 1 331 ? 18.862 1.754 -33.711 1.00 92.94 331 PRO A CA 1
ATOM 2605 C C . PRO A 1 331 ? 19.172 3.187 -34.159 1.00 92.94 331 PRO A C 1
ATOM 2607 O O . PRO A 1 331 ? 18.262 3.983 -34.409 1.00 92.94 331 PRO A O 1
ATOM 2610 N N . LEU A 1 332 ? 20.455 3.496 -34.370 1.00 92.19 332 LEU A N 1
ATOM 2611 C CA . LEU A 1 332 ? 20.909 4.842 -34.744 1.00 92.19 332 LEU A CA 1
ATOM 2612 C C . LEU A 1 332 ? 20.215 5.386 -36.005 1.00 92.19 332 LEU A C 1
ATOM 2614 O O . LEU A 1 332 ? 19.902 6.571 -36.083 1.00 92.19 332 LEU A O 1
ATOM 2618 N N . ALA A 1 333 ? 19.914 4.520 -36.976 1.00 95.50 333 ALA A N 1
ATOM 2619 C CA . ALA A 1 333 ? 19.194 4.906 -38.188 1.00 95.50 333 ALA A CA 1
ATOM 2620 C C . ALA A 1 333 ? 17.771 5.427 -37.903 1.00 95.50 333 ALA A C 1
ATOM 2622 O O . ALA A 1 333 ? 17.283 6.301 -38.620 1.00 95.50 333 ALA A O 1
ATOM 2623 N N . VAL A 1 334 ? 17.103 4.907 -36.867 1.00 94.69 334 VAL A N 1
ATOM 2624 C CA . VAL A 1 334 ? 15.778 5.374 -36.430 1.00 94.69 334 VAL A CA 1
ATOM 2625 C C . VAL A 1 334 ? 15.911 6.719 -35.727 1.00 94.69 334 VAL A C 1
ATOM 2627 O O . VAL A 1 334 ? 15.207 7.658 -36.092 1.00 94.69 334 VAL A O 1
ATOM 2630 N N . LEU A 1 335 ? 16.870 6.844 -34.803 1.00 92.94 335 LEU A N 1
ATOM 2631 C CA . LEU A 1 335 ? 17.148 8.107 -34.116 1.00 92.94 335 LEU A CA 1
ATOM 2632 C C . LEU A 1 335 ? 17.466 9.218 -35.120 1.00 92.94 335 LEU A C 1
ATOM 2634 O O . LEU A 1 335 ? 16.851 10.278 -35.078 1.00 92.94 335 LEU A O 1
ATOM 2638 N N . TYR A 1 336 ? 18.330 8.955 -36.102 1.00 93.81 336 TYR A N 1
ATOM 2639 C CA . TYR A 1 336 ? 18.626 9.920 -37.158 1.00 93.81 336 TYR A CA 1
ATOM 2640 C C . TYR A 1 336 ? 17.359 10.363 -37.904 1.00 93.81 336 TYR A C 1
ATOM 2642 O O . TYR A 1 336 ? 17.156 11.555 -38.110 1.00 93.81 336 TYR A O 1
ATOM 2650 N N . LYS A 1 337 ? 16.459 9.440 -38.270 1.00 93.19 337 LYS A N 1
ATOM 2651 C CA . LYS A 1 337 ? 15.206 9.790 -38.965 1.00 93.19 337 LYS A CA 1
ATOM 2652 C C . LYS A 1 337 ? 14.295 10.696 -38.135 1.00 93.19 337 LYS A C 1
ATOM 2654 O O . LYS A 1 337 ? 13.685 11.596 -38.716 1.00 93.19 337 LYS A O 1
ATOM 2659 N N . VAL A 1 338 ? 14.208 10.457 -36.827 1.00 91.69 338 VAL A N 1
ATOM 2660 C CA . VAL A 1 338 ? 13.389 11.249 -35.895 1.00 91.69 338 VAL A CA 1
ATOM 2661 C C . VAL A 1 338 ? 14.017 12.626 -35.660 1.00 91.69 338 VAL A C 1
ATOM 2663 O O . VAL A 1 338 ? 13.339 13.639 -35.799 1.00 91.69 338 VAL A O 1
ATOM 2666 N N . PHE A 1 339 ? 15.327 12.677 -35.405 1.00 92.44 339 PHE A N 1
ATOM 2667 C CA . PHE A 1 339 ? 16.045 13.894 -35.008 1.00 92.44 339 PHE A CA 1
ATOM 2668 C C . PHE A 1 339 ? 16.658 14.695 -36.169 1.00 92.44 339 PHE A C 1
ATOM 2670 O O . PHE A 1 339 ? 17.218 15.766 -35.941 1.00 92.44 339 PHE A O 1
ATOM 2677 N N . ARG A 1 340 ? 16.544 14.249 -37.432 1.00 91.94 340 ARG A N 1
ATOM 2678 C CA . ARG A 1 340 ? 17.122 14.959 -38.601 1.00 91.94 340 ARG A CA 1
ATOM 2679 C C . ARG A 1 340 ? 16.631 16.399 -38.774 1.00 91.94 340 ARG A C 1
ATOM 2681 O O . ARG A 1 340 ? 17.277 17.171 -39.471 1.00 91.94 340 ARG A O 1
ATOM 2688 N N . ARG A 1 341 ? 15.469 16.745 -38.204 1.00 89.94 341 ARG A N 1
ATOM 2689 C CA . ARG A 1 341 ? 14.890 18.102 -38.230 1.00 89.94 341 ARG A CA 1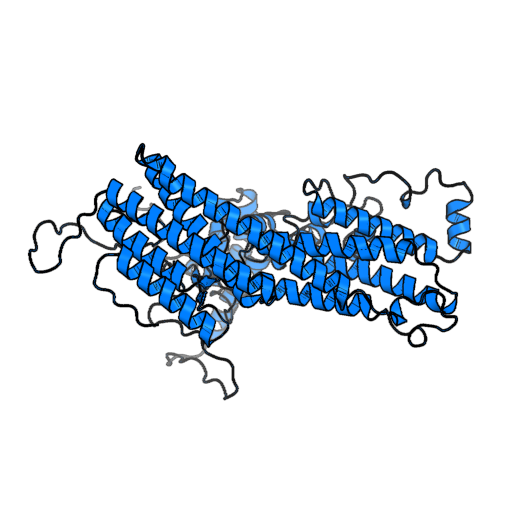
ATOM 2690 C C . ARG A 1 341 ? 15.131 18.873 -36.922 1.00 89.94 341 ARG A C 1
ATOM 2692 O O . ARG A 1 341 ? 14.499 19.899 -36.705 1.00 89.94 341 ARG A O 1
ATOM 2699 N N . GLY A 1 342 ? 16.039 18.394 -36.071 1.00 87.75 342 GLY A N 1
ATOM 2700 C CA . GLY A 1 342 ? 16.261 18.908 -34.722 1.00 87.75 342 GLY A CA 1
ATOM 2701 C C . GLY A 1 342 ? 15.360 18.236 -33.682 1.00 87.75 342 GLY A C 1
ATOM 2702 O O . GLY A 1 342 ? 14.738 17.209 -33.944 1.00 87.75 342 GLY A O 1
ATOM 2703 N N . THR A 1 343 ? 15.314 18.812 -32.482 1.00 87.06 343 THR A N 1
ATOM 2704 C CA . THR A 1 343 ? 14.489 18.338 -31.354 1.00 87.06 343 THR A CA 1
ATOM 2705 C C . THR A 1 343 ? 13.096 18.971 -31.326 1.00 87.06 343 THR A C 1
ATOM 2707 O O . THR A 1 343 ? 12.206 18.486 -30.627 1.00 87.06 343 THR A O 1
ATOM 2710 N N . SER A 1 344 ? 12.884 20.044 -32.092 1.00 83.19 344 SER A N 1
ATOM 2711 C CA . SER A 1 344 ? 11.603 20.739 -32.196 1.00 83.19 344 SER A CA 1
ATOM 2712 C C . SER A 1 344 ? 10.536 19.819 -32.799 1.00 83.19 344 SER A C 1
ATOM 2714 O O . SER A 1 344 ? 10.670 19.368 -33.934 1.00 83.19 344 SER A O 1
ATOM 2716 N N . GLY A 1 345 ? 9.472 19.548 -32.037 1.00 79.44 345 GLY A N 1
ATOM 2717 C CA . GLY A 1 345 ? 8.373 18.666 -32.451 1.00 79.44 345 GLY A CA 1
ATOM 2718 C C . GLY A 1 345 ? 8.564 17.185 -32.107 1.00 79.44 345 GLY A C 1
ATOM 2719 O O . GLY A 1 345 ? 7.744 16.365 -32.507 1.00 79.44 345 GLY A O 1
ATOM 2720 N N . VAL A 1 346 ? 9.615 16.823 -31.362 1.00 85.75 346 VAL A N 1
ATOM 2721 C CA . VAL A 1 346 ? 9.756 15.473 -30.803 1.00 85.75 346 VAL A CA 1
ATOM 2722 C C . VAL A 1 346 ? 8.909 15.375 -29.530 1.00 85.75 346 VAL A C 1
ATOM 2724 O O . VAL A 1 346 ? 9.250 15.956 -28.499 1.00 85.75 346 VAL A O 1
ATOM 2727 N N . GLU A 1 347 ? 7.796 14.641 -29.598 1.00 82.88 347 GLU A N 1
ATOM 2728 C CA . GLU A 1 347 ? 6.793 14.576 -28.521 1.00 82.88 347 GLU A CA 1
ATOM 2729 C C . GLU A 1 347 ? 7.371 14.128 -27.174 1.00 82.88 347 GLU A C 1
ATOM 2731 O O . GLU A 1 347 ? 7.042 14.715 -26.148 1.00 82.88 347 GLU A O 1
ATOM 2736 N N . ILE A 1 348 ? 8.290 13.155 -27.159 1.00 84.25 348 ILE A N 1
ATOM 2737 C CA . ILE A 1 348 ? 8.879 12.654 -25.906 1.00 84.25 348 ILE A CA 1
ATOM 2738 C C . ILE A 1 348 ? 9.734 13.704 -25.167 1.00 84.25 348 ILE A C 1
ATOM 2740 O O . ILE A 1 348 ? 9.892 13.625 -23.949 1.00 84.25 348 ILE A O 1
ATOM 2744 N N . LEU A 1 349 ? 10.252 14.703 -25.891 1.00 82.06 349 LEU A N 1
ATOM 2745 C CA . LEU A 1 349 ? 11.013 15.828 -25.332 1.00 82.06 349 LEU A CA 1
ATOM 2746 C C . LEU A 1 349 ? 10.130 17.042 -25.011 1.00 82.06 349 LEU A C 1
ATOM 2748 O O . LEU A 1 349 ? 10.621 18.040 -24.487 1.00 82.06 349 LEU A O 1
ATOM 2752 N N . SER A 1 350 ? 8.847 16.985 -25.363 1.00 81.88 350 SER A N 1
ATOM 2753 C CA . SER A 1 350 ? 7.904 18.077 -25.139 1.00 81.88 350 SER A CA 1
ATOM 2754 C C . SER A 1 350 ? 7.335 18.024 -23.720 1.00 81.88 350 SER A C 1
ATOM 2756 O O . SER A 1 350 ? 7.339 16.982 -23.064 1.00 81.88 350 SER A O 1
ATOM 2758 N N . HIS A 1 351 ? 6.816 19.156 -23.234 1.00 76.75 351 HIS A N 1
ATOM 2759 C CA . HIS A 1 351 ? 6.127 19.178 -21.947 1.00 76.75 351 HIS A CA 1
ATOM 2760 C C . HIS A 1 351 ? 4.938 18.216 -21.953 1.00 76.75 351 HIS A C 1
ATOM 2762 O O . HIS A 1 351 ? 4.124 18.201 -22.878 1.00 76.75 351 HIS A O 1
ATOM 2768 N N . ARG A 1 352 ? 4.838 17.418 -20.888 1.00 75.62 352 ARG A N 1
ATOM 2769 C CA . ARG A 1 352 ? 3.797 16.407 -20.744 1.00 75.62 352 ARG A CA 1
ATOM 2770 C C . ARG A 1 352 ? 2.411 17.052 -20.681 1.00 75.62 352 ARG A C 1
ATOM 2772 O O . ARG A 1 352 ? 2.138 17.860 -19.796 1.00 75.62 352 ARG A O 1
ATOM 2779 N N . ASN A 1 353 ? 1.509 16.621 -21.562 1.00 79.94 353 ASN A N 1
ATOM 2780 C CA . ASN A 1 353 ? 0.090 16.939 -21.448 1.00 79.94 353 ASN A CA 1
ATOM 2781 C C . ASN A 1 353 ? -0.545 16.090 -20.334 1.00 79.94 353 ASN A C 1
ATOM 2783 O O . ASN A 1 353 ? -0.688 14.878 -20.479 1.00 79.94 353 ASN A O 1
ATOM 2787 N N . LEU A 1 354 ? -0.947 16.728 -19.232 1.00 80.94 354 LEU A N 1
ATOM 2788 C CA . LEU A 1 354 ? -1.537 16.059 -18.063 1.00 80.94 354 LEU A CA 1
ATOM 2789 C C . LEU A 1 354 ? -2.953 15.504 -18.303 1.00 80.94 354 LEU A C 1
ATOM 2791 O O . LEU A 1 354 ? -3.492 14.823 -17.431 1.00 80.94 354 LEU A O 1
ATOM 2795 N N . LEU A 1 355 ? -3.562 15.811 -19.454 1.00 82.00 355 LEU A N 1
ATOM 2796 C CA . LEU A 1 355 ? -4.846 15.253 -19.891 1.00 82.00 355 LEU A CA 1
ATOM 2797 C C . LEU A 1 355 ? -4.680 13.932 -20.653 1.00 82.00 355 LEU A C 1
ATOM 2799 O O . LEU A 1 355 ? -5.625 13.150 -20.756 1.00 82.00 355 LEU A O 1
ATOM 2803 N N . SER A 1 356 ? -3.484 13.663 -21.174 1.00 85.31 356 SER A N 1
ATOM 2804 C CA . SER A 1 356 ? -3.183 12.434 -21.902 1.00 85.31 356 SER A CA 1
ATOM 2805 C C . SER A 1 356 ? -2.585 11.377 -20.966 1.00 85.31 356 SER A C 1
ATOM 2807 O O . SER A 1 356 ? -1.917 11.729 -19.987 1.00 85.31 356 SER A O 1
ATOM 2809 N N . PRO A 1 357 ? -2.790 10.077 -21.251 1.00 90.00 357 PRO A N 1
ATOM 2810 C CA . PRO A 1 357 ? -2.111 9.008 -20.526 1.00 90.00 357 PRO A CA 1
ATOM 2811 C C . PRO A 1 357 ? -0.590 9.188 -20.581 1.00 90.00 357 PRO A C 1
ATOM 2813 O O . PRO A 1 357 ? -0.046 9.736 -21.543 1.00 90.00 357 PRO A O 1
ATOM 2816 N N . ALA A 1 358 ? 0.116 8.744 -19.544 1.00 91.38 358 ALA A N 1
ATOM 2817 C CA . ALA A 1 358 ? 1.571 8.773 -19.528 1.00 91.38 358 ALA A CA 1
ATOM 2818 C C . ALA A 1 358 ? 2.139 7.897 -20.667 1.00 91.38 358 ALA A C 1
ATOM 2820 O O . ALA A 1 358 ? 1.771 6.725 -20.750 1.00 91.38 358 ALA A O 1
ATOM 2821 N N . PRO A 1 359 ? 3.063 8.404 -21.511 1.00 91.69 359 PRO A N 1
ATOM 2822 C CA . PRO A 1 359 ? 3.599 7.639 -22.641 1.00 91.69 359 PRO A CA 1
ATOM 2823 C C . PRO A 1 359 ? 4.225 6.299 -22.240 1.00 91.69 359 PRO A C 1
ATOM 2825 O O . PRO A 1 359 ? 4.068 5.305 -22.942 1.00 91.69 359 PRO A O 1
ATOM 2828 N N . TRP A 1 360 ? 4.886 6.253 -21.079 1.00 94.31 360 TRP A N 1
ATOM 2829 C CA . TRP A 1 360 ? 5.482 5.021 -20.559 1.00 94.31 360 TRP A CA 1
ATOM 2830 C C . TRP A 1 360 ? 4.424 3.965 -20.223 1.00 94.31 360 TRP A C 1
ATOM 2832 O O . TRP A 1 360 ? 4.663 2.782 -20.432 1.00 94.31 360 TRP A O 1
ATOM 2842 N N . PHE A 1 361 ? 3.247 4.390 -19.759 1.00 94.12 361 PHE A N 1
ATOM 2843 C CA . PHE A 1 361 ? 2.143 3.496 -19.422 1.00 94.12 361 PHE A CA 1
ATOM 2844 C C . PHE A 1 361 ? 1.444 2.981 -20.685 1.00 94.12 361 PHE A C 1
ATOM 2846 O O . PHE A 1 361 ? 1.087 1.809 -20.772 1.00 94.12 361 PHE A O 1
ATOM 2853 N N . VAL A 1 362 ? 1.297 3.840 -21.701 1.00 91.81 362 VAL A N 1
ATOM 2854 C CA . VAL A 1 362 ? 0.801 3.425 -23.025 1.00 91.81 362 VAL A CA 1
ATOM 2855 C C . VAL A 1 362 ? 1.729 2.372 -23.632 1.00 91.81 362 VAL A C 1
ATOM 2857 O O . VAL A 1 362 ? 1.251 1.367 -24.153 1.00 91.81 362 VAL A O 1
ATOM 2860 N N . LEU A 1 363 ? 3.049 2.561 -23.509 1.00 91.75 363 LEU A N 1
ATOM 2861 C CA . LEU A 1 363 ? 4.040 1.605 -24.003 1.00 91.75 363 LEU A CA 1
ATOM 2862 C C . LEU A 1 363 ? 3.931 0.237 -23.316 1.00 91.75 363 LEU A C 1
ATOM 2864 O O . LEU A 1 363 ? 4.044 -0.785 -23.989 1.00 91.75 363 LEU A O 1
ATOM 2868 N N . THR A 1 364 ? 3.726 0.199 -21.997 1.00 94.25 364 THR A N 1
ATOM 2869 C CA . THR A 1 364 ? 3.609 -1.064 -21.250 1.00 94.25 364 THR A CA 1
ATOM 2870 C C . THR A 1 364 ? 2.232 -1.715 -21.382 1.00 94.25 364 THR A C 1
ATOM 2872 O O . THR A 1 364 ? 2.097 -2.901 -21.095 1.00 94.25 364 THR A O 1
ATOM 2875 N N . SER A 1 365 ? 1.222 -0.980 -21.863 1.00 90.62 365 SER A N 1
ATOM 2876 C CA . SER A 1 365 ? -0.166 -1.451 -21.995 1.00 90.62 365 SER A CA 1
ATOM 2877 C C . SER A 1 365 ? -0.786 -1.163 -23.369 1.00 90.62 365 SER A C 1
ATOM 2879 O O . SER A 1 365 ? -1.874 -0.585 -23.445 1.00 90.62 365 SER A O 1
ATOM 2881 N N . PRO A 1 366 ? -0.162 -1.583 -24.484 1.00 86.81 366 PRO A N 1
ATOM 2882 C CA . PRO A 1 366 ? -0.623 -1.211 -25.824 1.00 86.81 366 PRO A CA 1
ATOM 2883 C C . PRO A 1 366 ? -2.028 -1.745 -26.142 1.00 86.81 366 PRO A C 1
ATOM 2885 O O . PRO A 1 366 ? -2.751 -1.166 -26.941 1.00 86.81 366 PRO A O 1
ATOM 2888 N N . HIS A 1 367 ? -2.446 -2.828 -25.485 1.00 85.94 367 HIS A N 1
ATOM 2889 C CA . HIS A 1 367 ? -3.764 -3.436 -25.656 1.00 85.94 367 HIS A CA 1
ATOM 2890 C C . HIS A 1 367 ? -4.912 -2.595 -25.069 1.00 85.94 367 HIS A C 1
ATOM 2892 O O . HIS A 1 367 ? -6.059 -2.776 -25.471 1.00 85.94 367 HIS A O 1
ATOM 2898 N N . LEU A 1 368 ? -4.627 -1.673 -24.140 1.00 85.81 368 LEU A N 1
ATOM 2899 C CA . LEU A 1 368 ? -5.642 -0.807 -23.527 1.00 85.81 368 LEU A CA 1
ATOM 2900 C C . LEU A 1 368 ? -5.948 0.434 -24.372 1.00 85.81 368 LEU A C 1
ATOM 2902 O O . LEU A 1 368 ? -7.035 1.001 -24.266 1.00 85.81 368 LEU A O 1
ATOM 2906 N N . PHE A 1 369 ? -5.011 0.848 -25.225 1.00 82.94 369 PHE A N 1
ATOM 2907 C CA . PHE A 1 369 ? -5.110 2.068 -26.019 1.00 82.94 369 PHE A CA 1
ATOM 2908 C C . PHE A 1 369 ? -5.216 1.704 -27.501 1.00 82.94 369 PHE A C 1
ATOM 2910 O O . PHE A 1 369 ? -4.230 1.388 -28.158 1.00 82.94 369 PHE A O 1
ATOM 2917 N N . SER A 1 370 ? -6.440 1.725 -28.030 1.00 66.56 370 SER A N 1
ATOM 2918 C CA . SER A 1 370 ? -6.710 1.456 -29.446 1.00 66.56 370 SER A CA 1
ATOM 2919 C C . SER A 1 370 ? -7.010 2.763 -30.180 1.00 66.56 370 SER A C 1
ATOM 2921 O O . SER A 1 370 ? -8.059 3.363 -29.970 1.00 66.56 370 SER A O 1
ATOM 2923 N N . GLY A 1 371 ? -6.105 3.193 -31.062 1.00 64.56 371 GLY A N 1
ATOM 2924 C CA . GLY A 1 371 ? -6.321 4.325 -31.972 1.00 64.56 371 GLY A CA 1
ATOM 2925 C C . GLY A 1 371 ? -5.462 5.570 -31.691 1.00 64.56 371 GLY A C 1
ATOM 2926 O O . GLY A 1 371 ? -4.809 5.658 -30.653 1.00 64.56 371 GLY A O 1
ATOM 2927 N N . PRO A 1 372 ? -5.447 6.535 -32.631 1.00 58.94 372 PRO A N 1
ATOM 2928 C CA . PRO A 1 372 ? -4.558 7.704 -32.599 1.00 58.94 372 PRO A CA 1
ATOM 2929 C C . PRO A 1 372 ? -4.847 8.681 -31.449 1.00 58.94 372 PRO A C 1
ATOM 2931 O O . PRO A 1 372 ? -3.948 9.398 -31.022 1.00 58.94 372 PRO A O 1
ATOM 2934 N N . ASP A 1 373 ? -6.069 8.674 -30.911 1.00 62.44 373 ASP A N 1
ATOM 2935 C CA . ASP A 1 373 ? -6.512 9.638 -29.897 1.00 62.44 373 ASP A CA 1
ATOM 2936 C C . ASP A 1 373 ? -6.302 9.154 -28.448 1.00 62.44 373 ASP A C 1
ATOM 2938 O O . ASP A 1 373 ? -6.678 9.843 -27.499 1.00 62.44 373 ASP A O 1
ATOM 2942 N N . ASN A 1 374 ? -5.717 7.963 -28.244 1.00 65.75 374 ASN A N 1
ATOM 2943 C CA . ASN A 1 374 ? -5.557 7.334 -26.922 1.00 65.75 374 ASN A CA 1
ATOM 2944 C C . ASN A 1 374 ? -6.869 7.288 -26.100 1.00 65.75 374 ASN A C 1
ATOM 2946 O O . ASN A 1 374 ? -6.855 7.348 -24.863 1.00 65.75 374 ASN A O 1
ATOM 2950 N N . HIS A 1 375 ? -8.016 7.203 -26.783 1.00 70.50 375 HIS A N 1
ATOM 2951 C CA . HIS A 1 375 ? -9.314 7.021 -26.148 1.00 70.50 375 HIS A CA 1
ATOM 2952 C C . HIS A 1 375 ? -9.429 5.591 -25.609 1.00 70.50 375 HIS A C 1
ATOM 2954 O O . HIS A 1 375 ? -9.175 4.616 -26.314 1.00 70.50 375 HIS A O 1
ATOM 2960 N N . LEU A 1 376 ? -9.807 5.477 -24.336 1.00 80.88 376 LEU A N 1
ATOM 2961 C CA . LEU A 1 376 ? -10.071 4.192 -23.698 1.00 80.88 376 LEU A CA 1
ATOM 2962 C C . LEU A 1 376 ? -11.444 3.695 -24.150 1.00 80.88 376 LEU A C 1
ATOM 2964 O O . LEU A 1 376 ? -12.435 4.418 -24.015 1.00 80.88 376 LEU A O 1
ATOM 2968 N N . SER A 1 377 ? -11.503 2.463 -24.653 1.00 86.56 377 SER A N 1
ATOM 2969 C CA . SER A 1 377 ? -12.778 1.766 -24.823 1.00 86.56 377 SER A CA 1
ATOM 2970 C C . SER A 1 377 ? -13.441 1.553 -23.460 1.00 86.56 377 SER A C 1
ATOM 2972 O O . SER A 1 377 ? -12.764 1.551 -22.428 1.00 86.56 377 SER A O 1
ATOM 2974 N N . ASP A 1 378 ? -14.758 1.341 -23.438 1.00 86.62 378 ASP A N 1
ATOM 2975 C CA . ASP A 1 378 ? -15.482 1.098 -22.183 1.00 86.62 378 ASP A CA 1
ATOM 2976 C C . ASP A 1 378 ? -14.884 -0.088 -21.411 1.00 86.62 378 ASP A C 1
ATOM 2978 O O . ASP A 1 378 ? -14.629 0.026 -20.213 1.00 86.62 378 ASP A O 1
ATOM 2982 N N . GLY A 1 379 ? -14.543 -1.175 -22.113 1.00 87.62 379 GLY A N 1
ATOM 2983 C CA . GLY A 1 379 ? -13.883 -2.340 -21.521 1.00 87.62 379 GLY A CA 1
ATOM 2984 C C . GLY A 1 379 ? -12.494 -2.032 -20.952 1.00 87.62 379 GLY A C 1
ATOM 2985 O O . GLY A 1 379 ? -12.182 -2.477 -19.851 1.00 87.62 379 GLY A O 1
ATOM 2986 N N . ALA A 1 380 ? -11.674 -1.235 -21.647 1.00 89.19 380 ALA A N 1
ATOM 2987 C CA . ALA A 1 380 ? -10.354 -0.842 -21.147 1.00 89.19 380 ALA A CA 1
ATOM 2988 C C . ALA A 1 380 ? -10.456 0.079 -19.919 1.00 89.19 380 ALA A C 1
ATOM 2990 O O . ALA A 1 380 ? -9.694 -0.076 -18.968 1.00 89.19 380 ALA A O 1
ATOM 2991 N N . ALA A 1 381 ? -11.422 1.003 -19.907 1.00 90.62 381 ALA A N 1
ATOM 2992 C CA . ALA A 1 381 ? -11.680 1.865 -18.756 1.00 90.62 381 ALA A CA 1
ATOM 2993 C C . ALA A 1 381 ? -12.121 1.051 -17.527 1.00 90.62 381 ALA A C 1
ATOM 2995 O O . ALA A 1 381 ? -11.603 1.261 -16.434 1.00 90.62 381 ALA A O 1
ATOM 2996 N N . VAL A 1 382 ? -13.032 0.090 -17.714 1.00 91.94 382 VAL A N 1
ATOM 2997 C CA . VAL A 1 382 ? -13.470 -0.831 -16.653 1.00 91.94 382 VAL A CA 1
ATOM 2998 C C . VAL A 1 382 ? -12.307 -1.689 -16.147 1.00 91.94 382 VAL A C 1
ATOM 3000 O O . VAL A 1 382 ? -12.135 -1.829 -14.940 1.00 91.94 382 VAL A O 1
ATOM 3003 N N . ALA A 1 383 ? -11.481 -2.233 -17.047 1.00 91.94 383 ALA A N 1
ATOM 3004 C CA . ALA A 1 383 ? -10.330 -3.057 -16.679 1.00 91.94 383 ALA A CA 1
ATOM 3005 C C . ALA A 1 383 ? -9.308 -2.291 -15.824 1.00 91.94 383 ALA A C 1
ATOM 3007 O O . ALA A 1 383 ? -8.763 -2.852 -14.875 1.00 91.94 383 ALA A O 1
ATOM 3008 N N . LEU A 1 384 ? -9.082 -1.006 -16.116 1.00 93.56 384 LEU A N 1
ATOM 3009 C CA . LEU A 1 384 ? -8.203 -0.162 -15.308 1.00 93.56 384 LEU A CA 1
ATOM 3010 C C . LEU A 1 384 ? -8.753 0.042 -13.891 1.00 93.56 384 LEU A C 1
ATOM 3012 O O . LEU A 1 384 ? -8.019 -0.172 -12.930 1.00 93.56 384 LEU A O 1
ATOM 3016 N N . GLU A 1 385 ? -10.032 0.389 -13.736 1.00 94.25 385 GLU A N 1
ATOM 3017 C CA . GLU A 1 385 ? -10.636 0.559 -12.403 1.00 94.25 385 GLU A CA 1
ATOM 3018 C C . GLU A 1 385 ? -10.662 -0.761 -11.616 1.00 94.25 385 GLU A C 1
ATOM 3020 O O . GLU A 1 385 ? -10.356 -0.784 -10.424 1.00 94.25 385 GLU A O 1
ATOM 3025 N N . LEU A 1 386 ? -10.940 -1.882 -12.291 1.00 93.38 386 LEU A N 1
ATOM 3026 C CA . LEU A 1 386 ? -10.854 -3.220 -11.701 1.00 93.38 386 LEU A CA 1
ATOM 3027 C C . LEU A 1 386 ? -9.435 -3.562 -11.242 1.00 93.38 386 LEU A C 1
ATOM 3029 O O . LEU A 1 386 ? -9.275 -4.163 -10.182 1.00 93.38 386 LEU A O 1
ATOM 3033 N N . SER A 1 387 ? -8.409 -3.177 -12.006 1.00 94.75 387 SER A N 1
ATOM 3034 C CA . SER A 1 387 ? -7.017 -3.423 -11.619 1.00 94.75 387 SER A CA 1
ATOM 3035 C C . SER A 1 387 ? -6.643 -2.681 -10.335 1.00 94.75 387 SER A C 1
ATOM 3037 O O . SER A 1 387 ? -5.996 -3.260 -9.464 1.00 94.75 387 SER A O 1
ATOM 3039 N N . VAL A 1 388 ? -7.114 -1.437 -10.177 1.00 95.38 388 VAL A N 1
ATOM 3040 C CA . VAL A 1 388 ? -6.924 -0.658 -8.948 1.00 95.38 388 VAL A CA 1
ATOM 3041 C C . VAL A 1 388 ? -7.688 -1.305 -7.798 1.00 95.38 388 VAL A C 1
ATOM 3043 O O . VAL A 1 388 ? -7.108 -1.496 -6.733 1.00 95.38 388 VAL A O 1
ATOM 3046 N N . LEU A 1 389 ? -8.948 -1.704 -8.016 1.00 94.19 389 LEU A N 1
ATOM 3047 C CA . LEU A 1 389 ? -9.795 -2.344 -7.003 1.00 94.19 389 LEU A CA 1
ATOM 3048 C C . LEU A 1 389 ? -9.182 -3.641 -6.470 1.00 94.19 389 LEU A C 1
ATOM 3050 O O . LEU A 1 389 ? -9.125 -3.837 -5.259 1.00 94.19 389 LEU A O 1
ATOM 3054 N N . ALA A 1 390 ? -8.706 -4.507 -7.364 1.00 92.62 390 ALA A N 1
ATOM 3055 C CA . ALA A 1 390 ? -8.126 -5.798 -7.007 1.00 92.62 390 ALA A CA 1
ATOM 3056 C C . ALA A 1 390 ? -6.780 -5.673 -6.276 1.00 92.62 390 ALA A C 1
ATOM 3058 O O . ALA A 1 390 ? -6.386 -6.586 -5.556 1.00 92.62 390 ALA A O 1
ATOM 3059 N N . ALA A 1 391 ? -6.071 -4.559 -6.461 1.00 94.19 391 ALA A N 1
ATOM 3060 C CA . ALA A 1 391 ? -4.768 -4.326 -5.851 1.00 94.19 391 ALA A CA 1
ATOM 3061 C C . ALA A 1 391 ? -4.837 -3.641 -4.473 1.00 94.19 391 ALA A C 1
ATOM 3063 O O . ALA A 1 391 ? -3.800 -3.478 -3.826 1.00 94.19 391 ALA A O 1
ATOM 3064 N N . GLN A 1 392 ? -6.027 -3.236 -4.014 1.00 91.31 392 GLN A N 1
ATOM 3065 C CA . GLN A 1 392 ? -6.182 -2.554 -2.730 1.00 91.31 392 GLN A CA 1
ATOM 3066 C C . GLN A 1 392 ? -5.845 -3.474 -1.534 1.00 91.31 392 GLN A C 1
ATOM 3068 O O . GLN A 1 392 ? -6.107 -4.676 -1.580 1.00 91.31 392 GLN A O 1
ATOM 3073 N N . PRO A 1 393 ? -5.321 -2.920 -0.424 1.00 89.81 393 PRO A N 1
ATOM 3074 C CA . PRO A 1 393 ? -5.091 -3.635 0.844 1.00 89.81 393 PRO A CA 1
ATOM 3075 C C . PRO A 1 393 ? -6.357 -4.165 1.497 1.00 89.81 393 PRO A C 1
ATOM 3077 O O . PRO A 1 393 ? -6.301 -5.089 2.309 1.00 89.81 393 PRO A O 1
ATOM 3080 N N . GLN A 1 394 ? -7.495 -3.580 1.149 1.00 85.81 394 GLN A N 1
ATOM 3081 C CA . GLN A 1 394 ? -8.806 -3.974 1.613 1.00 85.81 394 GLN A CA 1
ATOM 3082 C C . GLN A 1 394 ? -9.852 -3.556 0.575 1.00 85.81 394 GLN A C 1
ATOM 3084 O O . GLN A 1 394 ? -9.600 -2.679 -0.252 1.00 85.81 394 GLN A O 1
ATOM 3089 N N . ALA A 1 395 ? -11.041 -4.153 0.641 1.00 81.06 395 ALA A N 1
ATOM 3090 C CA . ALA A 1 395 ? -12.182 -3.752 -0.164 1.00 81.06 395 ALA A CA 1
ATOM 3091 C C . ALA A 1 395 ? -12.460 -2.243 -0.031 1.00 81.06 395 ALA A C 1
ATOM 3093 O O . ALA A 1 395 ? -12.808 -1.739 1.036 1.00 81.06 395 ALA A O 1
ATOM 3094 N N . SER A 1 396 ? -12.330 -1.524 -1.146 1.00 86.12 396 SER A N 1
ATOM 3095 C CA . SER A 1 396 ? -12.753 -0.131 -1.254 1.00 86.12 396 SER A CA 1
ATOM 3096 C C . SER A 1 396 ? -14.188 -0.089 -1.768 1.00 86.12 396 SER A C 1
ATOM 3098 O O . SER A 1 396 ? -14.435 -0.231 -2.966 1.00 86.12 396 SER A O 1
ATOM 3100 N N . TRP A 1 397 ? -15.147 0.105 -0.861 1.00 86.31 397 TRP A N 1
ATOM 3101 C CA . TRP A 1 397 ? -16.571 0.172 -1.208 1.00 86.31 397 TRP A CA 1
ATOM 3102 C C . TRP A 1 397 ? -16.909 1.270 -2.228 1.00 86.31 397 TRP A C 1
ATOM 3104 O O . TRP A 1 397 ? -17.647 0.975 -3.169 1.00 86.31 397 TRP A O 1
ATOM 3114 N N . PRO A 1 398 ? -16.352 2.498 -2.135 1.00 89.38 398 PRO A N 1
ATOM 3115 C CA . PRO A 1 398 ? -16.593 3.522 -3.151 1.00 89.38 398 PRO A CA 1
ATOM 3116 C C . PRO A 1 398 ? -16.092 3.106 -4.538 1.00 89.38 398 PRO A C 1
ATOM 3118 O O . PRO A 1 398 ? -16.764 3.353 -5.539 1.00 89.38 398 PRO A O 1
ATOM 3121 N N . LEU A 1 399 ? -14.932 2.444 -4.607 1.00 91.00 399 LEU A N 1
ATOM 3122 C CA . LEU A 1 399 ? -14.361 1.985 -5.871 1.00 91.00 399 LEU A CA 1
ATOM 3123 C C . LEU A 1 399 ? -15.139 0.793 -6.441 1.00 91.00 399 LEU A C 1
ATOM 3125 O O . LEU A 1 399 ? -15.401 0.757 -7.641 1.00 91.00 399 LEU A O 1
ATOM 3129 N N . LEU A 1 400 ? -15.579 -0.138 -5.590 1.00 91.75 400 LEU A N 1
ATOM 3130 C CA . LEU A 1 400 ? -16.469 -1.226 -5.994 1.00 91.75 400 LEU A CA 1
ATOM 3131 C C . LEU A 1 400 ? -17.772 -0.675 -6.582 1.00 91.75 400 LEU A C 1
ATOM 3133 O O . LEU A 1 400 ? -18.178 -1.084 -7.667 1.00 91.75 400 LEU A O 1
ATOM 3137 N N . LEU A 1 401 ? -18.398 0.291 -5.904 1.00 91.44 401 LEU A N 1
ATOM 3138 C CA . LEU A 1 401 ? -19.620 0.926 -6.387 1.00 91.44 401 LEU A CA 1
ATOM 3139 C C . LEU A 1 401 ? -19.391 1.628 -7.732 1.00 91.44 401 LEU A C 1
ATOM 3141 O O . LEU A 1 401 ? -20.178 1.453 -8.660 1.00 91.44 401 LEU A O 1
ATOM 3145 N N . LYS A 1 402 ? -18.282 2.364 -7.875 1.00 91.94 402 LYS A N 1
ATOM 3146 C CA . LYS A 1 402 ? -17.884 2.995 -9.141 1.00 91.94 402 LYS A CA 1
ATOM 3147 C C . LYS A 1 402 ? -17.772 1.967 -10.271 1.00 91.94 402 LYS A C 1
ATOM 3149 O O . LYS A 1 402 ? -18.337 2.185 -11.339 1.00 91.94 402 LYS A O 1
ATOM 3154 N N . VAL A 1 403 ? -17.100 0.840 -10.030 1.00 93.06 403 VAL A N 1
ATOM 3155 C CA . VAL A 1 403 ? -16.935 -0.247 -11.010 1.00 93.06 403 VAL A CA 1
ATOM 3156 C C . VAL A 1 403 ? -18.272 -0.890 -11.390 1.00 93.06 403 VAL A C 1
ATOM 3158 O O . VAL A 1 403 ? -18.499 -1.181 -12.564 1.00 93.06 403 VAL A O 1
ATOM 3161 N N . LEU A 1 404 ? -19.169 -1.102 -10.425 1.00 91.81 404 LEU A N 1
ATOM 3162 C CA . LEU A 1 404 ? -20.483 -1.693 -10.688 1.00 91.81 404 LEU A CA 1
ATOM 3163 C C . LEU A 1 404 ? -21.379 -0.770 -11.523 1.00 91.81 404 LEU A C 1
ATOM 3165 O O . LEU A 1 404 ? -22.116 -1.265 -12.375 1.00 91.81 404 LEU A O 1
ATOM 3169 N N . MET A 1 405 ? -21.285 0.546 -11.309 1.00 90.44 405 MET A N 1
ATOM 3170 C CA . MET A 1 405 ? -22.180 1.539 -11.916 1.00 90.44 405 MET A CA 1
ATOM 3171 C C . MET A 1 405 ? -21.627 2.197 -13.191 1.00 90.44 405 MET A C 1
ATOM 3173 O O . MET A 1 405 ? -22.368 2.825 -13.948 1.00 90.44 405 MET A O 1
ATOM 3177 N N . MET A 1 406 ? -20.325 2.095 -13.466 1.00 89.69 406 MET A N 1
ATOM 3178 C CA . MET A 1 406 ? -19.730 2.743 -14.637 1.00 89.69 406 MET A CA 1
ATOM 3179 C C . MET A 1 406 ? -20.158 2.092 -15.962 1.00 89.69 406 MET A C 1
ATOM 3181 O O . MET A 1 406 ? -20.478 0.907 -16.028 1.00 89.69 406 MET A O 1
ATOM 3185 N N . ARG A 1 407 ? -20.106 2.885 -17.045 1.00 88.25 407 ARG A N 1
ATOM 3186 C CA . ARG A 1 407 ? -20.296 2.434 -18.441 1.00 88.25 407 ARG A CA 1
ATOM 3187 C C . ARG A 1 407 ? -21.566 1.595 -18.634 1.00 88.25 407 ARG A C 1
ATOM 3189 O O . ARG A 1 407 ? -21.501 0.459 -19.081 1.00 88.25 407 ARG A O 1
ATOM 3196 N N . GLN A 1 408 ? -22.717 2.171 -18.276 1.00 85.44 408 GLN A N 1
ATOM 3197 C CA . GLN A 1 408 ? -24.030 1.506 -18.317 1.00 85.44 408 GLN A CA 1
ATOM 3198 C C . GLN A 1 408 ? -24.081 0.199 -17.507 1.00 85.44 408 GLN A C 1
ATOM 3200 O O . GLN A 1 408 ? -24.698 -0.778 -17.925 1.00 85.44 408 GLN A O 1
ATOM 3205 N N . CYS A 1 409 ? -23.400 0.167 -16.360 1.00 87.56 409 CYS A N 1
ATOM 3206 C CA . CYS A 1 409 ? -23.437 -0.948 -15.418 1.00 87.56 409 CYS A CA 1
ATOM 3207 C C . CYS A 1 409 ? -23.094 -2.313 -16.048 1.00 87.56 409 CYS A C 1
ATOM 3209 O O . CYS A 1 409 ? -23.681 -3.347 -15.707 1.00 87.56 409 CYS A O 1
ATOM 3211 N N . GLN A 1 410 ? -22.145 -2.330 -16.993 1.00 87.56 410 GLN A N 1
ATOM 3212 C CA . GLN A 1 410 ? -21.745 -3.541 -17.722 1.00 87.56 410 GLN A CA 1
ATOM 3213 C C . GLN A 1 410 ? -21.265 -4.653 -16.780 1.00 87.56 410 GLN A C 1
ATOM 3215 O O . GLN A 1 410 ? -21.642 -5.813 -16.954 1.00 87.56 410 GLN A O 1
ATOM 3220 N N . VAL A 1 411 ? -20.476 -4.303 -15.757 1.00 90.75 411 VAL A N 1
ATOM 3221 C CA . VAL A 1 411 ? -19.970 -5.269 -14.770 1.00 90.75 411 VAL A CA 1
ATOM 3222 C C . VAL A 1 411 ? -21.113 -5.831 -13.933 1.00 90.75 411 VAL A C 1
ATOM 3224 O O . VAL A 1 411 ? -21.248 -7.049 -13.843 1.00 90.75 411 VAL A O 1
ATOM 3227 N N . ALA A 1 412 ? -21.976 -4.974 -13.378 1.00 90.19 412 ALA A N 1
ATOM 3228 C CA . ALA A 1 412 ? -23.134 -5.420 -12.604 1.00 90.19 412 ALA A CA 1
ATOM 3229 C C . ALA A 1 412 ? -24.044 -6.341 -13.433 1.00 90.19 412 ALA A C 1
ATOM 3231 O O . ALA A 1 412 ? -24.439 -7.405 -12.962 1.00 90.19 412 ALA A O 1
ATOM 3232 N N . SER A 1 413 ? -24.291 -5.993 -14.699 1.00 88.19 413 SER A N 1
ATOM 3233 C CA . SER A 1 413 ? -25.071 -6.813 -15.633 1.00 88.19 413 SER A CA 1
ATOM 3234 C C . SER A 1 413 ? -24.427 -8.176 -15.897 1.00 88.19 413 SER A C 1
ATOM 3236 O O . SER A 1 413 ? -25.123 -9.193 -15.923 1.00 88.19 413 SER A O 1
ATOM 3238 N N . LEU A 1 414 ? -23.106 -8.229 -16.091 1.00 89.31 414 LEU A N 1
ATOM 3239 C CA . LEU A 1 414 ? -22.366 -9.481 -16.283 1.00 89.31 414 LEU A CA 1
ATOM 3240 C C . LEU A 1 414 ? -22.461 -10.383 -15.050 1.00 89.31 414 LEU A C 1
ATOM 3242 O O . LEU A 1 414 ? -22.794 -11.563 -15.179 1.00 89.31 414 LEU A O 1
ATOM 3246 N N . VAL A 1 415 ? -22.218 -9.822 -13.864 1.00 89.94 415 VAL A N 1
ATOM 3247 C CA . VAL A 1 415 ? -22.275 -10.558 -12.596 1.00 89.94 415 VAL A CA 1
ATOM 3248 C C . VAL A 1 415 ? -23.698 -11.062 -12.331 1.00 89.94 415 VAL A C 1
ATOM 3250 O O . VAL A 1 415 ? -23.884 -12.245 -12.047 1.00 89.94 415 VAL A O 1
ATOM 3253 N N . MET A 1 416 ? -24.709 -10.206 -12.513 1.00 86.56 416 MET A N 1
ATOM 3254 C CA . MET A 1 416 ? -26.123 -10.552 -12.343 1.00 86.56 416 MET A CA 1
ATOM 3255 C C . MET A 1 416 ? -26.539 -11.706 -13.261 1.00 86.56 416 MET A C 1
ATOM 3257 O O . MET A 1 416 ? -27.094 -12.700 -12.795 1.00 86.56 416 MET A O 1
ATOM 3261 N N . ASN A 1 417 ? -26.230 -11.621 -14.560 1.00 85.38 417 ASN A N 1
ATOM 3262 C CA . ASN A 1 417 ? -26.556 -12.684 -15.514 1.00 85.38 417 ASN A CA 1
ATOM 3263 C C . ASN A 1 417 ? -25.866 -14.008 -15.159 1.00 85.38 417 ASN A C 1
ATOM 3265 O O . ASN A 1 417 ? -26.497 -15.061 -15.243 1.00 85.38 417 ASN A O 1
ATOM 3269 N N . HIS A 1 418 ? -24.596 -13.961 -14.747 1.00 87.31 418 HIS A N 1
ATOM 3270 C CA . HIS A 1 418 ? -23.837 -15.155 -14.389 1.00 87.31 418 HIS A CA 1
ATOM 3271 C C . HIS A 1 418 ? -24.460 -15.895 -13.196 1.00 87.31 418 HIS A C 1
ATOM 3273 O O . HIS A 1 418 ? -24.723 -17.096 -13.282 1.00 87.31 418 HIS A O 1
ATOM 3279 N N . TYR A 1 419 ? -24.752 -15.188 -12.101 1.00 84.50 419 TYR A N 1
ATOM 3280 C CA . TYR A 1 419 ? -25.299 -15.820 -10.896 1.00 84.50 419 TYR A CA 1
ATOM 3281 C C . TYR A 1 419 ? -26.774 -16.208 -11.031 1.00 84.50 419 TYR A C 1
ATOM 3283 O O . TYR A 1 419 ? -27.166 -17.263 -10.532 1.00 84.50 419 TYR A O 1
ATOM 3291 N N . MET A 1 420 ? -27.572 -15.445 -11.783 1.00 81.38 420 MET A N 1
ATOM 3292 C CA . MET A 1 420 ? -28.945 -15.834 -12.123 1.00 81.38 420 MET A CA 1
ATOM 3293 C C . MET A 1 420 ? -28.999 -17.136 -12.936 1.00 81.38 420 MET A C 1
ATOM 3295 O O . MET A 1 420 ? -29.839 -17.993 -12.668 1.00 81.38 420 MET A O 1
ATOM 3299 N N . GLN A 1 421 ? -28.078 -17.333 -13.888 1.00 81.00 421 GLN A N 1
ATOM 3300 C CA . GLN A 1 421 ? -27.974 -18.592 -14.639 1.00 81.00 421 GLN A CA 1
ATOM 3301 C C . GLN A 1 421 ? -27.571 -19.769 -13.743 1.00 81.00 421 GLN A C 1
ATOM 3303 O O . GLN A 1 421 ? -28.100 -20.870 -13.889 1.00 81.00 421 GLN A O 1
ATOM 3308 N N . GLN A 1 422 ? -26.659 -19.554 -12.790 1.00 80.75 422 GLN A N 1
ATOM 3309 C CA . GLN A 1 422 ? -26.290 -20.596 -11.830 1.00 80.75 422 GLN A CA 1
ATOM 3310 C C . GLN A 1 422 ? -27.464 -21.015 -10.933 1.00 80.75 422 GLN A C 1
ATOM 3312 O O . GLN A 1 422 ? -27.593 -22.202 -10.630 1.00 80.75 422 GLN A O 1
ATOM 3317 N N . LEU A 1 423 ? -28.319 -20.069 -10.526 1.00 75.88 423 LEU A N 1
ATOM 3318 C CA . LEU A 1 423 ? -29.536 -20.361 -9.761 1.00 75.88 423 LEU A CA 1
ATOM 3319 C C . LEU A 1 423 ? -30.519 -21.209 -10.576 1.00 75.88 423 LEU A C 1
ATOM 3321 O O . LEU A 1 423 ? -30.940 -22.262 -10.105 1.00 75.88 423 LEU A O 1
ATOM 3325 N N . ALA A 1 424 ? -30.793 -20.824 -11.825 1.00 72.50 424 ALA A N 1
ATOM 3326 C CA . ALA A 1 424 ? -31.679 -21.581 -12.712 1.00 72.50 424 ALA A CA 1
ATOM 3327 C C . ALA A 1 424 ? -31.168 -23.013 -12.996 1.00 72.50 424 ALA A C 1
ATOM 3329 O O . ALA A 1 424 ? -31.936 -23.977 -13.041 1.00 72.50 424 ALA A O 1
ATOM 3330 N N . ASN A 1 425 ? -29.850 -23.192 -13.132 1.00 71.00 425 ASN A N 1
ATOM 3331 C CA . ASN A 1 425 ? -29.248 -24.503 -13.399 1.00 71.00 425 ASN A CA 1
ATOM 3332 C C . ASN A 1 425 ? -29.287 -25.458 -12.188 1.00 71.00 425 ASN A C 1
ATOM 3334 O O . ASN A 1 425 ? -29.325 -26.676 -12.377 1.00 71.00 425 ASN A O 1
ATOM 3338 N N . LYS A 1 426 ? -29.314 -24.942 -10.951 1.00 64.75 426 LYS A N 1
ATOM 3339 C CA . LYS A 1 426 ? -29.456 -25.771 -9.738 1.00 64.75 426 LYS A CA 1
ATOM 3340 C C . LYS A 1 426 ? -30.860 -26.369 -9.577 1.00 64.75 426 LYS A C 1
ATOM 3342 O O . LYS A 1 426 ? -30.986 -27.427 -8.973 1.00 64.75 426 LYS A O 1
ATOM 3347 N N . GLU A 1 427 ? -31.898 -25.746 -10.135 1.00 55.00 427 GLU A N 1
ATOM 3348 C CA . GLU A 1 427 ? -33.278 -26.259 -10.068 1.00 55.00 427 GLU A CA 1
ATOM 3349 C C . GLU A 1 427 ? -33.572 -27.345 -11.107 1.00 55.00 427 GLU A C 1
ATOM 3351 O O . GLU A 1 427 ? -34.250 -28.333 -10.824 1.00 55.00 427 GLU A O 1
ATOM 3356 N N . SER A 1 428 ? -33.013 -27.220 -12.314 1.00 51.50 428 SER A N 1
ATOM 3357 C CA . SER A 1 428 ? -33.179 -28.255 -13.347 1.00 51.50 428 SER A CA 1
ATOM 3358 C C . SER A 1 428 ? -32.567 -29.603 -12.938 1.00 51.50 428 SER A C 1
ATOM 3360 O O . SER A 1 428 ? -33.057 -30.652 -13.353 1.00 51.50 428 SER A O 1
ATOM 3362 N N . SER A 1 429 ? -31.561 -29.588 -12.058 1.00 48.59 429 SER A N 1
ATOM 3363 C CA . SER A 1 429 ? -30.874 -30.777 -11.541 1.00 48.59 429 SER A CA 1
ATOM 3364 C C . SER A 1 429 ? -31.492 -31.374 -10.262 1.00 48.59 429 SER A C 1
ATOM 3366 O O . SER A 1 429 ? -31.206 -32.527 -9.947 1.00 48.59 429 SER A O 1
ATOM 3368 N N . THR A 1 430 ? -32.397 -30.675 -9.563 1.00 42.66 430 THR A N 1
ATOM 3369 C CA . THR A 1 430 ? -33.123 -31.202 -8.383 1.00 42.66 430 THR A CA 1
ATOM 3370 C C . THR A 1 430 ? -34.490 -31.817 -8.708 1.00 42.66 430 THR A C 1
ATOM 3372 O O . THR A 1 430 ? -35.138 -32.382 -7.829 1.00 42.66 430 THR A O 1
ATOM 3375 N N . SER A 1 431 ? -34.911 -31.815 -9.976 1.00 37.56 431 SER A N 1
ATOM 3376 C CA . SER A 1 431 ? -36.179 -32.425 -10.419 1.00 37.56 431 SER A CA 1
ATOM 3377 C C . SER A 1 431 ? -36.142 -33.955 -10.599 1.00 37.56 431 SER A C 1
ATOM 3379 O O . SER A 1 431 ? -37.167 -34.564 -10.894 1.00 37.56 431 SER A O 1
ATOM 3381 N N . THR A 1 432 ? -34.997 -34.613 -10.369 1.00 34.78 432 THR A N 1
ATOM 3382 C CA . THR A 1 432 ? -34.908 -36.086 -10.370 1.00 34.78 432 THR A CA 1
ATOM 3383 C C . THR A 1 432 ? -34.016 -36.572 -9.230 1.00 34.78 432 THR A C 1
ATOM 3385 O O . THR A 1 432 ? -32.832 -36.794 -9.432 1.00 34.78 432 THR A O 1
ATOM 3388 N N . THR A 1 433 ? -34.558 -36.678 -8.013 1.00 29.53 433 THR A N 1
ATOM 3389 C CA . THR A 1 433 ? -34.330 -37.754 -7.017 1.00 29.53 433 THR A CA 1
ATOM 3390 C C . THR A 1 433 ? -34.994 -37.325 -5.709 1.00 29.53 433 THR A C 1
ATOM 3392 O O . THR A 1 433 ? -34.546 -36.414 -5.019 1.00 29.53 433 THR A O 1
ATOM 3395 N N . THR A 1 434 ? -36.090 -37.992 -5.369 1.00 31.08 434 THR A N 1
ATOM 3396 C CA . THR A 1 434 ? -36.691 -37.953 -4.040 1.00 31.08 434 THR A CA 1
ATOM 3397 C C . THR A 1 434 ? -35.815 -38.715 -3.038 1.00 31.08 434 THR A C 1
ATOM 3399 O O . THR A 1 434 ? -35.346 -39.815 -3.316 1.00 31.08 434 THR A O 1
ATOM 3402 N N . ASN A 1 435 ? -35.703 -38.135 -1.840 1.00 30.17 435 ASN A N 1
ATOM 3403 C CA . ASN A 1 435 ? -35.247 -38.691 -0.559 1.00 30.17 435 ASN A CA 1
ATOM 3404 C C . ASN A 1 435 ? -33.756 -38.623 -0.156 1.00 30.17 435 ASN A C 1
ATOM 3406 O O . ASN A 1 435 ? -32.896 -39.367 -0.615 1.00 30.17 435 ASN A O 1
ATOM 3410 N N . SER A 1 436 ? -33.595 -37.898 0.958 1.00 28.58 436 SER A N 1
ATOM 3411 C CA . SER A 1 436 ? -32.642 -38.069 2.063 1.00 28.58 436 SER A CA 1
ATOM 3412 C C . SER A 1 436 ? -31.286 -37.369 1.971 1.00 28.58 436 SER A C 1
ATOM 3414 O O . SER A 1 436 ? -30.572 -37.452 0.980 1.00 28.58 436 SER A O 1
ATOM 3416 N N . GLY A 1 437 ? -30.919 -36.751 3.097 1.00 23.92 437 GLY A N 1
ATOM 3417 C CA . GLY A 1 437 ? -29.534 -36.461 3.440 1.00 23.92 437 GLY A CA 1
ATOM 3418 C C . GLY A 1 437 ? -29.256 -34.992 3.697 1.00 23.92 437 GLY A C 1
ATOM 3419 O O . GLY A 1 437 ? -28.885 -34.257 2.791 1.00 23.92 437 GLY A O 1
ATOM 3420 N N . ILE A 1 438 ? -29.330 -34.600 4.970 1.00 34.19 438 ILE A N 1
ATOM 3421 C CA . ILE A 1 438 ? -28.460 -33.564 5.533 1.00 34.19 438 ILE A CA 1
ATOM 3422 C C . ILE A 1 438 ? -27.028 -33.929 5.111 1.00 34.19 438 ILE A C 1
ATOM 3424 O O . ILE A 1 438 ? -26.430 -34.864 5.647 1.00 34.19 438 ILE A O 1
ATOM 3428 N N . LEU A 1 439 ? -26.513 -33.256 4.085 1.00 25.53 439 LEU A N 1
ATOM 3429 C CA . LEU A 1 439 ? -25.158 -33.453 3.588 1.00 25.53 439 LEU A CA 1
ATOM 3430 C C . LEU A 1 439 ? -24.202 -32.726 4.533 1.00 25.53 439 LEU A C 1
ATOM 3432 O O . LEU A 1 439 ? -24.037 -31.510 4.476 1.00 25.53 439 LEU A O 1
ATOM 3436 N N . LYS A 1 440 ? -23.588 -33.508 5.426 1.00 24.84 440 LYS A N 1
ATOM 3437 C CA . LYS A 1 440 ? -22.337 -33.144 6.097 1.00 24.84 440 LYS A CA 1
ATOM 3438 C C . LYS A 1 440 ? -21.287 -32.724 5.052 1.00 24.84 440 LYS A C 1
ATOM 3440 O O . LYS A 1 440 ? -21.261 -33.310 3.966 1.00 24.84 440 LYS A O 1
ATOM 3445 N N . PRO A 1 441 ? -20.396 -31.774 5.379 1.00 25.92 441 PRO A N 1
ATOM 3446 C CA . PRO A 1 441 ? -19.302 -31.392 4.496 1.00 25.92 441 PRO A CA 1
ATOM 3447 C C . PRO A 1 441 ? -18.330 -32.570 4.280 1.00 25.92 441 PRO A C 1
ATOM 3449 O O . PRO A 1 441 ? -18.202 -33.433 5.157 1.00 25.92 441 PRO A O 1
ATOM 3452 N N . PRO A 1 442 ? -17.648 -32.632 3.122 1.00 25.33 442 PRO A N 1
ATOM 3453 C CA . PRO A 1 442 ? -16.739 -33.721 2.799 1.00 25.33 442 PRO A CA 1
ATOM 3454 C C . PRO A 1 442 ? -15.491 -33.656 3.685 1.00 25.33 442 PRO A C 1
ATOM 3456 O O . PRO A 1 442 ? -14.856 -32.611 3.826 1.00 25.33 442 PRO A O 1
ATOM 3459 N N . CYS A 1 443 ? -15.133 -34.798 4.270 1.00 26.59 443 CYS A N 1
ATOM 3460 C CA . CYS A 1 443 ? -13.869 -35.002 4.964 1.00 26.59 443 CYS A CA 1
ATOM 3461 C C . CYS A 1 443 ? -12.696 -34.708 4.015 1.00 26.59 443 CYS A C 1
ATOM 3463 O O . CYS A 1 443 ? -12.573 -35.348 2.971 1.00 26.59 443 CYS A O 1
ATOM 3465 N N . GLN A 1 444 ? -11.826 -33.771 4.397 1.00 29.20 444 GLN A N 1
ATOM 3466 C CA . GLN A 1 444 ? -10.539 -33.553 3.743 1.00 29.20 444 GLN A CA 1
ATOM 3467 C C . GLN A 1 444 ? -9.549 -34.664 4.108 1.00 29.20 444 GLN A C 1
ATOM 3469 O O . GLN A 1 444 ? -9.420 -35.068 5.269 1.00 29.20 444 GLN A O 1
ATOM 3474 N N . GLU A 1 445 ? -8.824 -35.129 3.094 1.00 26.06 445 GLU A N 1
ATOM 3475 C CA . GLU A 1 445 ? -7.613 -35.923 3.245 1.00 26.06 445 GLU A CA 1
ATOM 3476 C C . GLU A 1 445 ? -6.508 -35.110 3.937 1.00 26.06 445 GLU A C 1
ATOM 3478 O O . GLU A 1 445 ? -6.385 -33.894 3.799 1.00 26.06 445 GLU A O 1
ATOM 3483 N N . LYS A 1 446 ? -5.712 -35.820 4.736 1.00 27.73 446 LYS A N 1
ATOM 3484 C CA . LYS A 1 446 ? -4.683 -35.300 5.640 1.00 27.73 446 LYS A CA 1
ATOM 3485 C C . LYS A 1 446 ? -3.562 -34.566 4.889 1.00 27.73 446 LYS A C 1
ATOM 3487 O O . LYS A 1 446 ? -2.830 -35.200 4.136 1.00 27.73 446 LYS A O 1
ATOM 3492 N N . GLY A 1 447 ? -3.321 -33.291 5.217 1.00 24.86 447 GLY A N 1
ATOM 3493 C CA . GLY A 1 447 ? -2.114 -32.585 4.765 1.00 24.86 447 GLY A CA 1
ATOM 3494 C C . GLY A 1 447 ? -2.015 -31.089 5.097 1.00 24.86 447 GLY A C 1
ATOM 3495 O O . GLY A 1 447 ? -2.062 -30.279 4.190 1.00 24.86 447 GLY A O 1
ATOM 3496 N N . LYS A 1 448 ? -1.828 -30.750 6.384 1.00 31.80 448 LYS A N 1
ATOM 3497 C CA . LYS A 1 448 ? -1.206 -29.518 6.945 1.00 31.80 448 LYS A CA 1
ATOM 3498 C C . LYS A 1 448 ? -1.555 -28.129 6.341 1.00 31.80 448 LYS A C 1
ATOM 3500 O O . LYS A 1 448 ? -0.828 -27.628 5.491 1.00 31.80 448 LYS A O 1
ATOM 3505 N N . ALA A 1 449 ? -2.512 -27.444 6.978 1.00 24.91 449 ALA A N 1
ATOM 3506 C CA . ALA A 1 449 ? -2.517 -26.004 7.319 1.00 24.91 449 ALA A CA 1
ATOM 3507 C C . ALA A 1 449 ? -3.487 -25.788 8.518 1.00 24.91 449 ALA A C 1
ATOM 3509 O O . ALA A 1 449 ? -4.392 -26.614 8.674 1.00 24.91 449 ALA A O 1
ATOM 3510 N N . PRO A 1 450 ? -3.288 -24.800 9.420 1.00 30.94 450 PRO A N 1
ATOM 3511 C CA . PRO A 1 450 ? -4.032 -24.718 10.683 1.00 30.94 450 PRO A CA 1
ATOM 3512 C C . PRO A 1 450 ? -5.456 -24.149 10.497 1.00 30.94 450 PRO A C 1
ATOM 3514 O O . PRO A 1 450 ? -5.678 -23.373 9.570 1.00 30.94 450 PRO A O 1
ATOM 3517 N N . PRO A 1 451 ? -6.422 -24.522 11.360 1.00 35.00 451 PRO A N 1
ATOM 3518 C CA . PRO A 1 451 ? -7.821 -24.142 11.211 1.00 35.00 451 PRO A CA 1
ATOM 3519 C C . PRO A 1 451 ? -8.107 -22.810 11.921 1.00 35.00 451 PRO A C 1
ATOM 3521 O O . PRO A 1 451 ? -7.950 -22.718 13.137 1.00 35.00 451 PRO A O 1
ATOM 3524 N N . GLU A 1 452 ? -8.588 -21.797 11.201 1.00 37.84 452 GLU A N 1
ATOM 3525 C CA . GLU A 1 452 ? -9.361 -20.722 11.834 1.00 37.84 452 GLU A CA 1
ATOM 3526 C C . GLU A 1 452 ? -10.784 -21.248 12.052 1.00 37.84 452 GLU A C 1
ATOM 3528 O O . GLU A 1 452 ? -11.556 -21.477 11.120 1.00 37.84 452 GLU A O 1
ATOM 3533 N N . VAL A 1 453 ? -11.071 -21.570 13.311 1.00 40.28 453 VAL A N 1
ATOM 3534 C CA . VAL A 1 453 ? -12.313 -22.183 13.777 1.00 40.28 453 VAL A CA 1
ATOM 3535 C C . VAL A 1 453 ? -13.400 -21.110 13.821 1.00 40.28 453 VAL A C 1
ATOM 3537 O O . VAL A 1 453 ? -13.380 -20.237 14.683 1.00 40.28 453 VAL A O 1
ATOM 3540 N N . LEU A 1 454 ? -14.364 -21.181 12.902 1.00 44.22 454 LEU A N 1
ATOM 3541 C CA . LEU A 1 454 ? -15.652 -20.505 13.063 1.00 44.22 454 LEU A CA 1
ATOM 3542 C C . LEU A 1 454 ? -16.338 -21.076 14.314 1.00 44.22 454 LEU A C 1
ATOM 3544 O O . LEU A 1 454 ? -16.520 -22.292 14.414 1.00 44.22 454 LEU A O 1
ATOM 3548 N N . ASN A 1 455 ? -16.722 -20.217 15.259 1.00 43.97 455 ASN A N 1
ATOM 3549 C CA . ASN A 1 455 ? -17.547 -20.632 16.397 1.00 43.97 455 ASN A CA 1
ATOM 3550 C C . ASN A 1 455 ? -18.957 -21.025 15.916 1.00 43.97 455 ASN A C 1
ATOM 3552 O O . ASN A 1 455 ? -19.429 -20.523 14.894 1.00 43.97 455 ASN A O 1
ATOM 3556 N N . GLU A 1 456 ? -19.654 -21.876 16.681 1.00 41.97 456 GLU A N 1
ATOM 3557 C CA . GLU A 1 456 ? -21.013 -22.394 16.394 1.00 41.97 456 GLU A CA 1
ATOM 3558 C C . GLU A 1 456 ? -22.075 -21.294 16.152 1.00 41.97 456 GLU A C 1
ATOM 3560 O O . GLU A 1 456 ? -23.171 -21.576 15.675 1.00 41.97 456 GLU A O 1
ATOM 3565 N N . THR A 1 457 ? -21.733 -20.031 16.423 1.00 47.06 457 THR A N 1
ATOM 3566 C CA . THR A 1 457 ? -22.554 -18.829 16.254 1.00 47.06 457 THR A CA 1
ATOM 3567 C C . THR A 1 457 ? -22.281 -18.036 14.963 1.00 47.06 457 THR A C 1
ATOM 3569 O O . THR A 1 457 ? -22.898 -16.996 14.766 1.00 47.06 457 THR A O 1
ATOM 3572 N N . GLY A 1 458 ? -21.355 -18.448 14.085 1.00 56.03 458 GLY A N 1
ATOM 3573 C CA . GLY A 1 458 ? -21.074 -17.748 12.813 1.00 56.03 458 GLY A CA 1
ATOM 3574 C C . GLY A 1 458 ? -20.206 -16.482 12.926 1.00 56.03 458 GLY A C 1
ATOM 3575 O O . GLY A 1 458 ? -20.229 -15.636 12.037 1.00 56.03 458 GLY A O 1
ATOM 3576 N N . HIS A 1 459 ? -19.441 -16.343 14.012 1.00 67.25 459 HIS A N 1
ATOM 3577 C CA . HIS A 1 459 ? -18.578 -15.186 14.284 1.00 67.25 459 HIS A CA 1
ATOM 3578 C C . HIS A 1 459 ? -17.111 -15.493 13.941 1.00 67.25 459 HIS A C 1
ATOM 3580 O O . HIS A 1 459 ? -16.645 -16.608 14.180 1.00 67.25 459 HIS A O 1
ATOM 3586 N N . CYS A 1 460 ? -16.357 -14.496 13.458 1.00 72.81 460 CYS A N 1
ATOM 3587 C CA . CYS A 1 460 ? -14.920 -14.656 13.171 1.00 72.81 460 CYS A CA 1
ATOM 3588 C C . CYS A 1 460 ? -14.028 -14.728 14.424 1.00 72.81 460 CYS A C 1
ATOM 3590 O O . CYS A 1 460 ? -12.847 -15.030 14.310 1.00 72.81 460 CYS A O 1
ATOM 3592 N N . GLY A 1 461 ? -14.558 -14.394 15.607 1.00 72.44 461 GLY A N 1
ATOM 3593 C CA . GLY A 1 461 ? -13.799 -14.368 16.864 1.00 72.44 461 GLY A CA 1
ATOM 3594 C C . GLY A 1 461 ? -12.756 -13.246 16.984 1.00 72.44 461 GLY A C 1
ATOM 3595 O O . GLY A 1 461 ? -12.120 -13.135 18.027 1.00 72.44 461 GLY A O 1
ATOM 3596 N N . GLY A 1 462 ? -12.582 -12.408 15.956 1.00 81.81 462 GLY A N 1
ATOM 3597 C CA . GLY A 1 462 ? -11.667 -11.265 15.979 1.00 81.81 462 GLY A CA 1
ATOM 3598 C C . GLY A 1 462 ? -12.155 -10.120 16.871 1.00 81.81 462 GLY A C 1
ATOM 3599 O O . GLY A 1 462 ? -13.359 -9.913 17.044 1.00 81.81 462 GLY A O 1
ATOM 3600 N N . PHE A 1 463 ? -11.215 -9.340 17.408 1.00 85.62 463 PHE A N 1
ATOM 3601 C CA . PHE A 1 463 ? -11.517 -8.180 18.252 1.00 85.62 463 PHE A CA 1
ATOM 3602 C C . PHE A 1 463 ? -12.360 -7.131 17.497 1.00 85.62 463 PHE A C 1
ATOM 3604 O O . PHE A 1 463 ? -12.155 -6.920 16.302 1.00 85.62 463 PHE A O 1
ATOM 3611 N N . LEU A 1 464 ? -13.307 -6.477 18.185 1.00 84.94 464 LEU A N 1
ATOM 3612 C CA . LEU A 1 464 ? -14.318 -5.561 17.615 1.00 84.94 464 LEU A CA 1
ATOM 3613 C C . LEU A 1 464 ? -15.343 -6.218 16.662 1.00 84.94 464 LEU A C 1
ATOM 3615 O O . LEU A 1 464 ? -16.035 -5.521 15.925 1.00 84.94 464 LEU A O 1
ATOM 3619 N N . CYS A 1 465 ? -15.474 -7.549 16.637 1.00 83.25 465 CYS A N 1
ATOM 3620 C CA . CYS A 1 465 ? -16.526 -8.197 15.849 1.00 83.25 465 CYS A CA 1
ATOM 3621 C C . CYS A 1 465 ? -17.911 -7.959 16.476 1.00 83.25 465 CYS A C 1
ATOM 3623 O O . CYS A 1 465 ? -18.156 -8.397 17.596 1.00 83.25 465 CYS A O 1
ATOM 3625 N N . SER A 1 466 ? -18.827 -7.334 15.731 1.00 72.00 466 SER A N 1
ATOM 3626 C CA . SER A 1 466 ? -20.222 -7.099 16.141 1.00 72.00 466 SER A CA 1
ATOM 3627 C C . SER A 1 466 ? -21.133 -8.326 16.013 1.00 72.00 466 SER A C 1
ATOM 3629 O O . SER A 1 466 ? -22.288 -8.290 16.418 1.00 72.00 466 SER A O 1
ATOM 3631 N N . GLY A 1 467 ? -20.655 -9.418 15.408 1.00 64.38 467 GLY A N 1
ATOM 3632 C CA . GLY A 1 467 ? -21.470 -10.615 15.173 1.00 64.38 467 GLY A CA 1
ATOM 3633 C C . GLY A 1 467 ? -22.511 -10.495 14.055 1.00 64.38 467 GLY A C 1
ATOM 3634 O O . GLY A 1 467 ? -23.108 -11.500 13.683 1.00 64.38 467 GLY A O 1
ATOM 3635 N N . GLY A 1 468 ? -22.658 -9.321 13.431 1.00 60.50 468 GLY A N 1
ATOM 3636 C CA . GLY A 1 468 ? -23.598 -9.067 12.327 1.00 60.50 468 GLY A CA 1
ATOM 3637 C C . GLY A 1 468 ? -23.267 -9.754 10.992 1.00 60.50 468 GLY A C 1
ATOM 3638 O O . GLY A 1 468 ? -23.927 -9.503 9.990 1.00 60.50 468 GLY A O 1
ATOM 3639 N N . GLY A 1 469 ? -22.245 -10.614 10.942 1.00 61.69 469 GLY A N 1
ATOM 3640 C CA . GLY A 1 469 ? -21.840 -11.325 9.725 1.00 61.69 469 GLY A CA 1
ATOM 3641 C C . GLY A 1 469 ? -20.922 -10.541 8.777 1.00 61.69 469 GLY A C 1
ATOM 3642 O O . GLY A 1 469 ? -20.349 -11.151 7.881 1.00 61.69 469 GLY A O 1
ATOM 3643 N N . ASP A 1 470 ? -20.661 -9.249 9.009 1.00 60.06 470 ASP A N 1
ATOM 3644 C CA . ASP A 1 470 ? -19.730 -8.437 8.190 1.00 60.06 470 ASP A CA 1
ATOM 3645 C C . ASP A 1 470 ? -18.294 -8.990 8.174 1.00 60.06 470 ASP A C 1
ATOM 3647 O O . ASP A 1 470 ? -17.519 -8.794 7.237 1.00 60.06 470 ASP A O 1
ATOM 3651 N N . CYS A 1 471 ? -17.935 -9.746 9.213 1.00 64.88 471 CYS A N 1
ATOM 3652 C CA . CYS A 1 471 ? -16.664 -10.453 9.312 1.00 64.88 471 CYS A CA 1
ATOM 3653 C C . CYS A 1 471 ? -16.517 -11.637 8.339 1.00 64.88 471 CYS A C 1
ATOM 3655 O O . CYS A 1 471 ? -15.396 -12.070 8.072 1.00 64.88 471 CYS A O 1
ATOM 3657 N N . LEU A 1 472 ? -17.626 -12.121 7.767 1.00 58.84 472 LEU A N 1
ATOM 3658 C CA . LEU A 1 472 ? -17.684 -13.181 6.755 1.00 58.84 472 LEU A CA 1
ATOM 3659 C C . LEU A 1 472 ? -17.328 -12.667 5.348 1.00 58.84 472 LEU A C 1
ATOM 3661 O O . LEU A 1 472 ? -17.569 -13.351 4.360 1.00 58.84 472 LEU A O 1
ATOM 3665 N N . LEU A 1 473 ? -16.778 -11.458 5.233 1.00 55.69 473 LEU A N 1
ATOM 3666 C CA . LEU A 1 473 ? -16.248 -10.890 3.989 1.00 55.69 473 LEU A CA 1
ATOM 3667 C C . LEU A 1 473 ? -14.705 -10.834 3.988 1.00 55.69 473 LEU A C 1
ATOM 3669 O O . LEU A 1 473 ? -14.105 -10.241 3.092 1.00 55.69 473 LEU A O 1
ATOM 3673 N N . GLY A 1 474 ? -14.058 -11.431 4.999 1.00 48.88 474 GLY A N 1
ATOM 3674 C CA . GLY A 1 474 ? -12.604 -11.458 5.161 1.00 48.88 474 GLY A CA 1
ATOM 3675 C C . GLY A 1 474 ? -11.847 -12.294 4.109 1.00 48.88 474 GLY A C 1
ATOM 3676 O O . GLY A 1 474 ? -12.437 -13.112 3.403 1.00 48.88 474 GLY A O 1
ATOM 3677 N N . PRO A 1 475 ? -10.514 -12.116 4.006 1.00 43.34 475 PRO A N 1
ATOM 3678 C CA . PRO A 1 475 ? -9.687 -12.654 2.917 1.00 43.34 475 PRO A CA 1
ATOM 3679 C C . PRO A 1 475 ? -9.492 -14.185 2.918 1.00 43.34 475 PRO A C 1
ATOM 3681 O O . PRO A 1 475 ? -8.932 -14.710 1.959 1.00 43.34 475 PRO A O 1
ATOM 3684 N N . SER A 1 476 ? -9.941 -14.913 3.948 1.00 42.53 476 SER A N 1
ATOM 3685 C CA . SER A 1 476 ? -9.721 -16.362 4.117 1.00 42.53 476 SER A CA 1
ATOM 3686 C C . SER A 1 476 ? -10.954 -17.244 3.846 1.00 42.53 476 SER A C 1
ATOM 3688 O O . SER A 1 476 ? -11.109 -18.302 4.453 1.00 42.53 476 SER A O 1
ATOM 3690 N N . LEU A 1 477 ? -11.831 -16.873 2.907 1.00 40.25 477 LEU A N 1
ATOM 3691 C CA . LEU A 1 477 ? -12.989 -17.707 2.550 1.00 40.25 477 LEU A CA 1
ATOM 3692 C C . LEU A 1 477 ? -12.769 -18.590 1.315 1.00 40.25 477 LEU A C 1
ATOM 3694 O O . LEU A 1 477 ? -12.641 -18.118 0.187 1.00 40.25 477 LEU A O 1
ATOM 3698 N N . ASN A 1 478 ? -12.857 -19.904 1.539 1.00 39.88 478 ASN A N 1
ATOM 3699 C CA . ASN A 1 478 ? -13.364 -20.860 0.550 1.00 39.88 478 ASN A CA 1
ATOM 3700 C C . ASN A 1 478 ? -14.887 -20.658 0.365 1.00 39.88 478 ASN A C 1
ATOM 3702 O O . ASN A 1 478 ? -15.565 -20.227 1.296 1.00 39.88 478 ASN A O 1
ATOM 3706 N N . PRO A 1 479 ? -15.448 -20.940 -0.822 1.00 50.97 479 PRO A N 1
ATOM 3707 C CA . PRO A 1 479 ? -15.742 -19.854 -1.747 1.00 50.97 479 PRO A CA 1
ATOM 3708 C C . PRO A 1 479 ? -17.248 -19.643 -1.964 1.00 50.97 479 PRO A C 1
ATOM 3710 O O . PRO A 1 479 ? -18.046 -20.572 -1.879 1.00 50.97 479 PRO A O 1
ATOM 3713 N N . LEU A 1 480 ? -17.583 -18.414 -2.360 1.00 52.78 480 LEU A N 1
ATOM 3714 C CA . LEU A 1 480 ? -18.888 -17.948 -2.835 1.00 52.78 480 LEU A CA 1
ATOM 3715 C C . LEU A 1 480 ? -20.003 -17.939 -1.783 1.00 52.78 480 LEU A C 1
ATOM 3717 O O . LEU A 1 480 ? -20.686 -18.935 -1.539 1.00 52.78 480 LEU A O 1
ATOM 3721 N N . LEU A 1 481 ? -20.278 -16.728 -1.281 1.00 62.97 481 LEU A N 1
ATOM 3722 C CA . LEU A 1 481 ? -21.631 -16.323 -0.891 1.00 62.97 481 LEU A CA 1
ATOM 3723 C C . LEU A 1 481 ? -22.642 -16.968 -1.843 1.00 62.97 481 LEU A C 1
ATOM 3725 O O . LEU A 1 481 ? -22.410 -17.022 -3.057 1.00 62.97 481 LEU A O 1
ATOM 3729 N N . SER A 1 482 ? -23.749 -17.479 -1.298 1.00 72.81 482 SER A N 1
ATOM 3730 C CA . SER A 1 482 ? -24.740 -18.144 -2.139 1.00 72.81 482 SER A CA 1
ATOM 3731 C C . SER A 1 482 ? -25.131 -17.214 -3.301 1.00 72.81 482 SER A C 1
ATOM 3733 O O . SER A 1 482 ? -25.277 -16.007 -3.085 1.00 72.81 482 SER A O 1
ATOM 3735 N N . PRO A 1 483 ? -25.306 -17.734 -4.530 1.00 75.50 483 PRO A N 1
ATOM 3736 C CA . PRO A 1 483 ? -25.674 -16.905 -5.675 1.00 75.50 483 PRO A CA 1
ATOM 3737 C C . PRO A 1 483 ? -26.882 -15.993 -5.408 1.00 75.50 483 PRO A C 1
ATOM 3739 O O . PRO A 1 483 ? -26.911 -14.870 -5.899 1.00 75.50 483 PRO A O 1
ATOM 3742 N N . GLY A 1 484 ? -27.832 -16.434 -4.573 1.00 76.44 484 GLY A N 1
ATOM 3743 C CA . GLY A 1 484 ? -28.982 -15.631 -4.147 1.00 76.44 484 GLY A CA 1
ATOM 3744 C C . GLY A 1 484 ? -28.606 -14.409 -3.302 1.00 76.44 484 GLY A C 1
ATOM 3745 O O . GLY A 1 484 ? -29.164 -13.339 -3.518 1.00 76.44 484 GLY A O 1
ATOM 3746 N N . VAL A 1 485 ? -27.622 -14.525 -2.402 1.00 78.81 485 VAL A N 1
ATOM 3747 C CA . VAL A 1 485 ? -27.116 -13.381 -1.621 1.00 78.81 485 VAL A CA 1
ATOM 3748 C C . VAL A 1 485 ? -26.442 -12.370 -2.544 1.00 78.81 485 VAL A C 1
ATOM 3750 O O . VAL A 1 485 ? -26.750 -11.190 -2.462 1.00 78.81 485 VAL A O 1
ATOM 3753 N N . ILE A 1 486 ? -25.602 -12.821 -3.481 1.00 82.44 486 ILE A N 1
ATOM 3754 C CA . ILE A 1 486 ? -24.930 -11.926 -4.440 1.00 82.44 486 ILE A CA 1
ATOM 3755 C C . ILE A 1 486 ? -25.956 -11.195 -5.317 1.00 82.44 486 ILE A C 1
ATOM 3757 O O . ILE A 1 486 ? -25.853 -9.985 -5.511 1.00 82.44 486 ILE A O 1
ATOM 3761 N N . VAL A 1 487 ? -26.959 -11.918 -5.822 1.00 83.56 487 VAL A N 1
ATOM 3762 C CA . VAL A 1 487 ? -28.059 -11.343 -6.608 1.00 83.56 487 VAL A CA 1
ATOM 3763 C C . VAL A 1 487 ? -28.837 -10.315 -5.784 1.00 83.56 487 VAL A C 1
ATOM 3765 O O . VAL A 1 487 ? -29.024 -9.195 -6.249 1.00 83.56 487 VAL A O 1
ATOM 3768 N N . SER A 1 488 ? -29.235 -10.651 -4.554 1.00 82.19 488 SER A N 1
ATOM 3769 C CA . SER A 1 488 ? -29.962 -9.734 -3.667 1.00 82.19 488 SER A CA 1
ATOM 3770 C C . SER A 1 488 ? -29.143 -8.479 -3.340 1.00 82.19 488 SER A C 1
ATOM 3772 O O . SER A 1 488 ? -29.640 -7.360 -3.476 1.00 82.19 488 SER A O 1
ATOM 3774 N N . SER A 1 489 ? -27.852 -8.631 -3.029 1.00 85.12 489 SER A N 1
ATOM 3775 C CA . SER A 1 489 ? -26.945 -7.501 -2.800 1.00 85.12 489 SER A CA 1
ATOM 3776 C C . SER A 1 489 ? -26.808 -6.606 -4.035 1.00 85.12 489 SER A C 1
ATOM 3778 O O . SER A 1 489 ? -26.830 -5.384 -3.907 1.00 85.12 489 SER A O 1
ATOM 3780 N N . LEU A 1 490 ? -26.705 -7.180 -5.239 1.00 86.81 490 LEU A N 1
ATOM 3781 C CA . LEU A 1 490 ? -26.656 -6.397 -6.477 1.00 86.81 490 LEU A CA 1
ATOM 3782 C C . LEU A 1 490 ? -27.966 -5.654 -6.743 1.00 86.81 490 LEU A C 1
ATOM 3784 O O . LEU A 1 490 ? -27.924 -4.485 -7.118 1.00 86.81 490 LEU A O 1
ATOM 3788 N N . VAL A 1 491 ? -29.116 -6.296 -6.517 1.00 86.75 491 VAL A N 1
ATOM 3789 C CA . VAL A 1 491 ? -30.430 -5.643 -6.622 1.00 86.75 491 VAL A CA 1
ATOM 3790 C C . VAL A 1 491 ? -30.506 -4.462 -5.659 1.00 86.75 491 VAL A C 1
ATOM 3792 O O . VAL A 1 491 ? -30.900 -3.376 -6.076 1.00 86.75 491 VAL A O 1
ATOM 3795 N N . TYR A 1 492 ? -30.074 -4.642 -4.409 1.00 87.25 492 TYR A N 1
ATOM 3796 C CA . TYR A 1 492 ? -30.048 -3.578 -3.407 1.00 87.25 492 TYR A CA 1
ATOM 3797 C C . TYR A 1 492 ? -29.169 -2.396 -3.840 1.00 87.25 492 TYR A C 1
ATOM 3799 O O . TYR A 1 492 ? -29.605 -1.247 -3.785 1.00 87.25 492 TYR A O 1
ATOM 3807 N N . VAL A 1 493 ? -27.958 -2.665 -4.340 1.00 87.31 493 VAL A N 1
ATOM 3808 C CA . VAL A 1 493 ? -27.042 -1.621 -4.831 1.00 87.31 493 VAL A CA 1
ATOM 3809 C C . VAL A 1 493 ? -27.643 -0.862 -6.016 1.00 87.31 493 VAL A C 1
ATOM 3811 O O . VAL A 1 493 ? -27.650 0.369 -6.019 1.00 87.31 493 VAL A O 1
ATOM 3814 N N . VAL A 1 494 ? -28.180 -1.575 -7.009 1.00 86.12 494 VAL A N 1
ATOM 3815 C CA . VAL A 1 494 ? -28.775 -0.957 -8.203 1.00 86.12 494 VAL A CA 1
ATOM 3816 C C . VAL A 1 494 ? -30.038 -0.170 -7.849 1.00 86.12 494 VAL A C 1
ATOM 3818 O O . VAL A 1 494 ? -30.235 0.913 -8.385 1.00 86.12 494 VAL A O 1
ATOM 3821 N N . ALA A 1 495 ? -30.873 -0.664 -6.934 1.00 85.88 495 ALA A N 1
ATOM 3822 C CA . ALA A 1 495 ? -32.073 0.042 -6.486 1.00 85.88 495 ALA A CA 1
ATOM 3823 C C . ALA A 1 495 ? -31.758 1.277 -5.631 1.00 85.88 495 ALA A C 1
ATOM 3825 O O . ALA A 1 495 ? -32.472 2.273 -5.720 1.00 85.88 495 ALA A O 1
ATOM 3826 N N . GLY A 1 496 ? -30.701 1.224 -4.816 1.00 85.19 496 GLY A N 1
ATOM 3827 C CA . GLY A 1 496 ? -30.303 2.333 -3.951 1.00 85.19 496 GLY A CA 1
ATOM 3828 C C . GLY A 1 496 ? -29.552 3.453 -4.675 1.00 85.19 496 GLY A C 1
ATOM 3829 O O . GLY A 1 496 ? -29.677 4.613 -4.290 1.00 85.19 496 GLY A O 1
ATOM 3830 N N . VAL A 1 497 ? -28.764 3.121 -5.704 1.00 84.88 497 VAL A N 1
ATOM 3831 C CA . VAL A 1 497 ? -27.843 4.070 -6.363 1.00 84.88 497 VAL A CA 1
ATOM 3832 C C . VAL A 1 497 ? -28.184 4.318 -7.835 1.00 84.88 497 VAL A C 1
ATOM 3834 O O . VAL A 1 497 ? -27.880 5.387 -8.363 1.00 84.88 497 VAL A O 1
ATOM 3837 N N . GLY A 1 498 ? -28.790 3.346 -8.518 1.00 81.50 498 GLY A N 1
ATOM 3838 C CA . GLY A 1 498 ? -29.061 3.402 -9.953 1.00 81.50 498 GLY A CA 1
ATOM 3839 C C . GLY A 1 498 ? -30.272 4.252 -10.332 1.00 81.50 498 GLY A C 1
ATOM 3840 O O . GLY A 1 498 ? -31.204 4.454 -9.554 1.00 81.50 498 GLY A O 1
ATOM 3841 N N . GLY A 1 499 ? -30.272 4.739 -11.574 1.00 84.25 499 GLY A N 1
ATOM 3842 C CA . GLY A 1 499 ? -31.427 5.400 -12.172 1.00 84.25 499 GLY A CA 1
ATOM 3843 C C . GLY A 1 499 ? -32.459 4.409 -12.735 1.00 84.25 499 GLY A C 1
ATOM 3844 O O . GLY A 1 499 ? -32.191 3.211 -12.862 1.00 84.25 499 GLY A O 1
ATOM 3845 N N . PRO A 1 500 ? -33.635 4.896 -13.176 1.00 80.56 500 PRO A N 1
ATOM 3846 C CA . PRO A 1 500 ? -34.665 4.049 -13.788 1.00 80.56 500 PRO A CA 1
ATOM 3847 C C . PRO A 1 500 ? -34.169 3.318 -15.049 1.00 80.56 500 PRO A C 1
ATOM 3849 O O . PRO A 1 500 ? -34.600 2.203 -15.334 1.00 80.56 500 PRO A O 1
ATOM 3852 N N . THR A 1 501 ? -33.226 3.910 -15.787 1.00 83.06 501 THR A N 1
ATOM 3853 C CA . THR A 1 501 ? -32.574 3.293 -16.953 1.00 83.06 501 THR A CA 1
ATOM 3854 C C . THR A 1 501 ? -31.610 2.164 -16.575 1.00 83.06 501 THR A C 1
ATOM 3856 O O . THR A 1 501 ? -31.484 1.189 -17.317 1.00 83.06 501 THR A O 1
ATOM 3859 N N . ASP A 1 502 ? -30.950 2.264 -15.421 1.00 83.31 502 ASP A N 1
ATOM 3860 C CA . ASP A 1 502 ? -30.007 1.251 -14.932 1.00 83.31 502 ASP A CA 1
ATOM 3861 C C . ASP A 1 502 ? -30.771 0.040 -14.393 1.00 83.31 502 ASP A C 1
ATOM 3863 O O . ASP A 1 502 ? -30.467 -1.098 -14.733 1.00 83.31 502 ASP A O 1
ATOM 3867 N N . LEU A 1 503 ? -31.857 0.288 -13.657 1.00 79.81 503 LEU A N 1
ATOM 3868 C CA . LEU A 1 503 ? -32.791 -0.750 -13.219 1.00 79.81 503 LEU A CA 1
ATOM 3869 C C . LEU A 1 503 ? -33.363 -1.531 -14.406 1.00 79.81 503 LEU A C 1
ATOM 3871 O O . LEU A 1 503 ? -33.342 -2.763 -14.409 1.00 79.81 503 LEU A O 1
ATOM 3875 N N . ALA A 1 504 ? -33.825 -0.823 -15.440 1.00 79.62 504 ALA A N 1
ATOM 3876 C CA . ALA A 1 504 ? -34.367 -1.453 -16.636 1.00 79.62 504 ALA A CA 1
ATOM 3877 C C . ALA A 1 504 ? -33.316 -2.273 -17.401 1.00 79.62 504 ALA A C 1
ATOM 3879 O O . ALA A 1 504 ? -33.632 -3.341 -17.913 1.00 79.62 504 ALA A O 1
ATOM 3880 N N . SER A 1 505 ? -32.069 -1.803 -17.476 1.00 80.06 505 SER A N 1
ATOM 3881 C CA . SER A 1 505 ? -31.016 -2.490 -18.234 1.00 80.06 505 SER A CA 1
ATOM 3882 C C . SER A 1 505 ? -30.390 -3.673 -17.488 1.00 80.06 505 SER A C 1
ATOM 3884 O O . SER A 1 505 ? -30.024 -4.659 -18.125 1.00 80.06 505 SER A O 1
ATOM 3886 N N . ILE A 1 506 ? -30.307 -3.615 -16.155 1.00 80.38 506 ILE A N 1
ATOM 3887 C CA . ILE A 1 506 ? -29.660 -4.650 -15.337 1.00 80.38 506 ILE A CA 1
ATOM 3888 C C . ILE A 1 506 ? -30.659 -5.708 -14.870 1.00 80.38 506 ILE A C 1
ATOM 3890 O O . ILE A 1 506 ? -30.331 -6.892 -14.899 1.00 80.38 506 ILE A O 1
ATOM 3894 N N . LEU A 1 507 ? -31.858 -5.312 -14.422 1.00 77.12 507 LEU A N 1
ATOM 3895 C CA . LEU A 1 507 ? -32.799 -6.230 -13.768 1.00 77.12 507 LEU A CA 1
ATOM 3896 C C . LEU A 1 507 ? -33.787 -6.877 -14.740 1.00 77.12 507 LEU A C 1
ATOM 3898 O O . LEU A 1 507 ? -34.053 -8.069 -14.606 1.00 77.12 507 LEU A O 1
ATOM 3902 N N . LEU A 1 508 ? -34.315 -6.147 -15.730 1.00 74.88 508 LEU A N 1
ATOM 3903 C CA . LEU A 1 508 ? -35.330 -6.713 -16.633 1.00 74.88 508 LEU A CA 1
ATOM 3904 C C . LEU A 1 508 ? -34.801 -7.884 -17.478 1.00 74.88 508 LEU A C 1
ATOM 3906 O O . LEU A 1 508 ? -35.459 -8.923 -17.486 1.00 74.88 508 LEU A O 1
ATOM 3910 N N . PRO A 1 509 ? -33.617 -7.820 -18.124 1.00 79.81 509 PRO A N 1
ATOM 3911 C CA . PRO A 1 509 ? -33.185 -8.910 -19.001 1.00 79.81 509 PRO A CA 1
ATOM 3912 C C . PRO A 1 509 ? -32.942 -10.247 -18.274 1.00 79.81 509 PRO A C 1
ATOM 3914 O O . PRO A 1 509 ? -33.340 -11.288 -18.806 1.00 79.81 509 PRO A O 1
ATOM 3917 N N . PRO A 1 510 ? -32.325 -10.285 -17.073 1.00 71.75 510 PRO A N 1
ATOM 3918 C CA . PRO A 1 510 ? -32.237 -11.513 -16.286 1.00 71.75 510 PRO A CA 1
ATOM 3919 C C . PRO A 1 510 ? -33.596 -12.024 -15.794 1.00 71.75 510 PRO A C 1
ATOM 3921 O O . PRO A 1 510 ? -33.778 -13.240 -15.736 1.00 71.75 510 PRO A O 1
ATOM 3924 N N . LEU A 1 511 ? -34.536 -11.135 -15.449 1.00 69.50 511 LEU A N 1
ATOM 3925 C CA . LEU A 1 511 ? -35.877 -11.502 -14.972 1.00 69.50 511 LEU A CA 1
ATOM 3926 C C . LEU A 1 511 ? -36.753 -12.074 -16.096 1.00 69.50 511 LEU A C 1
ATOM 3928 O O . LEU A 1 511 ? -37.383 -13.113 -15.911 1.00 69.50 511 LEU A O 1
ATOM 3932 N N . GLU A 1 512 ? -36.734 -11.461 -17.281 1.00 71.94 512 GLU A N 1
ATOM 3933 C CA . GLU A 1 512 ? -37.454 -11.937 -18.472 1.00 71.94 512 GLU A CA 1
ATOM 3934 C C . GLU A 1 512 ? -36.950 -13.304 -18.953 1.00 71.94 512 GLU A C 1
ATOM 3936 O O . GLU A 1 512 ? -37.723 -14.113 -19.465 1.00 71.94 512 GLU A O 1
ATOM 3941 N N . ARG A 1 513 ? -35.656 -13.594 -18.768 1.00 71.44 513 ARG A N 1
ATOM 3942 C CA . ARG A 1 513 ? -35.069 -14.901 -19.106 1.00 71.44 513 ARG A CA 1
ATOM 3943 C C . ARG A 1 513 ? -35.330 -15.980 -18.053 1.00 71.44 513 ARG A C 1
ATOM 3945 O O . ARG A 1 513 ? -35.278 -17.155 -18.397 1.00 71.44 513 ARG A O 1
ATOM 3952 N N . ASN A 1 514 ? -35.602 -15.601 -16.801 1.00 65.31 514 ASN A N 1
ATOM 3953 C CA . ASN A 1 514 ? -35.738 -16.513 -15.656 1.00 65.31 514 ASN A CA 1
ATOM 3954 C C . ASN A 1 514 ? -37.078 -16.317 -14.920 1.00 65.31 514 ASN A C 1
ATOM 3956 O O . ASN A 1 514 ? -37.121 -16.247 -13.689 1.00 65.31 514 ASN A O 1
ATOM 3960 N N . THR A 1 515 ? -38.181 -16.234 -15.669 1.00 58.53 515 THR A N 1
ATOM 3961 C CA . THR A 1 515 ? -39.529 -15.877 -15.181 1.00 58.53 515 THR A CA 1
ATOM 3962 C C . THR A 1 515 ? -40.085 -16.764 -14.056 1.00 58.53 515 THR A C 1
ATOM 3964 O O . THR A 1 515 ? -41.042 -16.355 -13.403 1.00 58.53 515 THR A O 1
ATOM 3967 N N . GLY A 1 516 ? -39.483 -17.929 -13.780 1.00 58.12 516 GLY A N 1
ATOM 3968 C CA . GLY A 1 516 ? -39.878 -18.842 -12.697 1.00 58.12 516 GLY A CA 1
ATOM 3969 C C . GLY A 1 516 ? -39.039 -18.804 -11.407 1.00 58.12 516 GLY A C 1
ATOM 3970 O O . GLY A 1 516 ? -39.519 -19.295 -10.392 1.00 58.12 516 GLY A O 1
ATOM 3971 N N . VAL A 1 517 ? -37.826 -18.230 -11.410 1.00 55.78 517 VAL A N 1
ATOM 3972 C CA . VAL A 1 517 ? -36.811 -18.458 -10.342 1.00 55.78 517 VAL A CA 1
ATOM 3973 C C . VAL A 1 517 ? -36.610 -17.240 -9.428 1.00 55.78 517 VAL A C 1
ATOM 3975 O O . VAL A 1 517 ? -36.209 -17.356 -8.270 1.00 55.78 517 VAL A O 1
ATOM 3978 N N . TRP A 1 518 ? -36.910 -16.037 -9.921 1.00 57.00 518 TRP A N 1
ATOM 3979 C CA . TRP A 1 518 ? -36.595 -14.786 -9.219 1.00 57.00 518 TRP A CA 1
ATOM 3980 C C . TRP A 1 518 ? -37.390 -14.570 -7.922 1.00 57.00 518 TRP A C 1
ATOM 3982 O O . TRP A 1 518 ? -36.895 -13.901 -7.017 1.00 57.00 518 TRP A O 1
ATOM 3992 N N . ALA A 1 519 ? -38.583 -15.165 -7.799 1.00 56.38 519 ALA A N 1
ATOM 3993 C CA . ALA A 1 519 ? -39.427 -15.048 -6.608 1.00 56.38 519 ALA A CA 1
ATOM 3994 C C . ALA A 1 519 ? -38.756 -15.608 -5.338 1.00 56.38 519 ALA A C 1
ATOM 3996 O O . ALA A 1 519 ? -39.066 -15.162 -4.241 1.00 56.38 519 ALA A O 1
ATOM 3997 N N . ILE A 1 520 ? -37.804 -16.535 -5.485 1.00 52.78 520 ILE A N 1
ATOM 3998 C CA . ILE A 1 520 ? -37.056 -17.161 -4.379 1.00 52.78 520 ILE A CA 1
ATOM 3999 C C . ILE A 1 520 ? -35.940 -16.237 -3.860 1.00 52.78 520 ILE A C 1
ATOM 4001 O O . ILE A 1 520 ? -35.479 -16.378 -2.731 1.00 52.78 520 ILE A O 1
ATOM 4005 N N . CYS A 1 521 ? -35.504 -15.270 -4.674 1.00 50.72 521 CYS A N 1
ATOM 4006 C CA . CYS A 1 521 ? -34.490 -14.282 -4.291 1.00 50.72 521 CYS A CA 1
ATOM 4007 C C . CYS A 1 521 ? -35.078 -13.104 -3.497 1.00 50.72 521 CYS A C 1
ATOM 4009 O O . CYS A 1 521 ? -34.321 -12.287 -2.976 1.00 50.72 521 CYS A O 1
ATOM 4011 N N . LEU A 1 522 ? -36.409 -13.002 -3.417 1.00 50.59 522 LEU A N 1
ATOM 4012 C CA . LEU A 1 522 ? -37.094 -12.041 -2.565 1.00 50.59 522 LEU A CA 1
ATOM 4013 C C . LEU A 1 522 ? -37.343 -12.680 -1.204 1.00 50.59 522 LEU A C 1
ATOM 4015 O O . LEU A 1 522 ? -38.164 -13.584 -1.063 1.00 50.59 522 LEU A O 1
ATOM 4019 N N . ASP A 1 523 ? -36.628 -12.201 -0.194 1.00 44.06 523 ASP A N 1
ATOM 4020 C CA . ASP A 1 523 ? -36.870 -12.609 1.181 1.00 44.06 523 ASP A CA 1
ATOM 4021 C C . ASP A 1 523 ? -38.296 -12.189 1.586 1.00 44.06 523 ASP A C 1
ATOM 4023 O O . ASP A 1 523 ? -38.668 -11.015 1.477 1.00 44.06 523 ASP A O 1
ATOM 4027 N N . HIS A 1 524 ? -39.113 -13.136 2.063 1.00 41.38 524 HIS A N 1
ATOM 4028 C CA . HIS A 1 524 ? -40.510 -12.896 2.458 1.00 41.38 524 HIS A CA 1
ATOM 4029 C C . HIS A 1 524 ? -40.655 -11.829 3.560 1.00 41.38 524 HIS A C 1
ATOM 4031 O O . HIS A 1 524 ? -41.761 -11.354 3.811 1.00 41.38 524 HIS A O 1
ATOM 4037 N N . LYS A 1 525 ? -39.553 -11.436 4.211 1.00 38.09 525 LYS A N 1
ATOM 4038 C CA . LYS A 1 525 ? -39.503 -10.389 5.239 1.00 38.09 525 LYS A CA 1
ATOM 4039 C C . LYS A 1 525 ? -39.263 -8.970 4.705 1.00 38.09 525 LYS A C 1
ATOM 4041 O O . LYS A 1 525 ? -39.423 -8.025 5.470 1.00 38.09 525 LYS A O 1
ATOM 4046 N N . GLN A 1 526 ? -38.889 -8.797 3.434 1.00 38.12 526 GLN A N 1
ATOM 4047 C CA . GLN A 1 526 ? -38.510 -7.489 2.869 1.00 38.12 526 GLN A CA 1
ATOM 4048 C C . GLN A 1 526 ? -39.532 -6.902 1.883 1.00 38.12 526 GLN A C 1
ATOM 4050 O O . GLN A 1 526 ? -39.327 -5.809 1.361 1.00 38.12 526 GLN A O 1
ATOM 4055 N N . VAL A 1 527 ? -40.656 -7.585 1.650 1.00 30.56 527 VAL A N 1
ATOM 4056 C CA . VAL A 1 527 ? -41.789 -7.026 0.902 1.00 30.56 527 VAL A CA 1
ATOM 4057 C C . VAL A 1 527 ? -42.736 -6.361 1.906 1.00 30.56 527 VAL A C 1
ATOM 4059 O O . VAL A 1 527 ? -43.381 -7.078 2.673 1.00 30.56 527 VAL A O 1
ATOM 4062 N N . PRO A 1 528 ? -42.878 -5.021 1.934 1.00 29.84 528 PRO A N 1
ATOM 4063 C CA . PRO A 1 528 ? -43.981 -4.416 2.655 1.00 29.84 528 PRO A CA 1
ATOM 4064 C C . PRO A 1 528 ? -45.263 -4.863 1.954 1.00 29.84 528 PRO A C 1
ATOM 4066 O O . PRO A 1 528 ? -45.516 -4.512 0.803 1.00 29.84 528 PRO A O 1
ATOM 4069 N N . THR A 1 529 ? -46.067 -5.674 2.634 1.00 28.94 529 THR A N 1
ATOM 4070 C CA . THR A 1 529 ? -47.426 -6.014 2.214 1.00 28.94 529 THR A CA 1
ATOM 4071 C C . THR A 1 529 ? -48.297 -4.761 2.275 1.00 28.94 529 THR A C 1
ATOM 4073 O O . THR A 1 529 ? -49.055 -4.556 3.218 1.00 28.94 529 THR A O 1
ATOM 4076 N N . THR A 1 530 ? -48.203 -3.903 1.265 1.00 32.94 530 THR A N 1
ATOM 4077 C CA . THR A 1 530 ? -49.190 -2.860 0.977 1.00 32.94 530 THR A CA 1
ATOM 4078 C C . THR A 1 530 ? -50.154 -3.375 -0.083 1.00 32.94 530 THR A C 1
ATOM 4080 O O . THR A 1 530 ? -50.166 -2.920 -1.221 1.00 32.94 530 THR A O 1
ATOM 4083 N N . ALA A 1 531 ? -50.973 -4.360 0.287 1.00 30.34 531 ALA A N 1
ATOM 4084 C CA . ALA A 1 531 ? -52.082 -4.806 -0.552 1.00 30.34 531 ALA A CA 1
ATOM 4085 C C . ALA A 1 531 ? -53.205 -5.461 0.268 1.00 30.34 531 ALA A C 1
ATOM 4087 O O . ALA A 1 531 ? -53.500 -6.632 0.082 1.00 30.34 531 ALA A O 1
ATOM 4088 N N . THR A 1 532 ? -53.852 -4.689 1.148 1.00 28.84 532 THR A N 1
ATOM 4089 C CA . THR A 1 532 ? -55.270 -4.887 1.519 1.00 28.84 532 THR A CA 1
ATOM 4090 C C . THR A 1 532 ? -55.874 -3.567 2.012 1.00 28.84 532 THR A C 1
ATOM 4092 O O . THR A 1 532 ? -56.045 -3.361 3.209 1.00 28.84 532 THR A O 1
ATOM 4095 N N . SER A 1 533 ? -56.179 -2.665 1.075 1.00 28.03 533 SER A N 1
ATOM 4096 C CA . SER A 1 533 ? -57.346 -1.766 1.138 1.00 28.03 533 SER A CA 1
ATOM 4097 C C . SER A 1 533 ? -57.554 -1.083 -0.218 1.00 28.03 533 SER A C 1
ATOM 4099 O O . SER A 1 533 ? -57.112 0.047 -0.425 1.00 28.03 533 SER A O 1
ATOM 4101 N N . MET A 1 534 ? -58.216 -1.781 -1.136 1.00 27.02 534 MET A N 1
ATOM 4102 C CA . MET A 1 534 ? -59.175 -1.208 -2.083 1.00 27.02 534 MET A CA 1
ATOM 4103 C C . MET A 1 534 ? -60.114 -2.313 -2.544 1.00 27.02 534 MET A C 1
ATOM 4105 O O . MET A 1 534 ? -59.596 -3.401 -2.880 1.00 27.02 534 MET A O 1
#

Radius of gyration: 28.97 Å; chains: 1; bounding box: 93×59×83 Å

InterPro domains:
  IPR027993 Protein of unknown function DUF4495 [PF14906] (102-418)
  IPR027993 Protein of unknown function DUF4495 [PTHR33960] (102-434)

Secondary structure (DSSP, 8-state):
-----SS-HHHHHHHHHHHHHHHHHHHSS--EEEBPTTTSBTTTTB-SEEEHHHHHHHHHHHHHHHHHHSS--SSS----------SS--SS-------HHHHHHHHHHHHHHHHHHHHHHHHHHHHHT-HHHHHHHHHHHHHHHHHHHHHHHHHHHHT-TTHHHHHHHHHHHHHHHHHHHHHHHHHHHHHIIIIIS--HHHH-TT-SSPGGGGT---HHHHHHHHHHHHHHHHHHHHS-HHHHHHHHHHHHHHHHHHHHHHHHH----TTTHHHHHHHHHHHHHHHHHHGGGG-SSHHHHTTSS---HHHHHHHHHHHHHHHHHHHHHS-HHHHHHHHTT-STT-GGGSPP-TTSPPHHHHHH-TTTB-STT-PBPHHHHHHHHHHHHHTSSS--HHHHHHHHHHHHHHHHHHHHHHHHHHHHHHHHTTSS-------PPPPPPS---------TTS----BT--SSSGGGGSTT--S---HHHHHHHHHHHHHHH--HHHHHHHTHHHHHH-TTTGGGGS-TTSS-------

Sequence (534 aa):
MEIMEEGNMMDRVRILLQRDLGYYQAHQTVLQENLCPGVVGGLLDFPRYASFAAVKLVLWWEEEYVAAFRGPSGLLETATEDKEDEEDRGCGGVAKNSAPGEFVSVVTQSASMLLEHLHTLSQEALDHADLTVLTGTLGAAALIKNCLWCYNEQLKRAGDDKLLSVHSSYKEFHEMAEALAERLLDLHCRLLSLYILQDSNCLHWEDPHPFFEGERGSFVVQMWWLYMQGTKEDLWNTVPPKMAQRVLAGMLNESLTILTVRYTQAMPSRGRSSLLVADVSNLLVCVHQLLPAICCESEELVGRRTTNKVLRDVHTKCHELLCCLLLRGCPLAVLYKVFRRGTSGVEILSHRNLLSPAPWFVLTSPHLFSGPDNHLSDGAAVALELSVLAAQPQASWPLLLKVLMMRQCQVASLVMNHYMQQLANKESSTSTTTNSGILKPPCQEKGKAPPEVLNETGHCGGFLCSGGGDCLLGPSLNPLLSPGVIVSSLVYVVAGVGGPTDLASILLPPLERNTGVWAICLDHKQVPTTATSM